Protein AF-A0A813KI36-F1 (afdb_monomer_lite)

pLDDT: mean 84.35, std 19.07, range [24.44, 98.25]

Radius of gyration: 27.88 Å; chains: 1; bounding box: 78×52×70 Å

InterPro domains:
  IPR001623 DnaJ domain [cd06257] (24-63)
  IPR036397 Ribonuclease H superfamily [G3DSA:3.30.420.10] (138-377)
  IPR036869 Chaperone J-domain superfamily [G3DSA:1.10.287.110] (19-83)
  IPR036869 Chaperone J-domain superfamily [SSF46565] (27-73)
  IPR038717 Tc1-like transposase, DDE domain [PF13358] (246-324)

Structure (mmCIF, N/CA/C/O backbone):
data_AF-A0A813KI36-F1
#
_entry.id   AF-A0A813KI36-F1
#
loop_
_atom_site.group_PDB
_atom_site.id
_atom_site.type_symbol
_atom_site.label_atom_id
_atom_site.label_alt_id
_atom_site.label_comp_id
_atom_site.label_asym_id
_atom_site.label_entity_id
_atom_site.label_seq_id
_atom_site.pdbx_PDB_ins_code
_atom_site.Cartn_x
_atom_site.Cartn_y
_atom_site.Cartn_z
_atom_site.occupancy
_atom_site.B_iso_or_equiv
_atom_site.auth_seq_id
_atom_site.auth_comp_id
_atom_site.auth_asym_id
_atom_site.auth_atom_id
_atom_site.pdbx_PDB_model_num
ATOM 1 N N . MET A 1 1 ? 52.822 12.281 -9.012 1.00 54.62 1 MET A N 1
ATOM 2 C CA . MET A 1 1 ? 51.557 11.714 -9.545 1.00 54.62 1 MET A CA 1
ATOM 3 C C . MET A 1 1 ? 50.387 12.549 -9.042 1.00 54.62 1 MET A C 1
ATOM 5 O O . MET A 1 1 ? 50.424 12.954 -7.887 1.00 54.62 1 MET A O 1
ATOM 9 N N . ALA A 1 2 ? 49.379 12.833 -9.871 1.00 70.81 2 ALA A N 1
ATOM 10 C CA . ALA A 1 2 ? 48.216 13.616 -9.445 1.00 70.81 2 ALA A CA 1
ATOM 11 C C . ALA A 1 2 ? 47.267 12.771 -8.574 1.00 70.81 2 ALA A C 1
ATOM 13 O O . ALA A 1 2 ? 46.820 11.706 -8.996 1.00 70.81 2 ALA A O 1
ATOM 14 N N . VAL A 1 3 ? 46.948 13.246 -7.367 1.00 80.06 3 VAL A N 1
ATOM 15 C CA . VAL A 1 3 ? 46.023 12.561 -6.450 1.00 80.06 3 VAL A CA 1
ATOM 16 C C . VAL A 1 3 ? 44.593 12.676 -6.983 1.00 80.06 3 VAL A C 1
ATOM 18 O O . VAL A 1 3 ? 44.106 13.783 -7.238 1.00 80.06 3 VAL A O 1
ATOM 21 N N . SER A 1 4 ? 43.901 11.545 -7.144 1.00 87.50 4 SER A N 1
ATOM 22 C CA . SER A 1 4 ? 42.549 11.537 -7.715 1.00 87.50 4 SER A CA 1
ATOM 23 C C . SER A 1 4 ? 41.550 12.333 -6.852 1.00 87.50 4 SER A C 1
ATOM 25 O O . SER A 1 4 ? 41.715 12.432 -5.631 1.00 87.50 4 SER A O 1
ATOM 27 N N . PRO A 1 5 ? 40.468 12.887 -7.439 1.00 85.75 5 PRO A N 1
ATOM 28 C CA . PRO A 1 5 ? 39.413 13.552 -6.670 1.00 85.75 5 PRO A CA 1
ATOM 29 C C . PRO A 1 5 ? 38.840 12.671 -5.549 1.00 85.75 5 PRO A C 1
ATOM 31 O O . PRO A 1 5 ? 38.607 13.160 -4.447 1.00 85.75 5 PRO A O 1
ATOM 34 N N . LEU A 1 6 ? 38.704 11.361 -5.789 1.00 87.75 6 LEU A N 1
ATOM 35 C CA . LEU A 1 6 ? 38.235 10.388 -4.799 1.00 87.75 6 LEU A CA 1
ATOM 36 C C . LEU A 1 6 ? 39.205 10.231 -3.616 1.00 87.75 6 LEU A C 1
ATOM 38 O O . LEU A 1 6 ? 38.771 10.268 -2.463 1.00 87.75 6 LEU A O 1
ATOM 42 N N . GLN A 1 7 ? 40.511 10.137 -3.888 1.00 87.12 7 GLN A N 1
ATOM 43 C CA . GLN A 1 7 ? 41.556 10.077 -2.856 1.00 87.12 7 GLN A CA 1
ATOM 44 C C . GLN A 1 7 ? 41.664 11.365 -2.022 1.00 87.12 7 GLN A C 1
ATOM 46 O O . GLN A 1 7 ? 42.205 11.314 -0.924 1.00 87.12 7 GLN A O 1
ATOM 51 N N . ARG A 1 8 ? 41.137 12.506 -2.492 1.00 90.75 8 ARG A N 1
ATOM 52 C CA . ARG A 1 8 ? 41.028 13.743 -1.690 1.00 90.75 8 ARG A CA 1
ATOM 53 C C . ARG A 1 8 ? 39.705 13.841 -0.928 1.00 90.75 8 ARG A C 1
ATOM 55 O O . ARG A 1 8 ? 39.698 14.221 0.241 1.00 90.75 8 ARG A O 1
ATOM 62 N N . ALA A 1 9 ? 38.592 13.465 -1.557 1.00 92.94 9 ALA A N 1
ATOM 63 C CA . ALA A 1 9 ? 37.262 13.597 -0.966 1.00 92.94 9 ALA A CA 1
ATOM 64 C C . ALA A 1 9 ? 37.025 12.635 0.213 1.00 92.94 9 ALA A C 1
ATOM 66 O O . ALA A 1 9 ? 36.430 13.034 1.214 1.00 92.94 9 ALA A O 1
ATOM 67 N N . LYS A 1 10 ? 37.517 11.388 0.136 1.00 95.06 10 LYS A N 1
ATOM 68 C CA . LYS A 1 10 ? 37.320 10.395 1.205 1.00 95.06 10 LYS A CA 1
ATOM 69 C C . LYS A 1 10 ? 38.027 10.776 2.523 1.00 95.06 10 LYS A C 1
ATOM 71 O O . LYS A 1 10 ? 37.337 10.798 3.543 1.00 95.06 10 LYS A O 1
ATOM 76 N N . PRO A 1 11 ? 39.326 11.151 2.554 1.00 95.81 11 PRO A N 1
ATOM 77 C CA . PRO A 1 11 ? 39.961 11.633 3.783 1.00 95.81 11 PRO A CA 1
ATOM 78 C C . PRO A 1 11 ? 39.295 12.894 4.345 1.00 95.81 11 PRO A C 1
ATOM 80 O O . PRO A 1 11 ? 39.055 12.959 5.547 1.00 95.81 11 PRO A O 1
ATOM 83 N N . ALA A 1 12 ? 38.929 13.859 3.491 1.00 95.88 12 ALA A N 1
ATOM 84 C CA . ALA A 1 12 ? 38.239 15.076 3.924 1.00 95.88 12 ALA A CA 1
ATOM 85 C C . ALA A 1 12 ? 36.891 14.768 4.604 1.00 95.88 12 ALA A C 1
ATOM 87 O O . ALA A 1 12 ? 36.579 15.333 5.655 1.00 95.88 12 ALA A O 1
ATOM 88 N N . PHE A 1 13 ? 36.118 13.824 4.056 1.00 97.94 13 PHE A N 1
ATOM 89 C CA . PHE A 1 13 ? 34.880 13.366 4.681 1.00 97.94 13 PHE A CA 1
ATOM 90 C C . PHE A 1 13 ? 35.124 12.655 6.019 1.00 97.94 13 PHE A C 1
ATOM 92 O O . PHE A 1 13 ? 34.421 12.946 6.986 1.00 97.94 13 PHE A O 1
ATOM 99 N N . VAL A 1 14 ? 36.131 11.778 6.111 1.00 97.56 14 VAL A N 1
ATOM 100 C CA . VAL A 1 14 ? 36.474 11.087 7.367 1.00 97.56 14 VAL A CA 1
ATOM 101 C C . VAL A 1 14 ? 36.906 12.074 8.458 1.00 97.56 14 VAL A C 1
ATOM 103 O O . VAL A 1 14 ? 36.461 11.928 9.592 1.00 97.56 14 VAL A O 1
ATOM 106 N N . ILE A 1 15 ? 37.670 13.122 8.128 1.00 97.69 15 ILE A N 1
ATOM 107 C CA . ILE A 1 15 ? 38.062 14.178 9.082 1.00 97.69 15 ILE A CA 1
ATOM 108 C C . ILE A 1 15 ? 36.830 14.917 9.628 1.00 97.69 15 ILE A C 1
ATOM 110 O O . ILE A 1 15 ? 36.691 15.078 10.841 1.00 97.69 15 ILE A O 1
ATOM 114 N N . VAL A 1 16 ? 35.898 15.331 8.758 1.00 97.94 16 VAL A N 1
ATOM 115 C CA . VAL A 1 16 ? 34.642 15.978 9.190 1.00 97.94 16 VAL A CA 1
ATOM 116 C C . VAL A 1 16 ? 33.799 15.025 10.041 1.00 97.94 16 VAL A C 1
ATOM 118 O O . VAL A 1 16 ? 33.265 15.427 11.073 1.00 97.94 16 VAL A O 1
ATOM 121 N N . LEU A 1 17 ? 33.711 13.755 9.641 1.00 97.75 17 LEU A N 1
ATOM 122 C CA . LEU A 1 17 ? 32.967 12.720 10.351 1.00 97.75 17 LEU A CA 1
ATOM 123 C C . LEU A 1 17 ? 33.537 12.463 11.756 1.00 97.75 17 LEU A C 1
ATOM 125 O O . LEU A 1 17 ? 32.758 12.400 12.702 1.00 97.75 17 LEU A O 1
ATOM 129 N N . GLN A 1 18 ? 34.861 12.360 11.907 1.00 97.88 18 GLN A N 1
ATOM 130 C CA . GLN A 1 18 ? 35.540 12.195 13.199 1.00 97.88 18 GLN A CA 1
ATOM 131 C C . GLN A 1 18 ? 35.404 13.442 14.087 1.00 97.88 18 GLN A C 1
ATOM 133 O O . GLN A 1 18 ? 35.056 13.317 15.259 1.00 97.88 18 GLN A O 1
ATOM 138 N N . SER A 1 19 ? 35.609 14.643 13.531 1.00 97.75 19 SER A N 1
ATOM 139 C CA . SER A 1 19 ? 35.466 15.916 14.256 1.00 97.75 19 SER A CA 1
ATOM 140 C C . SER A 1 19 ? 34.060 16.086 14.839 1.00 97.75 19 SER A C 1
ATOM 142 O O . SER A 1 19 ? 33.904 16.409 16.017 1.00 97.75 19 SER A O 1
ATOM 144 N N . ILE A 1 20 ? 33.028 15.804 14.039 1.00 97.81 20 ILE A N 1
ATOM 145 C CA . ILE A 1 20 ? 31.637 15.862 14.494 1.00 97.81 20 ILE A CA 1
ATOM 146 C C . ILE A 1 20 ? 31.329 14.697 15.446 1.00 97.81 20 ILE A C 1
ATOM 148 O O . ILE A 1 20 ? 30.625 14.887 16.429 1.00 97.81 20 ILE A O 1
ATOM 152 N N . ALA A 1 21 ? 31.874 13.499 15.229 1.00 97.62 21 ALA A N 1
ATOM 153 C CA . ALA A 1 21 ? 31.682 12.389 16.160 1.00 97.62 21 ALA A CA 1
ATOM 154 C C . ALA A 1 21 ? 32.222 12.704 17.567 1.00 97.62 21 ALA A C 1
ATOM 156 O O . ALA A 1 21 ? 31.517 12.465 18.547 1.00 97.62 21 ALA A O 1
ATOM 157 N N . ALA A 1 22 ? 33.410 13.311 17.664 1.00 97.44 22 ALA A N 1
ATOM 158 C CA . ALA A 1 22 ? 34.003 13.749 18.926 1.00 97.44 22 ALA A CA 1
ATOM 159 C C . ALA A 1 22 ? 33.128 14.791 19.648 1.00 97.44 22 ALA A C 1
ATOM 161 O O . ALA A 1 22 ? 32.841 14.628 20.831 1.00 97.44 22 ALA A O 1
ATOM 162 N N . ALA A 1 23 ? 32.615 15.796 18.927 1.00 97.19 23 ALA A N 1
ATOM 163 C CA . ALA A 1 23 ? 31.740 16.834 19.488 1.00 97.19 23 ALA A CA 1
ATOM 164 C C . ALA A 1 23 ? 30.403 16.306 20.059 1.00 97.19 23 ALA A C 1
ATOM 166 O O . ALA A 1 23 ? 29.760 16.995 20.847 1.00 97.19 23 ALA A O 1
ATOM 167 N N . TYR A 1 24 ? 29.987 15.093 19.677 1.00 96.75 24 TYR A N 1
ATOM 168 C CA . TYR A 1 24 ? 28.765 14.425 20.149 1.00 96.75 24 TYR A CA 1
ATOM 169 C C . TYR A 1 24 ? 29.058 13.135 20.943 1.00 96.75 24 TYR A C 1
ATOM 171 O O . TYR A 1 24 ? 28.169 12.292 21.107 1.00 96.75 24 TYR A O 1
ATOM 179 N N . SER A 1 25 ? 30.301 12.962 21.412 1.00 96.75 25 SER A N 1
ATOM 180 C CA . SER A 1 25 ? 30.777 11.803 22.187 1.00 96.75 25 SER A CA 1
ATOM 181 C C . SER A 1 25 ? 30.481 10.443 21.531 1.00 96.75 25 SER A C 1
ATOM 183 O O . SER A 1 25 ? 30.183 9.451 22.199 1.00 96.75 25 SER A O 1
ATOM 185 N N . VAL A 1 26 ? 30.541 10.377 20.197 1.00 97.00 26 VAL A N 1
ATOM 186 C CA . VAL A 1 26 ? 30.354 9.150 19.414 1.00 97.00 26 VAL A CA 1
ATOM 187 C C . VAL A 1 26 ? 31.717 8.540 19.096 1.00 97.00 26 VAL A C 1
ATOM 189 O O . VAL A 1 26 ? 32.424 9.015 18.216 1.00 97.00 26 VAL A O 1
ATOM 192 N N . GLN A 1 27 ? 32.069 7.434 19.751 1.00 95.69 27 GLN A N 1
ATOM 193 C CA . GLN A 1 27 ? 33.267 6.674 19.380 1.00 95.69 27 GLN A CA 1
ATOM 194 C C . GLN A 1 27 ? 33.116 6.048 17.986 1.00 95.69 27 GLN A C 1
ATOM 196 O O . GLN A 1 27 ? 32.164 5.298 17.722 1.00 95.69 27 GLN A O 1
ATOM 201 N N . LEU A 1 28 ? 34.072 6.339 17.104 1.00 96.19 28 LEU A N 1
ATOM 202 C CA . LEU A 1 28 ? 34.180 5.781 15.761 1.00 96.19 28 LEU A CA 1
ATOM 203 C C . LEU A 1 28 ? 35.545 5.128 15.564 1.00 96.19 28 LEU A C 1
ATOM 205 O O . LEU A 1 28 ? 36.566 5.790 15.708 1.00 96.19 28 LEU A O 1
ATOM 209 N N . ASP A 1 29 ? 35.530 3.875 15.127 1.00 93.94 29 ASP A N 1
ATOM 210 C CA . ASP A 1 29 ? 36.704 3.175 14.615 1.00 93.94 29 ASP A CA 1
ATOM 211 C C . ASP A 1 29 ? 36.645 3.168 13.079 1.00 93.94 29 ASP A C 1
ATOM 213 O O . ASP A 1 29 ? 36.194 2.215 12.441 1.00 93.94 29 ASP A O 1
ATOM 217 N N . VAL A 1 30 ? 36.951 4.325 12.483 1.00 96.38 30 VAL A N 1
ATOM 218 C CA . VAL A 1 30 ? 37.140 4.477 11.032 1.00 96.38 30 VAL A CA 1
ATOM 219 C C . VAL A 1 30 ? 38.315 5.405 10.761 1.00 96.38 30 VAL A C 1
ATOM 221 O O . VAL A 1 30 ? 38.435 6.472 11.363 1.00 96.38 30 VAL A O 1
ATOM 224 N N . THR A 1 31 ? 39.151 5.013 9.809 1.00 96.38 31 THR A N 1
ATOM 225 C CA . THR A 1 31 ? 40.295 5.769 9.301 1.00 96.38 31 THR A CA 1
ATOM 226 C C . THR A 1 31 ? 40.049 6.166 7.845 1.00 96.38 31 THR A C 1
ATOM 228 O O . THR A 1 31 ? 39.091 5.721 7.206 1.00 96.38 31 THR A O 1
ATOM 231 N N . ARG A 1 32 ? 40.926 7.004 7.279 1.00 93.44 32 ARG A N 1
ATOM 232 C CA . ARG A 1 32 ? 40.849 7.393 5.860 1.00 93.44 32 ARG A CA 1
ATOM 233 C C . ARG A 1 32 ? 40.969 6.204 4.889 1.00 93.44 32 ARG A C 1
ATOM 235 O O . ARG A 1 32 ? 40.413 6.273 3.794 1.00 93.44 32 ARG A O 1
ATOM 242 N N . GLU A 1 33 ? 41.613 5.115 5.316 1.00 92.62 33 GLU A N 1
ATOM 243 C CA . GLU A 1 33 ? 41.798 3.887 4.528 1.00 92.62 33 GLU A CA 1
ATOM 244 C C . GLU A 1 33 ? 40.666 2.859 4.734 1.00 92.62 33 GLU A C 1
ATOM 246 O O . GLU A 1 33 ? 40.555 1.901 3.971 1.00 92.62 33 GLU A O 1
ATOM 251 N N . SER A 1 34 ? 39.785 3.042 5.730 1.00 95.19 34 SER A N 1
ATOM 252 C CA . SER A 1 34 ? 38.684 2.108 6.012 1.00 95.19 34 SER A CA 1
ATOM 253 C C . SER A 1 34 ? 37.756 1.913 4.810 1.00 95.19 34 SER A C 1
ATOM 255 O O . SER A 1 34 ? 37.457 2.854 4.073 1.00 95.19 34 SER A O 1
ATOM 257 N N . ALA A 1 35 ? 37.241 0.696 4.629 1.00 94.88 35 ALA A N 1
ATOM 258 C CA . ALA A 1 35 ? 36.337 0.364 3.529 1.00 94.88 35 ALA A CA 1
ATOM 259 C C . ALA A 1 35 ? 35.055 1.231 3.519 1.00 94.88 35 ALA A C 1
ATOM 261 O O . ALA A 1 35 ? 34.517 1.609 4.564 1.00 94.88 35 ALA A O 1
ATOM 262 N N . ASP A 1 36 ? 34.540 1.542 2.326 1.00 93.94 36 ASP A N 1
ATOM 263 C CA . ASP A 1 36 ? 33.465 2.532 2.127 1.00 93.94 36 ASP A CA 1
ATOM 264 C C . ASP A 1 36 ? 32.153 2.167 2.850 1.00 93.94 36 ASP A C 1
ATOM 266 O O . ASP A 1 36 ? 31.395 3.043 3.279 1.00 93.94 36 ASP A O 1
ATOM 270 N N . ASN A 1 37 ? 31.893 0.872 3.046 1.00 93.31 37 ASN A N 1
ATOM 271 C CA . ASN A 1 37 ? 30.771 0.357 3.833 1.00 93.31 37 ASN A CA 1
ATOM 272 C C . ASN A 1 37 ? 30.902 0.673 5.338 1.00 93.31 37 ASN A C 1
ATOM 274 O O . ASN A 1 37 ? 29.890 0.979 5.979 1.00 93.31 37 ASN A O 1
ATOM 278 N N . LEU A 1 38 ? 32.119 0.654 5.894 1.00 95.56 38 LEU A N 1
ATOM 279 C CA . LEU A 1 38 ? 32.402 1.037 7.281 1.00 95.56 38 LEU A CA 1
ATOM 280 C C . LEU A 1 38 ? 32.221 2.546 7.463 1.00 95.56 38 LEU A C 1
ATOM 282 O O . LEU A 1 38 ? 31.469 2.966 8.342 1.00 95.56 38 LEU A O 1
ATOM 286 N N . VAL A 1 39 ? 32.791 3.357 6.564 1.00 97.00 39 VAL A N 1
ATOM 287 C CA . VAL A 1 39 ? 32.635 4.826 6.570 1.00 97.00 39 VAL A CA 1
ATOM 288 C C . VAL A 1 39 ? 31.153 5.223 6.442 1.00 97.00 39 VAL A C 1
ATOM 290 O O . VAL A 1 39 ? 30.650 6.047 7.208 1.00 97.00 39 VAL A O 1
ATOM 293 N N . THR A 1 40 ? 30.399 4.562 5.556 1.00 96.00 40 THR A N 1
ATOM 294 C CA . THR A 1 40 ? 28.942 4.754 5.419 1.00 96.00 40 THR A CA 1
ATOM 295 C C . THR A 1 40 ? 28.173 4.382 6.695 1.00 96.00 40 THR A C 1
ATOM 297 O O . THR A 1 40 ? 27.182 5.030 7.043 1.00 96.00 40 THR A O 1
ATOM 300 N N . SER A 1 41 ? 28.602 3.339 7.408 1.00 94.56 41 SER A N 1
ATOM 301 C CA . SER A 1 41 ? 27.958 2.889 8.649 1.00 94.56 41 SER A CA 1
ATOM 302 C C . SER A 1 41 ? 28.266 3.823 9.824 1.00 94.56 41 SER A C 1
ATOM 304 O O . SER A 1 41 ? 27.359 4.169 10.585 1.00 94.56 41 SER A O 1
ATOM 306 N N . ALA A 1 42 ? 29.503 4.315 9.915 1.00 97.31 42 ALA A N 1
ATOM 307 C CA . ALA A 1 42 ? 29.917 5.355 10.852 1.00 97.31 42 ALA A CA 1
ATOM 308 C C . ALA A 1 42 ? 29.122 6.657 10.646 1.00 97.31 42 ALA A C 1
ATOM 310 O O . ALA A 1 42 ? 28.545 7.174 11.605 1.00 97.31 42 ALA A O 1
ATOM 311 N N . PHE A 1 43 ? 28.961 7.117 9.396 1.00 97.88 43 PHE A N 1
ATOM 312 C CA . PHE A 1 43 ? 28.095 8.257 9.070 1.00 97.88 43 PHE A CA 1
ATOM 313 C C . PHE A 1 43 ? 26.675 8.093 9.629 1.00 97.88 43 PHE A C 1
ATOM 315 O O . PHE A 1 43 ? 26.151 9.018 10.244 1.00 97.88 43 PHE A O 1
ATOM 322 N N . ARG A 1 44 ? 26.042 6.920 9.465 1.00 97.25 44 ARG A N 1
ATOM 323 C CA . ARG A 1 44 ? 24.667 6.691 9.955 1.00 97.25 44 ARG A CA 1
ATOM 324 C C . ARG A 1 44 ? 24.564 6.808 11.479 1.00 97.25 44 ARG A C 1
ATOM 326 O O . ARG A 1 44 ? 23.543 7.285 11.973 1.00 97.25 44 ARG A O 1
ATOM 333 N N . ARG A 1 45 ? 25.602 6.391 12.217 1.00 96.62 45 ARG A N 1
ATOM 334 C CA . ARG A 1 45 ? 25.671 6.528 13.683 1.00 96.62 45 ARG A CA 1
ATOM 335 C C . ARG A 1 45 ? 25.745 8.001 14.097 1.00 96.62 45 ARG A C 1
ATOM 337 O O . ARG A 1 45 ? 24.959 8.416 14.945 1.00 96.62 45 ARG A O 1
ATOM 344 N N . VAL A 1 46 ? 26.622 8.784 13.463 1.00 97.31 46 VAL A N 1
ATOM 345 C CA . VAL A 1 46 ? 26.792 10.221 13.753 1.00 97.31 46 VAL A CA 1
ATOM 346 C C . VAL A 1 46 ? 25.558 11.024 13.337 1.00 97.31 46 VAL A C 1
ATOM 348 O O . VAL A 1 46 ? 24.994 11.743 14.156 1.00 97.31 46 VAL A O 1
ATOM 351 N N . ALA A 1 47 ? 25.050 10.837 12.116 1.00 97.12 47 ALA A N 1
ATOM 352 C CA . ALA A 1 47 ? 23.886 11.566 11.608 1.00 97.12 47 ALA A CA 1
ATOM 353 C C . ALA A 1 47 ? 22.630 11.391 12.487 1.00 97.12 47 ALA A C 1
ATOM 355 O O . ALA A 1 47 ? 21.850 12.327 12.640 1.00 97.12 47 ALA A O 1
ATOM 356 N N . LYS A 1 48 ? 22.449 10.223 13.127 1.00 95.75 48 LYS A N 1
ATOM 357 C CA . LYS A 1 48 ? 21.348 9.986 14.080 1.00 95.75 48 LYS A CA 1
ATOM 358 C C . LYS A 1 48 ? 21.472 10.817 15.368 1.00 95.75 48 LYS A C 1
ATOM 360 O O . LYS A 1 48 ? 20.453 11.102 15.990 1.00 95.75 48 LYS A O 1
ATOM 365 N N . LYS A 1 49 ? 22.691 11.170 15.787 1.00 94.81 49 LYS A N 1
ATOM 366 C CA . LYS A 1 49 ? 22.976 11.976 16.988 1.00 94.81 49 LYS A CA 1
ATOM 367 C C . LYS A 1 49 ? 22.971 13.480 16.708 1.00 94.81 49 LYS A C 1
ATOM 369 O O . LYS A 1 49 ? 22.523 14.242 17.551 1.00 94.81 49 LYS A O 1
ATOM 374 N N . VAL A 1 50 ? 23.412 13.880 15.518 1.00 96.31 50 VAL A N 1
ATOM 375 C CA . VAL A 1 50 ? 23.563 15.286 15.098 1.00 96.31 50 VAL A CA 1
ATOM 376 C C . VAL A 1 50 ? 22.268 15.868 14.500 1.00 96.31 50 VAL A C 1
ATOM 378 O O . VAL A 1 50 ? 22.177 17.059 14.217 1.00 96.31 50 VAL A O 1
ATOM 381 N N . HIS A 1 51 ? 21.225 15.053 14.324 1.00 93.44 51 HIS A N 1
ATOM 382 C CA . HIS A 1 51 ? 19.929 15.522 13.835 1.00 93.44 51 HIS A CA 1
ATOM 383 C C . HIS A 1 51 ? 19.276 16.533 14.809 1.00 93.44 51 HIS A C 1
ATOM 385 O O . HIS A 1 51 ? 19.229 16.247 16.010 1.00 93.44 51 HIS A O 1
ATOM 391 N N . PRO A 1 52 ? 18.695 17.654 14.329 1.00 92.44 52 PRO A N 1
ATOM 392 C CA . PRO A 1 52 ? 18.023 18.645 15.180 1.00 92.44 52 PRO A CA 1
ATOM 393 C C . PRO A 1 52 ? 16.980 18.055 16.141 1.00 92.44 52 PRO A C 1
ATOM 395 O O . PRO A 1 52 ? 17.054 18.284 17.343 1.00 92.44 52 PRO A O 1
ATOM 398 N N . ASP A 1 53 ? 16.109 17.161 15.659 1.00 90.38 53 ASP A N 1
ATOM 399 C CA . ASP A 1 53 ? 15.101 16.413 16.446 1.00 90.38 53 ASP A CA 1
ATOM 400 C C . ASP A 1 53 ? 15.672 15.496 17.560 1.00 90.38 53 ASP A C 1
ATOM 402 O O . ASP A 1 53 ? 14.937 14.729 18.200 1.00 90.38 53 ASP A O 1
ATOM 406 N N . LYS A 1 54 ? 16.998 15.472 17.730 1.00 88.56 54 LYS A N 1
ATOM 407 C CA . LYS A 1 54 ? 17.738 14.733 18.762 1.00 88.56 54 LYS A CA 1
ATOM 408 C C . LYS A 1 54 ? 18.672 15.636 19.580 1.00 88.56 54 LYS A C 1
ATOM 410 O O . LYS A 1 54 ? 19.512 15.115 20.305 1.00 88.56 54 LYS A O 1
ATOM 415 N N . GLY A 1 55 ? 18.495 16.957 19.491 1.00 88.88 55 GLY A N 1
ATOM 416 C CA . GLY A 1 55 ? 19.302 17.960 20.193 1.00 88.88 55 GLY A CA 1
ATOM 417 C C . GLY A 1 55 ? 20.579 18.370 19.454 1.00 88.88 55 GLY A C 1
ATOM 418 O O . GLY A 1 55 ? 21.432 19.028 20.043 1.00 88.88 55 GLY A O 1
ATOM 419 N N . GLY A 1 56 ? 20.740 17.977 18.186 1.00 95.31 56 GLY A N 1
ATOM 420 C CA . GLY A 1 56 ? 21.911 18.333 17.388 1.00 95.31 56 GLY A CA 1
ATOM 421 C C . GLY A 1 56 ? 21.846 19.723 16.759 1.00 95.31 56 GLY A C 1
ATOM 422 O O . GLY A 1 56 ? 20.778 20.225 16.410 1.00 95.31 56 GLY A O 1
ATOM 423 N N . LYS A 1 57 ? 23.008 20.357 16.579 1.00 96.31 57 LYS A N 1
ATOM 424 C CA . LYS A 1 57 ? 23.111 21.659 15.912 1.00 96.31 57 LYS A CA 1
ATOM 425 C C . LYS A 1 57 ? 22.877 21.490 14.411 1.00 96.31 57 LYS A C 1
ATOM 427 O O . LYS A 1 57 ? 23.531 20.683 13.749 1.00 96.31 57 LYS A O 1
ATOM 432 N N . LEU A 1 58 ? 21.993 22.317 13.849 1.00 94.38 58 LEU A N 1
ATOM 433 C CA . LEU A 1 58 ? 21.675 22.309 12.417 1.00 94.38 58 LEU A CA 1
ATOM 434 C C . LEU A 1 58 ? 22.927 22.479 11.535 1.00 94.38 58 LEU A C 1
ATOM 436 O O . LEU A 1 58 ? 23.063 21.780 10.533 1.00 94.38 58 LEU A O 1
ATOM 440 N N . VAL A 1 59 ? 23.858 23.346 11.949 1.00 96.38 59 VAL A N 1
ATOM 441 C CA . VAL A 1 59 ? 25.126 23.615 11.248 1.00 96.38 59 VAL A CA 1
ATOM 442 C C . VAL A 1 59 ? 25.996 22.357 11.142 1.00 96.38 59 VAL A C 1
ATOM 444 O O . VAL A 1 59 ? 26.523 22.068 10.069 1.00 96.38 59 VAL A O 1
ATOM 447 N N . ASP A 1 60 ? 26.097 21.559 12.208 1.00 96.06 60 ASP A N 1
ATOM 448 C CA . ASP A 1 60 ? 26.871 20.310 12.195 1.00 96.06 60 ASP A CA 1
ATOM 449 C C . ASP A 1 60 ? 26.222 19.271 11.268 1.00 96.06 60 ASP A C 1
ATOM 451 O O . ASP A 1 60 ? 26.908 18.605 10.493 1.00 96.06 60 ASP A O 1
ATOM 455 N N . SER A 1 61 ? 24.887 19.177 11.285 1.00 95.50 61 SER A N 1
ATOM 456 C CA . SER A 1 61 ? 24.125 18.294 10.390 1.00 95.50 61 SER A CA 1
ATOM 457 C C . SER A 1 61 ? 24.333 18.670 8.916 1.00 95.50 61 SER A C 1
ATOM 459 O O . SER A 1 61 ? 24.623 17.809 8.083 1.00 95.50 61 SER A O 1
ATOM 461 N N . GLN A 1 62 ? 24.272 19.967 8.595 1.00 96.44 62 GLN A N 1
ATOM 462 C CA . GLN A 1 62 ? 24.540 20.493 7.254 1.00 96.44 62 GLN A CA 1
ATOM 463 C C . GLN A 1 62 ? 25.989 20.234 6.816 1.00 96.44 62 GLN A C 1
ATOM 465 O O . GLN A 1 62 ? 26.209 19.712 5.723 1.00 96.44 62 GLN A O 1
ATOM 470 N N . ARG A 1 63 ? 26.975 20.517 7.679 1.00 97.38 63 ARG A N 1
ATOM 471 C CA . ARG A 1 63 ? 28.406 20.278 7.418 1.00 97.38 63 ARG A CA 1
ATOM 472 C C . ARG A 1 63 ? 28.699 18.798 7.148 1.00 97.38 63 ARG A C 1
ATOM 474 O O . ARG A 1 63 ? 29.424 18.478 6.205 1.00 97.38 63 ARG A O 1
ATOM 481 N N . LEU A 1 64 ? 28.102 17.897 7.930 1.00 97.12 64 LEU A N 1
ATOM 482 C CA . LEU A 1 64 ? 28.240 16.448 7.763 1.00 97.12 64 LEU A CA 1
ATOM 483 C C . LEU A 1 64 ? 27.639 15.957 6.435 1.00 97.12 64 LEU A C 1
ATOM 485 O O . LEU A 1 64 ? 28.236 15.118 5.755 1.00 97.12 64 LEU A O 1
ATOM 489 N N . LEU A 1 65 ? 26.467 16.476 6.053 1.00 96.06 65 LEU A N 1
ATOM 490 C CA . LEU A 1 65 ? 25.803 16.133 4.792 1.00 96.06 65 LEU A CA 1
ATOM 491 C C . LEU A 1 65 ? 26.556 16.677 3.572 1.00 96.06 65 LEU A C 1
ATOM 493 O O . LEU A 1 65 ? 26.733 15.940 2.603 1.00 96.06 65 LEU A O 1
ATOM 497 N N . ALA A 1 66 ? 27.055 17.915 3.631 1.00 96.12 66 ALA A N 1
ATOM 498 C CA . ALA A 1 66 ? 27.848 18.518 2.560 1.00 96.12 66 ALA A CA 1
ATOM 499 C C . ALA A 1 66 ? 29.147 17.735 2.299 1.00 96.12 66 ALA A C 1
ATOM 501 O O . ALA A 1 66 ? 29.447 17.388 1.156 1.00 96.12 66 ALA A O 1
ATOM 502 N N . ALA A 1 67 ? 29.878 17.371 3.358 1.00 95.94 67 ALA A N 1
ATOM 503 C CA . ALA A 1 67 ? 31.092 16.565 3.236 1.00 95.94 67 ALA A CA 1
ATOM 504 C C . ALA A 1 67 ? 30.811 15.159 2.665 1.00 95.94 67 ALA A C 1
ATOM 506 O O . ALA A 1 67 ? 31.581 14.662 1.840 1.00 95.94 67 ALA A O 1
ATOM 507 N N . ARG A 1 68 ? 29.681 14.536 3.038 1.00 97.12 68 ARG A N 1
ATOM 508 C CA . ARG A 1 68 ? 29.248 13.258 2.452 1.00 97.12 68 ARG A CA 1
ATOM 509 C C . ARG A 1 68 ? 28.926 13.391 0.961 1.00 97.12 68 ARG A C 1
ATOM 511 O O . ARG A 1 68 ? 29.332 12.532 0.183 1.00 97.12 68 ARG A O 1
ATOM 518 N N . GLN A 1 69 ? 28.205 14.441 0.568 1.00 95.56 69 GLN A N 1
ATOM 519 C CA . GLN A 1 69 ? 27.809 14.676 -0.822 1.00 95.56 69 GLN A CA 1
ATOM 520 C C . GLN A 1 69 ? 29.037 14.772 -1.743 1.00 95.56 69 GLN A C 1
ATOM 522 O O . GLN A 1 69 ? 29.090 14.070 -2.749 1.00 95.56 69 GLN A O 1
ATOM 527 N N . LEU A 1 70 ? 30.061 15.540 -1.344 1.00 94.31 70 LEU A N 1
ATOM 528 C CA . LEU A 1 70 ? 31.322 15.671 -2.090 1.00 94.31 70 LEU A CA 1
ATOM 529 C C . LEU A 1 70 ? 32.038 14.325 -2.302 1.00 94.31 70 LEU A C 1
ATOM 531 O O . LEU A 1 70 ? 32.570 14.064 -3.383 1.00 94.31 70 LEU A O 1
ATOM 535 N N . TRP A 1 71 ? 32.038 13.448 -1.293 1.00 96.44 71 TRP A N 1
ATOM 536 C CA . TRP A 1 71 ? 32.607 12.103 -1.419 1.00 96.44 71 TRP A CA 1
ATOM 537 C C . TRP A 1 71 ? 31.785 11.203 -2.351 1.00 96.44 71 TRP A C 1
ATOM 539 O O . TRP A 1 71 ? 32.356 10.510 -3.194 1.00 96.44 71 TRP A O 1
ATOM 549 N N . GLU A 1 72 ? 30.454 11.251 -2.268 1.00 94.31 72 GLU A N 1
ATOM 550 C CA . GLU A 1 72 ? 29.591 10.496 -3.179 1.00 94.31 72 GLU A CA 1
ATOM 551 C C . GLU A 1 72 ? 29.685 10.975 -4.638 1.00 94.31 72 GLU A C 1
ATOM 553 O O . GLU A 1 72 ? 29.632 10.151 -5.553 1.00 94.31 72 GLU A O 1
ATOM 558 N N . ASP A 1 73 ? 29.862 12.276 -4.878 1.00 91.12 73 ASP A N 1
ATOM 559 C CA . ASP A 1 73 ? 30.105 12.814 -6.221 1.00 91.12 73 ASP A CA 1
ATOM 560 C C . ASP A 1 73 ? 31.462 12.370 -6.777 1.00 91.12 73 ASP A C 1
ATOM 562 O O . ASP A 1 73 ? 31.549 11.972 -7.941 1.00 91.12 73 ASP A O 1
ATOM 566 N N . ALA A 1 74 ? 32.504 12.322 -5.942 1.00 92.88 74 ALA A N 1
ATOM 567 C CA . ALA A 1 74 ? 33.802 11.780 -6.339 1.00 92.88 74 ALA A CA 1
ATOM 568 C C . ALA A 1 74 ? 33.746 10.270 -6.656 1.00 92.88 74 ALA A C 1
ATOM 570 O O . ALA A 1 74 ? 34.378 9.825 -7.616 1.00 92.88 74 ALA A O 1
ATOM 571 N N . LEU A 1 75 ? 32.956 9.486 -5.907 1.00 90.56 75 LEU A N 1
ATOM 572 C CA . LEU A 1 75 ? 32.684 8.072 -6.211 1.00 90.56 75 LEU A CA 1
ATOM 573 C C . LEU A 1 75 ? 31.952 7.906 -7.553 1.00 90.56 75 LEU A C 1
ATOM 575 O O . LEU A 1 75 ? 32.337 7.066 -8.371 1.00 90.56 75 LEU A O 1
ATOM 579 N N . ARG A 1 76 ? 30.927 8.732 -7.814 1.00 88.06 76 ARG A N 1
ATOM 580 C CA . ARG A 1 76 ? 30.207 8.749 -9.099 1.00 88.06 76 ARG A CA 1
ATOM 581 C C . ARG A 1 76 ? 31.150 9.080 -10.259 1.00 88.06 76 ARG A C 1
ATOM 583 O O . ARG A 1 76 ? 31.179 8.335 -11.238 1.00 88.06 76 ARG A O 1
ATOM 590 N N . ALA A 1 77 ? 31.962 10.129 -10.129 1.00 84.88 77 ALA A N 1
ATOM 591 C CA . ALA A 1 77 ? 32.928 10.538 -11.149 1.00 84.88 77 ALA A CA 1
ATOM 592 C C . ALA A 1 77 ? 33.980 9.451 -11.439 1.00 84.88 77 ALA A C 1
ATOM 594 O O . ALA A 1 77 ? 34.238 9.142 -12.601 1.00 84.88 77 ALA A O 1
ATOM 595 N N . ALA A 1 78 ? 34.528 8.803 -10.404 1.00 83.75 78 ALA A N 1
ATOM 596 C CA . ALA A 1 78 ? 35.479 7.702 -10.571 1.00 83.75 78 ALA A CA 1
ATOM 597 C C . ALA A 1 78 ? 34.878 6.522 -11.363 1.00 83.75 78 ALA A C 1
ATOM 599 O O . ALA A 1 78 ? 35.555 5.940 -12.209 1.00 83.75 78 ALA A O 1
ATOM 600 N N . SER A 1 79 ? 33.592 6.212 -11.153 1.00 74.50 79 SER A N 1
ATOM 601 C CA . SER A 1 79 ? 32.898 5.142 -11.886 1.00 74.50 79 SER A CA 1
ATOM 602 C C . SER A 1 79 ? 32.645 5.445 -13.374 1.00 74.50 79 SER A C 1
ATOM 604 O O . SER A 1 79 ? 32.458 4.518 -14.161 1.00 74.50 79 SER A O 1
ATOM 606 N N . ALA A 1 80 ? 32.657 6.720 -13.781 1.00 64.44 80 ALA A N 1
ATOM 607 C CA . ALA A 1 80 ? 32.374 7.132 -15.158 1.00 64.44 80 ALA A CA 1
ATOM 608 C C . ALA A 1 80 ? 33.567 6.943 -16.117 1.00 64.44 80 ALA A C 1
ATOM 610 O O . ALA A 1 80 ? 33.362 6.713 -17.309 1.00 64.44 80 ALA A O 1
ATOM 611 N N . ASN A 1 81 ? 34.800 6.989 -15.601 1.00 53.34 81 ASN A N 1
ATOM 612 C CA . ASN A 1 81 ? 36.030 6.981 -16.406 1.00 53.34 81 ASN A CA 1
ATOM 613 C C . ASN A 1 81 ? 36.441 5.593 -16.940 1.00 53.34 81 ASN A C 1
ATOM 615 O O . ASN A 1 81 ? 37.388 5.494 -17.713 1.00 53.34 81 ASN A O 1
ATOM 619 N N . GLY A 1 82 ? 35.730 4.520 -16.580 1.00 41.59 82 GLY A N 1
ATOM 620 C CA . GLY A 1 82 ? 35.989 3.155 -17.067 1.00 41.59 82 GLY A CA 1
ATOM 621 C C . GLY A 1 82 ? 35.379 2.822 -18.437 1.00 41.59 82 GLY A C 1
ATOM 622 O O . GLY A 1 82 ? 35.166 1.647 -18.733 1.00 41.59 82 GLY A O 1
ATOM 623 N N . ARG A 1 83 ? 35.010 3.823 -19.248 1.00 40.12 83 ARG A N 1
ATOM 624 C CA . ARG A 1 83 ? 34.258 3.637 -20.499 1.00 40.12 83 ARG A CA 1
ATOM 625 C C . ARG A 1 83 ? 35.119 4.000 -21.719 1.00 40.12 83 ARG A C 1
ATOM 627 O O . ARG A 1 83 ? 35.576 5.138 -21.783 1.00 40.12 83 ARG A O 1
ATOM 634 N N . PRO A 1 84 ? 35.301 3.103 -22.709 1.00 35.50 84 PRO A N 1
ATOM 635 C CA . PRO A 1 84 ? 35.988 3.463 -23.944 1.00 35.50 84 PRO A CA 1
ATOM 636 C C . PRO A 1 84 ? 35.196 4.540 -24.695 1.00 35.50 84 PRO A C 1
ATOM 638 O O . PRO A 1 84 ? 33.966 4.475 -24.796 1.00 35.50 84 PRO A O 1
ATOM 641 N N . VAL A 1 85 ? 35.914 5.535 -25.213 1.00 38.28 85 VAL A N 1
ATOM 642 C CA . VAL A 1 85 ? 35.345 6.648 -25.979 1.00 38.28 85 VAL A CA 1
ATOM 643 C C . VAL A 1 85 ? 34.872 6.122 -27.333 1.00 38.28 85 VAL A C 1
ATOM 645 O O . VAL A 1 85 ? 35.682 5.724 -28.165 1.00 38.28 85 VAL A O 1
ATOM 648 N N . SER A 1 86 ? 33.560 6.133 -27.578 1.00 37.91 86 SER A N 1
ATOM 649 C CA . SER A 1 86 ? 33.033 5.949 -28.933 1.00 37.91 86 SER A CA 1
ATOM 650 C C . SER A 1 86 ? 33.437 7.154 -29.781 1.00 37.91 86 SER A C 1
ATOM 652 O O . SER A 1 86 ? 33.136 8.288 -29.398 1.00 37.91 86 SER A O 1
ATOM 654 N N . GLY A 1 87 ? 34.123 6.906 -30.897 1.00 33.00 87 GLY A N 1
ATOM 655 C CA . GLY A 1 87 ? 34.695 7.947 -31.749 1.00 33.00 87 GLY A CA 1
ATOM 656 C C . GLY A 1 87 ? 33.683 9.001 -32.205 1.00 33.00 87 GLY A C 1
ATOM 657 O O . GLY A 1 87 ? 32.508 8.710 -32.430 1.00 33.00 87 GLY A O 1
ATOM 658 N N . LYS A 1 88 ? 34.165 10.239 -32.348 1.00 37.75 88 LYS A N 1
ATOM 659 C CA . LYS A 1 88 ? 33.427 11.324 -33.000 1.00 37.75 88 LYS A CA 1
ATOM 660 C C . LYS A 1 88 ? 33.329 11.021 -34.497 1.00 37.75 88 LYS A C 1
ATOM 662 O O . LYS A 1 88 ? 34.366 10.907 -35.144 1.00 37.75 88 LYS A O 1
ATOM 667 N N . SER A 1 89 ? 32.118 11.001 -35.043 1.00 34.41 89 SER A N 1
ATOM 668 C CA . SER A 1 89 ? 31.901 11.240 -36.474 1.00 34.41 89 SER A CA 1
ATOM 669 C C . SER A 1 89 ? 31.501 12.702 -36.656 1.00 34.41 89 SER A C 1
ATOM 671 O O . SER A 1 89 ? 30.612 13.194 -35.960 1.00 34.41 89 SER A O 1
ATOM 673 N N . SER A 1 90 ? 32.211 13.406 -37.534 1.00 31.28 90 SER A N 1
ATOM 674 C CA . SER A 1 90 ? 32.011 14.823 -37.849 1.00 31.28 90 SER A CA 1
ATOM 675 C C . SER A 1 90 ? 30.693 15.079 -38.586 1.00 31.28 90 SER A C 1
ATOM 677 O O . SER A 1 90 ? 30.157 14.199 -39.256 1.00 31.28 90 SER A O 1
ATOM 679 N N . ALA A 1 91 ? 30.174 16.302 -38.456 1.00 35.97 91 ALA A N 1
ATOM 680 C CA . ALA A 1 91 ? 28.930 16.726 -39.087 1.00 35.97 91 ALA A CA 1
ATOM 681 C C . ALA A 1 91 ? 29.173 17.442 -40.427 1.00 35.97 91 ALA A C 1
ATOM 683 O O . ALA A 1 91 ? 29.843 18.471 -40.449 1.00 35.97 91 ALA A O 1
ATOM 684 N N . THR A 1 92 ? 28.550 16.912 -41.484 1.00 28.03 92 THR A N 1
ATOM 685 C CA . THR A 1 92 ? 28.246 17.513 -42.802 1.00 28.03 92 THR A CA 1
ATOM 686 C C . THR A 1 92 ? 27.239 16.573 -43.504 1.00 28.03 92 THR A C 1
ATOM 688 O O . THR A 1 92 ? 27.369 15.360 -43.372 1.00 28.03 92 THR A O 1
ATOM 691 N N . SER A 1 93 ? 26.180 16.999 -44.205 1.00 29.27 93 SER A N 1
ATOM 692 C CA . SER A 1 93 ? 25.640 18.349 -44.455 1.00 29.27 93 SER A CA 1
ATOM 693 C C . SER A 1 93 ? 24.091 18.331 -44.465 1.00 29.27 93 SER A C 1
ATOM 695 O O . SER A 1 93 ? 23.452 17.321 -44.184 1.00 29.27 93 SER A O 1
ATOM 697 N N . SER A 1 94 ? 23.487 19.469 -44.806 1.00 34.50 94 SER A N 1
ATOM 698 C CA . SER A 1 94 ? 22.065 19.714 -45.082 1.00 34.50 94 SER A CA 1
ATOM 699 C C . SER A 1 94 ? 21.422 18.876 -46.204 1.00 34.50 94 SER A C 1
ATOM 701 O O . SER A 1 94 ? 21.913 18.872 -47.330 1.00 34.50 94 SER A O 1
ATOM 703 N N . SER A 1 95 ? 20.209 18.371 -45.963 1.00 27.09 95 SER A N 1
ATOM 704 C CA . SER A 1 95 ? 19.086 18.526 -46.909 1.00 27.09 95 SER A CA 1
ATOM 705 C C . SER A 1 95 ? 17.745 18.521 -46.158 1.00 27.09 95 SER A C 1
ATOM 707 O O . SER A 1 95 ? 17.582 17.823 -45.157 1.00 27.09 95 SER A O 1
ATOM 709 N N . GLN A 1 96 ? 16.796 19.349 -46.601 1.00 35.28 96 GLN A N 1
ATOM 710 C CA . GLN A 1 96 ? 15.404 19.306 -46.138 1.00 35.28 96 GLN A CA 1
ATOM 711 C C . GLN A 1 96 ? 14.745 18.016 -46.636 1.00 35.28 96 GLN A C 1
ATOM 713 O O . GLN A 1 96 ? 14.898 17.721 -47.813 1.00 35.28 96 GLN A O 1
ATOM 718 N N . PHE A 1 97 ? 13.920 17.341 -45.826 1.00 24.44 97 PHE A N 1
ATOM 719 C CA . PHE A 1 97 ? 12.661 16.756 -46.317 1.00 24.44 97 PHE A CA 1
ATOM 720 C C . PHE A 1 97 ? 11.688 16.392 -45.178 1.00 24.44 97 PHE A C 1
ATOM 722 O O . PHE A 1 97 ? 12.046 15.706 -44.228 1.00 24.44 97 PHE A O 1
ATOM 729 N N . SER A 1 98 ? 10.444 16.861 -45.330 1.00 25.62 98 SER A N 1
ATOM 730 C CA . SER A 1 98 ? 9.171 16.353 -44.781 1.00 25.62 98 SER A CA 1
ATOM 731 C C . SER A 1 98 ? 9.115 15.738 -43.366 1.00 25.62 98 SER A C 1
ATOM 733 O O . SER A 1 98 ? 9.453 14.577 -43.139 1.00 25.62 98 SER A O 1
ATOM 735 N N . LEU A 1 99 ? 8.488 16.471 -42.436 1.00 28.03 99 LEU A N 1
ATOM 736 C CA . LEU A 1 99 ? 7.911 15.918 -41.205 1.00 28.03 99 LEU A CA 1
ATOM 737 C C . LEU A 1 99 ? 6.600 15.163 -41.510 1.00 28.03 99 LEU A C 1
ATOM 739 O O . LEU A 1 99 ? 5.509 15.703 -41.330 1.00 28.03 99 LEU A O 1
ATOM 743 N N . SER A 1 100 ? 6.686 13.895 -41.917 1.00 24.62 100 SER A N 1
ATOM 744 C CA . SER A 1 100 ? 5.526 12.994 -41.906 1.00 24.62 100 SER A CA 1
ATOM 745 C C . SER A 1 100 ? 5.422 12.269 -40.556 1.00 24.62 100 SER A C 1
ATOM 747 O O . SER A 1 100 ? 6.261 11.454 -40.177 1.00 24.62 100 SER A O 1
ATOM 749 N N . TRP A 1 101 ? 4.364 12.566 -39.795 1.00 28.19 101 TRP A N 1
ATOM 750 C CA . TRP A 1 101 ? 4.051 11.922 -38.509 1.00 28.19 101 TRP A CA 1
ATOM 751 C C . TRP A 1 101 ? 3.443 10.515 -38.707 1.00 28.19 101 TRP A C 1
ATOM 753 O O . TRP A 1 101 ? 2.327 10.223 -38.280 1.00 28.19 101 TRP A O 1
ATOM 763 N N . ALA A 1 102 ? 4.178 9.626 -39.380 1.00 28.67 102 ALA A N 1
ATOM 764 C CA . ALA A 1 102 ? 3.740 8.270 -39.695 1.00 28.67 102 ALA A CA 1
ATOM 765 C C . ALA A 1 102 ? 4.524 7.210 -38.895 1.00 28.67 102 ALA A C 1
ATOM 767 O O . ALA A 1 102 ? 5.693 6.948 -39.153 1.00 28.67 102 ALA A O 1
ATOM 768 N N . ALA A 1 103 ? 3.828 6.564 -37.953 1.00 34.66 103 ALA A N 1
ATOM 769 C CA . ALA A 1 103 ? 4.215 5.317 -37.283 1.00 34.66 103 ALA A CA 1
ATOM 770 C C . ALA A 1 103 ? 5.613 5.269 -36.614 1.00 34.66 103 ALA A C 1
ATOM 772 O O . ALA A 1 103 ? 6.529 4.591 -37.085 1.00 34.66 103 ALA A O 1
ATOM 773 N N . GLU A 1 104 ? 5.737 5.834 -35.404 1.00 34.19 104 GLU A N 1
ATOM 774 C CA . GLU A 1 104 ? 6.841 5.474 -34.499 1.00 34.19 104 GLU A CA 1
ATOM 775 C C . GLU A 1 104 ? 6.778 3.983 -34.124 1.00 34.19 104 GLU A C 1
ATOM 777 O O . GLU A 1 104 ? 6.044 3.542 -33.232 1.00 34.19 104 GLU A O 1
ATOM 782 N N . SER A 1 105 ? 7.587 3.187 -34.822 1.00 36.41 105 SER A N 1
ATOM 783 C CA . SER A 1 105 ? 7.805 1.781 -34.504 1.00 36.41 105 SER A CA 1
ATOM 784 C C . SER A 1 105 ? 8.317 1.622 -33.066 1.00 36.41 105 SER A C 1
ATOM 786 O O . SER A 1 105 ? 9.300 2.230 -32.636 1.00 36.41 105 SER A O 1
ATOM 788 N N . ARG A 1 106 ? 7.629 0.771 -32.295 1.00 48.56 106 ARG A N 1
ATOM 789 C CA . ARG A 1 106 ? 7.988 0.442 -30.909 1.00 48.56 106 ARG A CA 1
ATOM 790 C C . ARG A 1 106 ? 9.443 -0.032 -30.861 1.00 48.56 106 ARG A C 1
ATOM 792 O O . ARG A 1 106 ? 9.759 -1.080 -31.421 1.00 48.56 106 ARG A O 1
ATOM 799 N N . ARG A 1 107 ? 10.311 0.681 -30.136 1.00 51.69 107 ARG A N 1
ATOM 800 C CA . ARG A 1 107 ? 11.696 0.247 -29.887 1.00 51.69 107 ARG A CA 1
ATOM 801 C C . ARG A 1 107 ? 11.705 -0.960 -28.938 1.00 51.69 107 ARG A C 1
ATOM 803 O O . ARG A 1 107 ? 11.881 -0.813 -27.732 1.00 51.69 107 ARG A O 1
ATOM 810 N N . GLU A 1 108 ? 11.473 -2.162 -29.476 1.00 62.59 108 GLU A N 1
ATOM 811 C CA . GLU A 1 108 ? 11.661 -3.413 -28.733 1.00 62.59 108 GLU A CA 1
ATOM 812 C C . GLU A 1 108 ? 13.117 -3.508 -28.247 1.00 62.59 108 GLU A C 1
ATOM 814 O O . GLU A 1 108 ? 14.054 -3.246 -29.003 1.00 62.59 108 GLU A O 1
ATOM 819 N N . PHE A 1 109 ? 13.329 -3.919 -26.992 1.00 68.56 109 PHE A N 1
ATOM 820 C CA . PHE A 1 109 ? 14.679 -4.143 -26.474 1.00 68.56 109 PHE A CA 1
ATOM 821 C C . PHE A 1 109 ? 15.382 -5.228 -27.302 1.00 68.56 109 PHE A C 1
ATOM 823 O O . PHE A 1 109 ? 14.919 -6.375 -27.345 1.00 68.56 109 PHE A O 1
ATOM 830 N N . ARG A 1 110 ? 16.498 -4.857 -27.939 1.00 81.81 110 ARG A N 1
ATOM 831 C CA . ARG A 1 110 ? 17.400 -5.752 -28.674 1.00 81.81 110 ARG A CA 1
ATOM 832 C C . ARG A 1 110 ? 18.540 -6.204 -27.767 1.00 81.81 110 ARG A C 1
ATOM 834 O O . ARG A 1 110 ? 19.141 -5.401 -27.055 1.00 81.81 110 ARG A O 1
ATOM 841 N N . ILE A 1 111 ? 18.819 -7.499 -27.799 1.00 83.38 111 ILE A N 1
ATOM 842 C CA . ILE A 1 111 ? 20.009 -8.1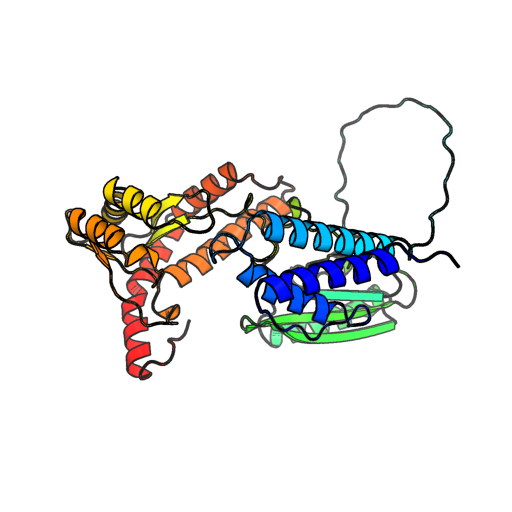15 -27.223 1.00 83.38 111 ILE A CA 1
ATOM 843 C C . ILE A 1 111 ? 21.023 -8.184 -28.357 1.00 83.38 111 ILE A C 1
ATOM 845 O O . ILE A 1 111 ? 20.781 -8.914 -29.311 1.00 83.38 111 ILE A O 1
ATOM 849 N N . GLN A 1 112 ? 22.115 -7.429 -28.239 1.00 89.06 112 GLN A N 1
ATOM 850 C CA . GLN A 1 112 ? 23.294 -7.478 -29.109 1.00 89.06 112 GLN A CA 1
ATOM 851 C C . GLN A 1 112 ? 24.476 -7.961 -28.261 1.00 89.06 112 GLN A C 1
ATOM 853 O O . GLN A 1 112 ? 25.207 -7.161 -27.684 1.00 89.06 112 GLN A O 1
ATOM 858 N N . SER A 1 113 ? 24.570 -9.277 -28.052 1.00 88.88 113 SER A N 1
ATOM 859 C CA . SER A 1 113 ? 25.516 -9.872 -27.096 1.00 88.88 113 SER A CA 1
ATOM 860 C C . SER A 1 113 ? 25.819 -11.337 -27.417 1.00 88.88 113 SER A C 1
ATOM 862 O O . SER A 1 113 ? 24.991 -12.033 -28.004 1.00 88.88 113 SER A O 1
ATOM 864 N N . GLY A 1 114 ? 26.990 -11.817 -26.988 1.00 92.00 114 GLY A N 1
ATOM 865 C CA . GLY A 1 114 ? 27.346 -13.243 -26.973 1.00 92.00 114 GLY A CA 1
ATOM 866 C C . GLY A 1 114 ? 26.756 -14.023 -25.787 1.00 92.00 114 GLY A C 1
ATOM 867 O O . GLY A 1 114 ? 26.800 -15.248 -25.785 1.00 92.00 114 GLY A O 1
ATOM 868 N N . ALA A 1 115 ? 26.164 -13.345 -24.797 1.00 92.44 115 ALA A N 1
ATOM 869 C CA . ALA A 1 115 ? 25.466 -13.979 -23.676 1.00 92.44 115 ALA A CA 1
ATOM 870 C C . ALA A 1 115 ? 24.307 -13.121 -23.133 1.00 92.44 115 ALA A C 1
ATOM 872 O O . ALA A 1 115 ? 24.297 -11.896 -23.284 1.00 92.44 115 ALA A O 1
ATOM 873 N N . ALA A 1 116 ? 23.332 -13.752 -22.478 1.00 91.31 116 ALA A N 1
ATOM 874 C CA . ALA A 1 116 ? 22.215 -13.083 -21.819 1.00 91.31 116 ALA A CA 1
ATOM 875 C C . ALA A 1 116 ? 21.766 -13.830 -20.552 1.00 91.31 116 ALA A C 1
ATOM 877 O O . ALA A 1 116 ? 21.591 -15.045 -20.575 1.00 91.31 116 ALA A O 1
ATOM 878 N N . LEU A 1 117 ? 21.506 -13.085 -19.474 1.00 90.56 117 LEU A N 1
ATOM 879 C CA . LEU A 1 117 ? 20.781 -13.563 -18.294 1.00 90.56 117 LEU A CA 1
ATOM 880 C C . LEU A 1 117 ? 19.334 -13.068 -18.387 1.00 90.56 117 LEU A C 1
ATOM 882 O O . LEU A 1 117 ? 19.098 -11.866 -18.509 1.00 90.56 117 LEU A O 1
ATOM 886 N N . LEU A 1 118 ? 18.374 -13.990 -18.359 1.00 87.81 118 LEU A N 1
ATOM 887 C CA . LEU A 1 118 ? 16.943 -13.704 -18.443 1.00 87.81 118 LEU A CA 1
ATOM 888 C C . LEU A 1 118 ? 16.293 -14.048 -17.101 1.00 87.81 118 LEU A C 1
ATOM 890 O O . LEU A 1 118 ? 16.454 -15.169 -16.630 1.00 87.81 118 LEU A O 1
ATOM 894 N N . THR A 1 119 ? 15.513 -13.134 -16.526 1.00 88.62 119 THR A N 1
ATOM 895 C CA . THR A 1 119 ? 14.721 -13.414 -15.317 1.00 88.62 119 THR A CA 1
ATOM 896 C C . THR A 1 119 ? 13.237 -13.455 -15.661 1.00 88.62 119 THR A C 1
ATOM 898 O O . THR A 1 119 ? 12.699 -12.514 -16.255 1.00 88.62 119 THR A O 1
ATOM 901 N N . TYR A 1 120 ? 12.574 -14.540 -15.275 1.00 86.75 120 TYR A N 1
ATOM 902 C CA . TYR A 1 120 ? 11.152 -14.788 -15.487 1.00 86.75 120 TYR A CA 1
ATOM 903 C C . TYR A 1 120 ? 10.460 -14.889 -14.127 1.00 86.75 120 TYR A C 1
ATOM 905 O O . TYR A 1 120 ? 10.887 -15.652 -13.268 1.00 86.75 120 TYR A O 1
ATOM 913 N N . GLN A 1 121 ? 9.405 -14.107 -13.927 1.00 84.25 121 GLN A N 1
ATOM 914 C CA . GLN A 1 121 ? 8.701 -13.987 -12.648 1.00 84.25 121 GLN A CA 1
ATOM 915 C C . GLN A 1 121 ? 7.301 -14.602 -12.739 1.00 84.25 121 GLN A C 1
ATOM 917 O O . GLN A 1 121 ? 6.656 -14.497 -13.784 1.00 84.25 121 GLN A O 1
ATOM 922 N N . GLY A 1 122 ? 6.809 -15.170 -11.634 1.00 81.12 122 GLY A N 1
ATOM 923 C CA . GLY A 1 122 ? 5.449 -15.709 -11.543 1.00 81.12 122 GLY A CA 1
ATOM 924 C C . GLY A 1 122 ? 5.319 -17.157 -12.013 1.00 81.12 122 GLY A C 1
ATOM 925 O O . GLY A 1 122 ? 4.354 -17.493 -12.704 1.00 81.12 122 GLY A O 1
ATOM 926 N N . PHE A 1 123 ? 6.275 -18.011 -11.642 1.00 86.75 123 PHE A N 1
ATOM 927 C CA . PHE A 1 123 ? 6.086 -19.455 -11.766 1.00 86.75 123 PHE A CA 1
ATOM 928 C C . PHE A 1 123 ? 4.978 -19.928 -10.823 1.00 86.75 123 PHE A C 1
ATOM 930 O O . PHE A 1 123 ? 4.684 -19.302 -9.807 1.00 86.75 123 PHE A O 1
ATOM 937 N N . ASN A 1 124 ? 4.318 -21.017 -11.211 1.00 86.69 124 ASN A N 1
ATOM 938 C CA . ASN A 1 124 ? 3.192 -21.583 -10.477 1.00 86.69 124 ASN A CA 1
ATOM 939 C C . ASN A 1 124 ? 3.426 -23.086 -10.313 1.00 86.69 124 ASN A C 1
ATOM 941 O O . ASN A 1 124 ? 2.855 -23.895 -11.045 1.00 86.69 124 ASN A O 1
ATOM 945 N N . GLY A 1 125 ? 4.351 -23.426 -9.415 1.00 87.31 125 GLY A N 1
ATOM 946 C CA . GLY A 1 125 ? 4.758 -24.798 -9.135 1.00 87.31 125 GLY A CA 1
ATOM 947 C C . GLY A 1 125 ? 5.582 -25.476 -10.237 1.00 87.31 125 GLY A C 1
ATOM 948 O O . GLY A 1 125 ? 5.885 -24.916 -11.298 1.00 87.31 125 GLY A O 1
ATOM 949 N N . LEU A 1 126 ? 5.939 -26.732 -9.958 1.00 91.50 126 LEU A N 1
ATOM 950 C CA . LEU A 1 126 ? 6.900 -27.516 -10.737 1.00 91.50 126 LEU A CA 1
ATOM 951 C C . LEU A 1 126 ? 6.438 -27.840 -12.166 1.00 91.50 126 LEU A C 1
ATOM 953 O O . LEU A 1 126 ? 7.278 -27.965 -13.052 1.00 91.50 126 LEU A O 1
ATOM 957 N N . ASP A 1 127 ? 5.136 -27.925 -12.441 1.00 92.50 127 ASP A N 1
ATOM 958 C CA . ASP A 1 127 ? 4.654 -28.202 -13.803 1.00 92.50 127 ASP A CA 1
ATOM 959 C C . ASP A 1 127 ? 4.817 -27.001 -14.736 1.00 92.50 127 ASP A C 1
ATOM 961 O O . ASP A 1 127 ? 5.154 -27.160 -15.911 1.00 92.50 127 ASP A O 1
ATOM 965 N N . HIS A 1 128 ? 4.670 -25.782 -14.211 1.00 92.31 128 HIS A N 1
ATOM 966 C CA . HIS A 1 128 ? 4.972 -24.565 -14.962 1.00 92.31 128 HIS A CA 1
ATOM 967 C C . HIS A 1 128 ? 6.482 -24.468 -15.256 1.00 92.31 128 HIS A C 1
ATOM 969 O O . HIS A 1 128 ? 6.883 -24.089 -16.358 1.00 92.31 128 HIS A O 1
ATOM 975 N N . TRP A 1 129 ? 7.320 -24.899 -14.306 1.00 95.19 129 TRP A N 1
ATOM 976 C CA . TRP A 1 129 ? 8.767 -25.036 -14.487 1.00 95.19 129 TRP A CA 1
ATOM 977 C C . TRP A 1 129 ? 9.146 -26.095 -15.537 1.00 95.19 129 TRP A C 1
ATOM 979 O O . TRP A 1 129 ? 9.929 -25.806 -16.439 1.00 95.19 129 TRP A O 1
ATOM 989 N N . ARG A 1 130 ? 8.541 -27.289 -15.505 1.00 96.44 130 ARG A N 1
ATOM 990 C CA . ARG A 1 130 ? 8.756 -28.346 -16.514 1.00 96.44 130 ARG A CA 1
ATOM 991 C C . ARG A 1 130 ? 8.438 -27.857 -17.931 1.00 96.44 130 ARG A C 1
ATOM 993 O O . ARG A 1 130 ? 9.242 -28.058 -18.844 1.00 96.44 130 ARG A O 1
ATOM 1000 N N . ARG A 1 131 ? 7.310 -27.156 -18.120 1.00 95.56 131 ARG A N 1
ATOM 1001 C CA . ARG A 1 131 ? 6.954 -26.550 -19.420 1.00 95.56 131 ARG A CA 1
ATOM 1002 C C . ARG A 1 131 ? 7.957 -25.481 -19.858 1.00 95.56 131 ARG A C 1
ATOM 1004 O O . ARG A 1 131 ? 8.319 -25.442 -21.031 1.00 95.56 131 ARG A O 1
ATOM 1011 N N . PHE A 1 132 ? 8.466 -24.673 -18.930 1.00 95.56 132 PHE A N 1
ATOM 1012 C CA . PHE A 1 132 ? 9.511 -23.690 -19.218 1.00 95.56 132 PHE A CA 1
ATOM 1013 C C . PHE A 1 132 ? 10.825 -24.335 -19.678 1.00 95.56 132 PHE A C 1
ATOM 1015 O O . PHE A 1 132 ? 11.382 -23.930 -20.699 1.00 95.56 132 PHE A O 1
ATOM 1022 N N . VAL A 1 133 ? 11.294 -25.368 -18.975 1.00 97.19 133 VAL A N 1
ATOM 1023 C CA . VAL A 1 133 ? 12.500 -26.125 -19.347 1.00 97.19 133 VAL A CA 1
ATOM 1024 C C . VAL A 1 133 ? 12.335 -26.757 -20.734 1.00 97.19 133 VAL A C 1
ATOM 1026 O O . VAL A 1 133 ? 13.229 -26.642 -21.571 1.00 97.19 133 VAL A O 1
ATOM 1029 N N . SER A 1 134 ? 11.161 -27.324 -21.034 1.00 96.44 134 SER A N 1
ATOM 1030 C CA . SER A 1 134 ? 10.825 -27.852 -22.366 1.00 96.44 134 SER A CA 1
ATOM 1031 C C . SER A 1 134 ? 10.796 -26.764 -23.458 1.00 96.44 134 SER A C 1
ATOM 1033 O O . SER A 1 134 ? 11.335 -26.946 -24.552 1.00 96.44 134 SER A O 1
ATOM 1035 N N . PHE A 1 135 ? 10.257 -25.577 -23.164 1.00 95.44 135 PHE A N 1
ATOM 1036 C CA . PHE A 1 135 ? 10.286 -24.420 -24.070 1.00 95.44 135 PHE A CA 1
ATOM 1037 C C . PHE A 1 135 ? 11.715 -23.939 -24.386 1.00 95.44 135 PHE A C 1
ATOM 1039 O O . PHE A 1 135 ? 12.023 -23.595 -25.532 1.00 95.44 135 PHE A O 1
ATOM 1046 N N . VAL A 1 136 ? 12.605 -23.930 -23.390 1.00 95.00 136 VAL A N 1
ATOM 1047 C CA . VAL A 1 136 ? 14.028 -23.610 -23.579 1.00 95.00 136 VAL A CA 1
ATOM 1048 C C . VAL A 1 136 ? 14.716 -24.702 -24.408 1.00 95.00 136 VAL A C 1
ATOM 1050 O O . VAL A 1 136 ? 15.381 -24.386 -25.398 1.00 95.00 136 VAL A O 1
ATOM 1053 N N . GLY A 1 137 ? 14.483 -25.975 -24.073 1.00 95.62 137 GLY A N 1
ATOM 1054 C CA . GLY A 1 137 ? 15.017 -27.145 -24.780 1.00 95.62 137 GLY A CA 1
ATOM 1055 C C . GLY A 1 137 ? 14.560 -27.267 -26.240 1.00 95.62 137 GLY A C 1
ATOM 1056 O O . GLY A 1 137 ? 15.325 -27.697 -27.096 1.00 95.62 137 GLY A O 1
ATOM 1057 N N . SER A 1 138 ? 13.353 -26.812 -26.572 1.00 95.19 138 SER A N 1
ATOM 1058 C CA . SER A 1 138 ? 12.872 -26.737 -27.961 1.00 95.19 138 SER A CA 1
ATOM 1059 C C . SER A 1 138 ? 13.372 -25.492 -28.708 1.00 95.19 138 SER A C 1
ATOM 1061 O O . SER A 1 138 ? 13.440 -25.489 -29.938 1.00 95.19 138 SER A O 1
ATOM 1063 N N . SER A 1 139 ? 13.772 -24.431 -27.998 1.00 93.88 139 SER A N 1
ATOM 1064 C CA . SER A 1 139 ? 14.149 -23.153 -28.615 1.00 93.88 139 SER A CA 1
ATOM 1065 C C . SER A 1 139 ? 15.655 -22.911 -28.773 1.00 93.88 139 SER A C 1
ATOM 1067 O O . SER A 1 139 ? 16.027 -22.061 -29.588 1.00 93.88 139 SER A O 1
ATOM 1069 N N . PHE A 1 140 ? 16.536 -23.622 -28.057 1.00 91.44 140 PHE A N 1
ATOM 1070 C CA . PHE A 1 140 ? 17.975 -23.298 -28.024 1.00 91.44 140 PHE A CA 1
ATOM 1071 C C . PHE A 1 140 ? 18.655 -23.342 -29.408 1.00 91.44 140 PHE A C 1
ATOM 1073 O O . PHE A 1 140 ? 19.434 -22.437 -29.723 1.00 91.44 140 PHE A O 1
ATOM 1080 N N . LYS A 1 141 ? 18.306 -24.314 -30.275 1.00 90.19 141 LYS A N 1
ATOM 1081 C CA . LYS A 1 141 ? 18.806 -24.392 -31.665 1.00 90.19 141 LYS A CA 1
ATOM 1082 C C . LYS A 1 141 ? 18.451 -23.124 -32.449 1.00 90.19 141 LYS A C 1
ATOM 1084 O O . LYS A 1 141 ? 19.329 -22.457 -32.991 1.00 90.19 141 LYS A O 1
ATOM 1089 N N . ARG A 1 142 ? 17.172 -22.726 -32.424 1.00 93.75 142 ARG A N 1
ATOM 1090 C CA . ARG A 1 142 ? 16.664 -21.493 -33.057 1.00 93.75 142 ARG A CA 1
ATOM 1091 C C . ARG A 1 142 ? 17.339 -20.238 -32.497 1.00 93.75 142 ARG A C 1
ATOM 1093 O O . ARG A 1 142 ? 17.592 -19.288 -33.237 1.00 93.75 142 ARG A O 1
ATOM 1100 N N . TRP A 1 143 ? 17.650 -20.213 -31.204 1.00 93.75 143 TRP A N 1
ATOM 1101 C CA . TRP A 1 143 ? 18.357 -19.100 -30.566 1.00 93.75 143 TRP A CA 1
ATOM 1102 C C . TRP A 1 143 ? 19.870 -19.082 -30.821 1.00 93.75 143 TRP A C 1
ATOM 1104 O O . TRP A 1 143 ? 20.488 -18.064 -30.521 1.00 93.75 143 TRP A O 1
ATOM 1114 N N . ARG A 1 144 ? 20.448 -20.138 -31.416 1.00 94.50 144 ARG A N 1
ATOM 1115 C CA . ARG A 1 144 ? 21.899 -20.318 -31.623 1.00 94.50 144 ARG A CA 1
ATOM 1116 C C . ARG A 1 144 ? 22.670 -20.286 -30.298 1.00 94.50 144 ARG A C 1
ATOM 1118 O O . ARG A 1 144 ? 23.656 -19.572 -30.138 1.00 94.50 144 ARG A O 1
ATOM 1125 N N . VAL A 1 145 ? 22.164 -21.030 -29.318 1.00 95.69 145 VAL A N 1
ATOM 1126 C CA . VAL A 1 145 ? 22.735 -21.155 -27.970 1.00 95.69 145 VAL A CA 1
ATOM 1127 C C . VAL A 1 145 ? 23.756 -22.295 -27.934 1.00 95.69 145 VAL A C 1
ATOM 1129 O O . VAL A 1 145 ? 23.448 -23.404 -28.359 1.00 95.69 145 VAL A O 1
ATOM 1132 N N . LYS A 1 146 ? 24.956 -22.009 -27.416 1.00 94.88 146 LYS A N 1
ATOM 1133 C CA . LYS A 1 146 ? 26.046 -22.969 -27.180 1.00 94.88 146 LYS A CA 1
ATOM 1134 C C . LYS A 1 146 ? 25.898 -23.657 -25.821 1.00 94.88 146 LYS A C 1
ATOM 1136 O O . LYS A 1 146 ? 25.971 -24.876 -25.735 1.00 94.88 146 LYS A O 1
ATOM 1141 N N . HIS A 1 147 ? 25.664 -22.869 -24.773 1.00 94.81 147 HIS A N 1
ATOM 1142 C CA . HIS A 1 147 ? 25.468 -23.350 -23.406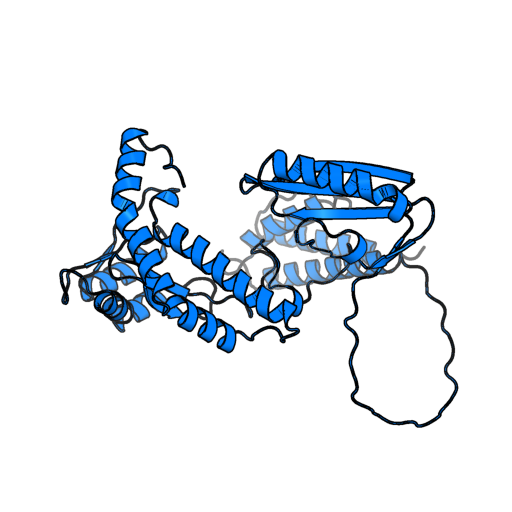 1.00 94.81 147 HIS A CA 1
ATOM 1143 C C . HIS A 1 147 ? 24.287 -22.623 -22.772 1.00 94.81 147 HIS A C 1
ATOM 1145 O O . HIS A 1 147 ? 24.081 -21.430 -23.013 1.00 94.81 147 HIS A O 1
ATOM 1151 N N . TRP A 1 148 ? 23.523 -23.326 -21.944 1.00 96.50 148 TRP A N 1
ATOM 1152 C CA . TRP A 1 148 ? 22.492 -22.717 -21.118 1.00 96.50 148 TRP A CA 1
ATOM 1153 C C . TRP A 1 148 ? 22.405 -23.396 -19.759 1.00 96.50 148 TRP A C 1
ATOM 1155 O O . TRP A 1 148 ? 22.754 -24.564 -19.610 1.00 96.50 148 TRP A O 1
ATOM 1165 N N . CYS A 1 149 ? 21.931 -22.642 -18.777 1.00 96.75 149 CYS A N 1
ATOM 1166 C CA . CYS A 1 149 ? 21.600 -23.131 -17.448 1.00 96.75 149 CYS A CA 1
ATOM 1167 C C . CYS A 1 149 ? 20.346 -22.397 -16.980 1.00 96.75 149 CYS A C 1
ATOM 1169 O O . CYS A 1 149 ? 20.212 -21.194 -17.228 1.00 96.75 149 CYS A O 1
ATOM 1171 N N . ALA A 1 150 ? 19.429 -23.110 -16.332 1.00 96.50 150 ALA A N 1
ATOM 1172 C CA . ALA A 1 150 ? 18.228 -22.524 -15.764 1.00 96.50 150 ALA A CA 1
ATOM 1173 C C . ALA A 1 150 ? 18.082 -22.927 -14.293 1.00 96.50 150 ALA A C 1
ATOM 1175 O O . ALA A 1 150 ? 18.123 -24.116 -13.982 1.00 96.50 150 ALA A O 1
ATOM 1176 N N . THR A 1 151 ? 17.874 -21.950 -13.412 1.00 96.25 151 THR A N 1
ATOM 1177 C CA . THR A 1 151 ? 17.560 -22.161 -11.990 1.00 96.25 151 THR A CA 1
ATOM 1178 C C . THR A 1 151 ? 16.125 -21.730 -11.704 1.00 96.25 151 THR A C 1
ATOM 1180 O O . THR A 1 151 ? 15.597 -20.834 -12.368 1.00 96.25 151 THR A O 1
ATOM 1183 N N . LEU A 1 152 ? 15.495 -22.381 -10.726 1.00 95.88 152 LEU A N 1
ATOM 1184 C CA . LEU A 1 152 ? 14.217 -21.985 -10.141 1.00 95.88 152 LEU A CA 1
ATOM 1185 C C . LEU A 1 152 ? 14.477 -21.637 -8.675 1.00 95.88 152 LEU A C 1
ATOM 1187 O O . LEU A 1 152 ? 15.054 -22.441 -7.945 1.00 95.88 152 LEU A O 1
ATOM 1191 N N . GLU A 1 153 ? 14.074 -20.443 -8.263 1.00 93.06 153 GLU A N 1
ATOM 1192 C CA . GLU A 1 153 ? 14.381 -19.867 -6.957 1.00 93.06 153 GLU A CA 1
ATOM 1193 C C . GLU A 1 153 ? 13.120 -19.243 -6.352 1.00 93.06 153 GLU A C 1
ATOM 1195 O O . GLU A 1 153 ? 12.364 -18.533 -7.024 1.00 93.06 153 GLU A O 1
ATOM 1200 N N . THR A 1 154 ? 12.892 -19.471 -5.062 1.00 90.62 154 THR A N 1
ATOM 1201 C CA . THR A 1 154 ? 11.746 -18.901 -4.347 1.00 90.62 154 THR A CA 1
ATOM 1202 C C . THR A 1 154 ? 12.099 -17.510 -3.812 1.00 90.62 154 THR A C 1
ATOM 1204 O O . THR A 1 154 ? 13.068 -17.331 -3.075 1.00 90.62 154 THR A O 1
ATOM 1207 N N . ASN A 1 155 ? 11.310 -16.503 -4.189 1.00 78.75 155 ASN A N 1
ATOM 1208 C CA . ASN A 1 155 ? 11.408 -15.137 -3.680 1.00 78.75 155 ASN A CA 1
ATOM 1209 C C . ASN A 1 155 ? 11.118 -15.079 -2.169 1.00 78.75 155 ASN A C 1
ATOM 1211 O O . ASN A 1 155 ? 10.448 -15.937 -1.595 1.00 78.75 155 ASN A O 1
ATOM 1215 N N . THR A 1 156 ? 11.506 -13.975 -1.526 1.00 73.75 156 THR A N 1
ATOM 1216 C CA . THR A 1 156 ? 11.208 -13.714 -0.104 1.00 73.75 156 THR A CA 1
ATOM 1217 C C . THR A 1 156 ? 9.716 -13.577 0.228 1.00 73.75 156 THR A C 1
ATOM 1219 O O . THR A 1 156 ? 9.363 -13.568 1.405 1.00 73.75 156 THR A O 1
ATOM 1222 N N . ASP A 1 157 ? 8.839 -13.465 -0.775 1.00 70.06 157 ASP A N 1
ATOM 1223 C CA . ASP A 1 157 ? 7.378 -13.473 -0.623 1.00 70.06 157 ASP A CA 1
ATOM 1224 C C . ASP A 1 157 ? 6.739 -14.856 -0.870 1.00 70.06 157 ASP A C 1
ATOM 1226 O O . ASP A 1 157 ? 5.513 -14.970 -0.886 1.00 70.06 157 ASP A O 1
ATOM 1230 N N . GLY A 1 158 ? 7.555 -15.902 -1.050 1.00 80.62 158 GLY A N 1
ATOM 1231 C CA . GLY A 1 158 ? 7.107 -17.272 -1.305 1.00 80.62 158 GLY A CA 1
ATOM 1232 C C . GLY A 1 158 ? 6.683 -17.549 -2.751 1.00 80.62 158 GLY A C 1
ATOM 1233 O O . GLY A 1 158 ? 6.148 -18.620 -3.020 1.00 80.62 158 GLY A O 1
ATOM 1234 N N . THR A 1 159 ? 6.881 -16.608 -3.683 1.00 82.12 159 THR A N 1
ATOM 1235 C CA . THR A 1 159 ? 6.608 -16.827 -5.115 1.00 82.12 159 THR A CA 1
ATOM 1236 C C . THR A 1 159 ? 7.846 -17.311 -5.862 1.00 82.12 159 THR A C 1
ATOM 1238 O O . THR A 1 159 ? 8.948 -16.839 -5.602 1.00 82.12 159 THR A O 1
ATOM 1241 N N . ASP A 1 160 ? 7.687 -18.199 -6.841 1.00 88.25 160 ASP A N 1
ATOM 1242 C CA . ASP A 1 160 ? 8.831 -18.712 -7.600 1.00 88.25 160 ASP A CA 1
ATOM 1243 C C . ASP A 1 160 ? 9.185 -17.840 -8.816 1.00 88.25 160 ASP A C 1
ATOM 1245 O O . ASP A 1 160 ? 8.324 -17.318 -9.545 1.00 88.25 160 ASP A O 1
ATOM 1249 N N . HIS A 1 161 ? 10.487 -17.733 -9.072 1.00 90.12 161 HIS A N 1
ATOM 1250 C CA . HIS A 1 161 ? 11.063 -17.088 -10.243 1.00 90.12 161 HIS A CA 1
ATOM 1251 C C . HIS A 1 161 ? 12.186 -17.937 -10.834 1.00 90.12 161 HIS A C 1
ATOM 1253 O O . HIS A 1 161 ? 12.797 -18.742 -10.140 1.00 90.12 161 HIS A O 1
ATOM 1259 N N . ALA A 1 162 ? 12.449 -17.768 -12.128 1.00 93.38 162 ALA A N 1
ATOM 1260 C CA . ALA A 1 162 ? 13.508 -18.492 -12.814 1.00 93.38 162 ALA A CA 1
ATOM 1261 C C . ALA A 1 162 ? 14.547 -17.555 -13.419 1.00 93.38 162 ALA A C 1
ATOM 1263 O O . ALA A 1 162 ? 14.202 -16.564 -14.077 1.00 93.38 162 ALA A O 1
ATOM 1264 N N . HIS A 1 163 ? 15.811 -17.940 -13.287 1.00 93.25 163 HIS A N 1
ATOM 1265 C CA . HIS A 1 163 ? 16.904 -17.395 -14.075 1.00 93.25 163 HIS A CA 1
ATOM 1266 C C . HIS A 1 163 ? 17.234 -18.349 -15.221 1.00 93.25 163 HIS A C 1
ATOM 1268 O O . HIS A 1 163 ? 17.320 -19.556 -15.032 1.00 93.25 163 HIS A O 1
ATOM 1274 N N . LEU A 1 164 ? 17.439 -17.808 -16.421 1.00 94.75 164 LEU A N 1
ATOM 1275 C CA . LEU A 1 164 ? 17.964 -18.531 -17.577 1.00 94.75 164 LEU A CA 1
ATOM 1276 C C . LEU A 1 164 ? 19.207 -17.809 -18.080 1.00 94.75 164 LEU A C 1
ATOM 1278 O O . LEU A 1 164 ? 19.120 -16.707 -18.624 1.00 94.75 164 LEU A O 1
ATOM 1282 N N . MET A 1 165 ? 20.354 -18.447 -17.913 1.00 94.94 165 MET A N 1
ATOM 1283 C CA . MET A 1 165 ? 21.619 -18.027 -18.497 1.00 94.94 165 MET A CA 1
ATOM 1284 C C . MET A 1 165 ? 21.749 -18.659 -19.880 1.00 94.94 165 MET A C 1
ATOM 1286 O O . MET A 1 165 ? 21.636 -19.874 -20.019 1.00 94.94 165 MET A O 1
ATOM 1290 N N . LEU A 1 166 ? 21.981 -17.833 -20.898 1.00 94.81 166 LEU A N 1
ATOM 1291 C CA . LEU A 1 166 ? 22.246 -18.241 -22.275 1.00 94.81 166 LEU A CA 1
ATOM 1292 C C . LEU A 1 166 ? 23.622 -17.731 -22.701 1.00 94.81 166 LEU A C 1
ATOM 1294 O O . LEU A 1 166 ? 23.881 -16.531 -22.627 1.00 94.81 166 LEU A O 1
ATOM 1298 N N . GLN A 1 167 ? 24.460 -18.617 -23.228 1.00 95.25 167 GLN A N 1
ATOM 1299 C CA . GLN A 1 167 ? 25.646 -18.266 -24.003 1.00 95.25 167 GLN A CA 1
ATOM 1300 C C . GLN A 1 167 ? 25.396 -18.656 -25.459 1.00 95.25 167 GLN A C 1
ATOM 1302 O O . GLN A 1 167 ? 25.070 -19.806 -25.756 1.00 95.25 167 GLN A O 1
ATOM 1307 N N . PHE A 1 168 ? 25.525 -17.703 -26.371 1.00 95.69 168 PHE A N 1
ATOM 1308 C CA . PHE A 1 168 ? 25.291 -17.895 -27.798 1.00 95.69 168 PHE A CA 1
ATOM 1309 C C . PHE A 1 168 ? 26.560 -18.386 -28.510 1.00 95.69 168 PHE A C 1
ATOM 1311 O O . PHE A 1 168 ? 27.673 -18.177 -28.031 1.00 95.69 168 PHE A O 1
ATOM 1318 N N . THR A 1 169 ? 26.411 -19.047 -29.661 1.00 95.19 169 THR A N 1
ATOM 1319 C CA . THR A 1 169 ? 27.552 -19.512 -30.478 1.00 95.19 169 THR A CA 1
ATOM 1320 C C . THR A 1 169 ? 28.336 -18.357 -31.107 1.00 95.19 169 THR A C 1
ATOM 1322 O O . THR A 1 169 ? 29.488 -18.524 -31.482 1.00 95.19 169 THR A O 1
ATOM 1325 N N . GLN A 1 170 ? 27.699 -17.195 -31.242 1.00 93.69 170 GLN A N 1
ATOM 1326 C CA . GLN A 1 170 ? 28.267 -15.926 -31.692 1.00 93.69 170 GLN A CA 1
ATOM 1327 C C . GLN A 1 170 ? 27.436 -14.782 -31.098 1.00 93.69 170 GLN A C 1
ATOM 1329 O O . GLN A 1 170 ? 26.372 -15.029 -30.529 1.00 93.69 170 GLN A O 1
ATOM 1334 N N . VAL A 1 171 ? 27.855 -13.528 -31.285 1.00 91.19 171 VAL A N 1
ATOM 1335 C CA . VAL A 1 171 ? 26.983 -12.377 -31.002 1.00 91.19 171 VAL A CA 1
ATOM 1336 C C . VAL A 1 171 ? 25.687 -12.520 -31.806 1.00 91.19 171 VAL A C 1
ATOM 1338 O O . VAL A 1 171 ? 25.713 -12.659 -33.033 1.00 91.19 171 VAL A O 1
ATOM 1341 N N . VAL A 1 172 ? 24.554 -12.513 -31.105 1.00 90.56 172 VAL A N 1
ATOM 1342 C CA . VAL A 1 172 ? 23.220 -12.466 -31.714 1.00 90.56 172 VAL A CA 1
ATOM 1343 C C . VAL A 1 172 ? 22.672 -11.054 -31.618 1.00 90.56 172 VAL A C 1
ATOM 1345 O O . VAL A 1 172 ? 22.910 -10.377 -30.621 1.00 90.56 172 VAL A O 1
ATOM 1348 N N . ASP A 1 173 ? 21.897 -10.645 -32.621 1.00 90.19 173 ASP A N 1
ATOM 1349 C CA . ASP A 1 173 ? 20.992 -9.504 -32.530 1.00 90.19 173 ASP A CA 1
ATOM 1350 C C . ASP A 1 173 ? 19.550 -10.022 -32.569 1.00 90.19 173 ASP A C 1
ATOM 1352 O O . ASP A 1 173 ? 19.073 -10.516 -33.593 1.00 90.19 173 ASP A O 1
ATOM 1356 N N . ARG A 1 174 ? 18.873 -10.002 -31.418 1.00 86.00 174 ARG A N 1
ATOM 1357 C CA . ARG A 1 174 ? 17.496 -10.498 -31.279 1.00 86.00 174 ARG A CA 1
ATOM 1358 C C . ARG A 1 174 ? 16.686 -9.604 -30.362 1.00 86.00 174 ARG A C 1
ATOM 1360 O O . ARG A 1 174 ? 17.156 -9.211 -29.295 1.00 86.00 174 ARG A O 1
ATOM 1367 N N . THR A 1 175 ? 15.423 -9.362 -30.705 1.00 85.12 175 THR A N 1
ATOM 1368 C CA . THR A 1 175 ? 14.510 -8.717 -29.757 1.00 85.12 175 THR A CA 1
ATOM 1369 C C . THR A 1 175 ? 14.161 -9.675 -28.619 1.00 85.12 175 THR A C 1
ATOM 1371 O O . THR A 1 175 ? 14.077 -10.897 -28.799 1.00 85.12 175 THR A O 1
ATOM 1374 N N . THR A 1 176 ? 13.931 -9.121 -27.430 1.00 79.81 176 THR A N 1
ATOM 1375 C CA . THR A 1 176 ? 13.579 -9.884 -26.219 1.00 79.81 176 THR A CA 1
ATOM 1376 C C . THR A 1 176 ? 12.316 -10.742 -26.371 1.00 79.81 176 THR A C 1
ATOM 1378 O O . THR A 1 176 ? 12.177 -11.739 -25.657 1.00 79.81 176 THR A O 1
ATOM 1381 N N . ARG A 1 177 ? 11.443 -10.420 -27.339 1.00 81.00 177 ARG A N 1
ATOM 1382 C CA . ARG A 1 177 ? 10.265 -11.208 -27.733 1.00 81.00 177 ARG A CA 1
ATOM 1383 C C . ARG A 1 177 ? 10.621 -12.608 -28.241 1.00 81.00 177 ARG A C 1
ATOM 1385 O O . ARG A 1 177 ? 9.854 -13.534 -27.997 1.00 81.00 177 ARG A O 1
ATOM 1392 N N . SER A 1 178 ? 11.798 -12.783 -28.856 1.00 86.44 178 SER A N 1
ATOM 1393 C CA . SER A 1 178 ? 12.278 -14.068 -29.410 1.00 86.44 178 SER A CA 1
ATOM 1394 C C . SER A 1 178 ? 12.335 -15.208 -28.388 1.00 86.44 178 SER A C 1
ATOM 1396 O O . SER A 1 178 ? 12.437 -16.371 -28.770 1.00 86.44 178 SER A O 1
ATOM 1398 N N . PHE A 1 179 ? 12.305 -14.871 -27.098 1.00 89.12 179 PHE A N 1
ATOM 1399 C CA . PHE A 1 179 ? 12.539 -15.773 -25.979 1.00 89.12 179 PHE A CA 1
ATOM 1400 C C . PHE A 1 179 ? 11.338 -15.840 -24.999 1.00 89.12 179 PHE A C 1
ATOM 1402 O O . PHE A 1 179 ? 11.482 -16.300 -23.869 1.00 89.12 179 PHE A O 1
ATOM 1409 N N . MET A 1 180 ? 10.169 -15.304 -25.366 1.00 85.31 180 MET A N 1
ATOM 1410 C CA . MET A 1 180 ? 9.006 -15.205 -24.470 1.00 85.31 180 MET A CA 1
ATOM 1411 C C . MET A 1 180 ? 8.338 -16.571 -24.228 1.00 85.31 180 MET A C 1
ATOM 1413 O O . MET A 1 180 ? 8.043 -17.279 -25.185 1.00 85.31 180 MET A O 1
ATOM 1417 N N . PHE A 1 181 ? 8.042 -16.894 -22.966 1.00 86.50 181 PHE A N 1
ATOM 1418 C CA . PHE A 1 181 ? 7.388 -18.137 -22.533 1.00 86.50 181 PHE A CA 1
ATOM 1419 C C . PHE A 1 181 ? 6.038 -17.836 -21.871 1.00 86.50 181 PHE A C 1
ATOM 1421 O O . PHE A 1 181 ? 6.000 -16.963 -21.010 1.00 86.50 181 PHE A O 1
ATOM 1428 N N . GLU A 1 182 ? 4.955 -18.512 -22.281 1.00 83.94 182 GLU A N 1
ATOM 1429 C CA . GLU A 1 182 ? 3.590 -18.476 -21.689 1.00 83.94 182 GLU A CA 1
ATOM 1430 C C . GLU A 1 182 ? 3.054 -17.080 -21.270 1.00 83.94 182 GLU A C 1
ATOM 1432 O O . GLU A 1 182 ? 2.211 -16.933 -20.389 1.00 83.94 182 GLU A O 1
ATOM 1437 N N . GLY A 1 183 ? 3.538 -16.006 -21.904 1.00 64.06 183 GLY A N 1
ATOM 1438 C CA . GLY A 1 183 ? 3.224 -14.628 -21.514 1.00 64.06 183 GLY A CA 1
ATOM 1439 C C . GLY A 1 183 ? 3.846 -14.161 -20.186 1.00 64.06 183 GLY A C 1
ATOM 1440 O O . GLY A 1 183 ? 3.585 -13.019 -19.786 1.00 64.06 183 GLY A O 1
ATOM 1441 N N . LEU A 1 184 ? 4.689 -14.977 -19.533 1.00 58.84 184 LEU A N 1
ATOM 1442 C CA . LEU A 1 184 ? 5.501 -14.571 -18.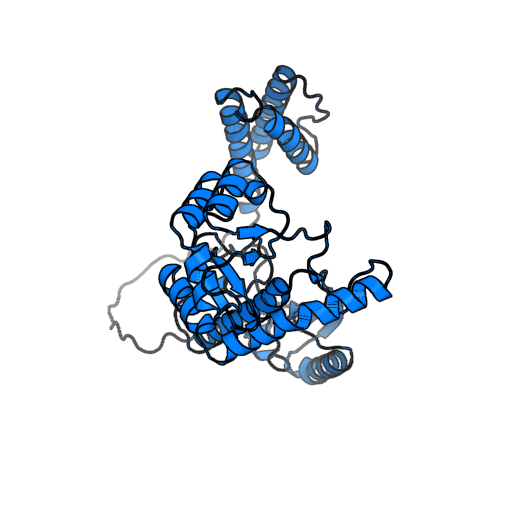386 1.00 58.84 184 LEU A CA 1
ATOM 1443 C C . LEU A 1 184 ? 6.404 -13.404 -18.786 1.00 58.84 184 LEU A C 1
ATOM 1445 O O . LEU A 1 184 ? 7.209 -13.472 -19.722 1.00 58.84 184 LEU A O 1
ATOM 1449 N N . ARG A 1 185 ? 6.235 -12.290 -18.074 1.00 53.34 185 ARG A N 1
ATOM 1450 C CA . ARG A 1 185 ? 6.921 -11.039 -18.381 1.00 53.34 185 ARG A CA 1
ATOM 1451 C C . ARG A 1 185 ? 8.273 -10.993 -17.686 1.00 53.34 185 ARG A C 1
ATOM 1453 O O . ARG A 1 185 ? 8.424 -11.390 -16.535 1.00 53.34 185 ARG A O 1
ATOM 1460 N N . ARG A 1 186 ? 9.239 -10.431 -18.401 1.00 53.84 186 ARG A N 1
ATOM 1461 C CA . ARG A 1 186 ? 10.580 -10.131 -17.901 1.00 53.84 186 ARG A CA 1
ATOM 1462 C C . ARG A 1 186 ? 10.602 -8.708 -17.379 1.00 53.84 186 ARG A C 1
ATOM 1464 O O . ARG A 1 186 ? 10.005 -7.829 -18.003 1.00 53.84 186 ARG A O 1
ATOM 1471 N N . MET A 1 187 ? 11.376 -8.466 -16.330 1.00 45.75 187 MET A N 1
ATOM 1472 C CA . MET A 1 187 ? 11.970 -7.149 -16.137 1.00 45.75 187 MET A CA 1
ATOM 1473 C C . MET A 1 187 ? 13.387 -7.176 -16.696 1.00 45.75 187 MET A C 1
ATOM 1475 O O . MET A 1 187 ? 14.181 -8.047 -16.352 1.00 45.75 187 MET A O 1
ATOM 1479 N N . TRP A 1 188 ? 13.687 -6.207 -17.551 1.00 47.28 188 TRP A N 1
ATOM 1480 C CA . TRP A 1 188 ? 15.041 -5.896 -17.977 1.00 47.28 188 TRP A CA 1
ATOM 1481 C C . TRP A 1 188 ? 15.394 -4.519 -17.451 1.00 47.28 188 TRP A C 1
ATOM 1483 O O . TRP A 1 188 ? 14.622 -3.579 -17.627 1.00 47.28 188 TRP A O 1
ATOM 1493 N N . ARG A 1 189 ? 16.574 -4.411 -16.849 1.00 45.03 189 ARG A N 1
ATOM 1494 C CA . ARG A 1 189 ? 17.294 -3.154 -16.673 1.00 45.03 189 ARG A CA 1
ATOM 1495 C C . ARG A 1 189 ? 18.761 -3.453 -16.922 1.00 45.03 189 ARG A C 1
ATOM 1497 O O . ARG A 1 189 ? 19.267 -4.449 -16.402 1.00 45.03 189 ARG A O 1
ATOM 1504 N N . LYS A 1 190 ? 19.464 -2.624 -17.691 1.00 41.00 190 LYS A N 1
ATOM 1505 C CA . LYS A 1 190 ? 20.935 -2.682 -17.690 1.00 41.00 190 LYS A CA 1
ATOM 1506 C C . LYS A 1 190 ? 21.414 -2.349 -16.272 1.00 41.00 190 LYS A C 1
ATOM 1508 O O . LYS A 1 190 ? 20.773 -1.562 -15.577 1.00 41.00 190 LYS A O 1
ATOM 1513 N N . ARG A 1 191 ? 22.569 -2.884 -15.853 1.00 38.59 191 ARG A N 1
ATOM 1514 C CA . ARG A 1 191 ? 23.159 -2.637 -14.514 1.00 38.59 191 ARG A CA 1
ATOM 1515 C C . ARG A 1 191 ? 23.322 -1.138 -14.181 1.00 38.59 191 ARG A C 1
ATOM 1517 O O . ARG A 1 191 ? 23.381 -0.782 -13.011 1.00 38.59 191 ARG A O 1
ATOM 1524 N N . CYS A 1 192 ? 23.346 -0.285 -15.207 1.00 39.97 192 CYS A N 1
ATOM 1525 C CA . CYS A 1 192 ? 23.506 1.169 -15.131 1.00 39.97 192 CYS A CA 1
ATOM 1526 C C . CYS A 1 192 ? 22.248 1.961 -15.557 1.00 39.97 192 CYS A C 1
ATOM 1528 O O . CYS A 1 192 ? 22.322 3.173 -15.738 1.00 39.97 192 CYS A O 1
ATOM 1530 N N . GLU A 1 193 ? 21.108 1.308 -15.804 1.00 44.53 193 GLU A N 1
ATOM 1531 C CA . GLU A 1 193 ? 19.903 1.973 -16.316 1.00 44.53 193 GLU A CA 1
ATOM 1532 C C . GLU A 1 193 ? 19.148 2.661 -15.176 1.00 44.53 193 GLU A C 1
ATOM 1534 O O . GLU A 1 193 ? 18.616 2.000 -14.277 1.00 44.53 193 GLU A O 1
ATOM 1539 N N . ALA A 1 194 ? 19.118 3.997 -15.201 1.00 44.19 194 ALA A N 1
ATOM 1540 C CA . ALA A 1 194 ? 18.427 4.813 -14.208 1.00 44.19 194 ALA A CA 1
ATOM 1541 C C . ALA A 1 194 ? 16.942 4.426 -14.090 1.00 44.19 194 ALA A C 1
ATOM 1543 O O . ALA A 1 194 ? 16.327 3.918 -15.029 1.00 44.19 194 ALA A O 1
ATOM 1544 N N . ALA A 1 195 ? 16.349 4.648 -12.916 1.00 47.88 195 ALA A N 1
ATOM 1545 C CA . ALA A 1 195 ? 14.934 4.362 -12.708 1.00 47.88 195 ALA A CA 1
ATOM 1546 C C . ALA A 1 195 ? 14.088 5.403 -13.457 1.00 47.88 195 ALA A C 1
ATOM 1548 O O . ALA A 1 195 ? 13.827 6.479 -12.923 1.00 47.88 195 ALA A O 1
ATOM 1549 N N . SER A 1 196 ? 13.668 5.096 -14.689 1.00 51.66 196 SER A N 1
ATOM 1550 C CA . SER A 1 196 ? 12.705 5.939 -15.403 1.00 51.66 196 SER A CA 1
ATOM 1551 C C . SER A 1 196 ? 11.363 5.934 -14.649 1.00 51.66 196 SER A C 1
ATOM 1553 O O . SER A 1 196 ? 10.797 4.854 -14.421 1.00 51.66 196 SER A O 1
ATOM 1555 N N . PRO A 1 197 ? 10.813 7.113 -14.293 1.00 49.91 197 PRO A N 1
ATOM 1556 C CA . PRO A 1 197 ? 9.483 7.229 -13.700 1.00 49.91 197 PRO A CA 1
ATOM 1557 C C . PRO A 1 197 ? 8.373 6.611 -14.559 1.00 49.91 197 PRO A C 1
ATOM 1559 O O . PRO A 1 197 ? 7.349 6.199 -14.010 1.00 49.91 197 PRO A O 1
ATOM 1562 N N . ASP A 1 198 ? 8.578 6.497 -15.874 1.00 53.25 198 ASP A N 1
ATOM 1563 C CA . ASP A 1 198 ? 7.610 5.963 -16.836 1.00 53.25 198 ASP A CA 1
ATOM 1564 C C . ASP A 1 198 ? 7.455 4.440 -16.707 1.00 53.25 198 ASP A C 1
ATOM 1566 O O . ASP A 1 198 ? 6.342 3.913 -16.785 1.00 53.25 198 ASP A O 1
ATOM 1570 N N . LEU A 1 199 ? 8.552 3.737 -16.397 1.00 50.91 199 LEU A N 1
ATOM 1571 C CA . LEU A 1 199 ? 8.601 2.276 -16.247 1.00 50.91 199 LEU A CA 1
ATOM 1572 C C . LEU A 1 199 ? 8.169 1.780 -14.851 1.00 50.91 199 LEU A C 1
ATOM 1574 O O . LEU A 1 199 ? 7.888 0.593 -14.673 1.00 50.91 199 LEU A O 1
ATOM 1578 N N . ALA A 1 200 ? 8.064 2.680 -13.868 1.00 51.53 200 ALA A N 1
ATOM 1579 C CA . ALA A 1 200 ? 7.841 2.363 -12.451 1.00 51.53 200 ALA A CA 1
ATOM 1580 C C . ALA A 1 200 ? 6.469 1.733 -12.105 1.00 51.53 200 ALA A C 1
ATOM 1582 O O . ALA A 1 200 ? 6.233 1.391 -10.950 1.00 51.53 200 ALA A O 1
ATOM 1583 N N . GLY A 1 201 ? 5.563 1.553 -13.075 1.00 49.94 201 GLY A N 1
ATOM 1584 C CA . GLY A 1 201 ? 4.305 0.813 -12.874 1.00 49.94 201 GLY A CA 1
ATOM 1585 C C . GLY A 1 201 ? 4.477 -0.711 -12.761 1.00 49.94 201 GLY A C 1
ATOM 1586 O O . GLY A 1 201 ? 3.535 -1.403 -12.380 1.00 49.94 201 GLY A O 1
ATOM 1587 N N . ASN A 1 202 ? 5.665 -1.229 -13.094 1.00 52.00 202 ASN A N 1
ATOM 1588 C CA . ASN A 1 202 ? 5.923 -2.665 -13.223 1.00 52.00 202 ASN A CA 1
ATOM 1589 C C . ASN A 1 202 ? 6.701 -3.284 -12.050 1.00 52.00 202 ASN A C 1
ATOM 1591 O O . ASN A 1 202 ? 6.801 -4.508 -11.995 1.00 52.00 202 ASN A O 1
ATOM 1595 N N . ASP A 1 203 ? 7.245 -2.481 -11.129 1.00 50.94 203 ASP A N 1
ATOM 1596 C CA . ASP A 1 203 ? 8.025 -3.010 -10.007 1.00 50.94 203 ASP A CA 1
ATOM 1597 C C . ASP A 1 203 ? 7.123 -3.437 -8.833 1.00 50.94 203 ASP A C 1
ATOM 1599 O O . ASP A 1 203 ? 6.271 -2.680 -8.363 1.00 50.94 203 ASP A O 1
ATOM 1603 N N . ALA A 1 204 ? 7.328 -4.661 -8.343 1.00 47.62 204 ALA A N 1
ATOM 1604 C CA . ALA A 1 204 ? 6.698 -5.170 -7.129 1.00 47.62 204 ALA A CA 1
ATOM 1605 C C . ALA A 1 204 ? 7.351 -4.605 -5.851 1.00 47.62 204 ALA A C 1
ATOM 1607 O O . ALA A 1 204 ? 6.716 -4.574 -4.793 1.00 47.62 204 ALA A O 1
ATOM 1608 N N . TYR A 1 205 ? 8.596 -4.126 -5.930 1.00 45.53 205 TYR A N 1
ATOM 1609 C CA . TYR A 1 205 ? 9.343 -3.620 -4.785 1.00 45.53 205 TYR A CA 1
ATOM 1610 C C . TYR A 1 205 ? 9.019 -2.144 -4.507 1.00 45.53 205 TYR A C 1
ATOM 1612 O O . TYR A 1 205 ? 9.466 -1.224 -5.194 1.00 45.53 205 TYR A O 1
ATOM 1620 N N . GLY A 1 206 ? 8.319 -1.884 -3.396 1.00 46.03 206 GLY A N 1
ATOM 1621 C CA . GLY A 1 206 ? 7.905 -0.538 -2.957 1.00 46.03 206 GLY A CA 1
ATOM 1622 C C . GLY A 1 206 ? 9.032 0.476 -2.670 1.00 46.03 206 GLY A C 1
ATOM 1623 O O . GLY A 1 206 ? 8.749 1.598 -2.252 1.00 46.03 206 GLY A O 1
ATOM 1624 N N . LYS A 1 207 ? 10.301 0.108 -2.893 1.00 49.75 207 LYS A N 1
ATOM 1625 C CA . LYS A 1 207 ? 11.460 1.014 -2.864 1.00 49.75 207 LYS A CA 1
ATOM 1626 C C . LYS A 1 207 ? 11.611 1.843 -4.151 1.00 49.75 207 LYS A C 1
ATOM 1628 O O . LYS A 1 207 ? 12.335 2.831 -4.110 1.00 49.75 207 LYS A O 1
ATOM 1633 N N . GLN A 1 208 ? 10.956 1.467 -5.257 1.00 53.16 208 GLN A N 1
ATOM 1634 C CA . GLN A 1 208 ? 11.183 2.088 -6.576 1.00 53.16 208 GLN A CA 1
ATOM 1635 C C . GLN A 1 208 ? 9.983 2.852 -7.157 1.00 53.16 208 GLN A C 1
ATOM 1637 O O . GLN A 1 208 ? 10.138 3.539 -8.163 1.00 53.16 208 GLN A O 1
ATOM 1642 N N . VAL A 1 209 ? 8.802 2.796 -6.529 1.00 60.53 209 VAL A N 1
ATOM 1643 C CA . VAL A 1 209 ? 7.665 3.644 -6.924 1.00 60.53 209 VAL A CA 1
ATOM 1644 C C . VAL A 1 209 ? 7.866 5.045 -6.325 1.00 60.53 209 VAL A C 1
ATOM 1646 O O . VAL A 1 209 ? 7.799 5.190 -5.099 1.00 60.53 209 VAL A O 1
ATOM 1649 N N . PRO A 1 210 ? 8.108 6.096 -7.134 1.00 57.94 210 PRO A N 1
ATOM 1650 C CA . PRO A 1 210 ? 8.315 7.439 -6.604 1.00 57.94 210 PRO A CA 1
ATOM 1651 C C . PRO A 1 210 ? 7.028 7.984 -5.968 1.00 57.94 210 PRO A C 1
ATOM 1653 O O . PRO A 1 210 ? 5.914 7.673 -6.393 1.00 57.94 210 PRO A O 1
ATOM 1656 N N . LEU A 1 211 ? 7.166 8.843 -4.952 1.00 63.62 211 LEU A N 1
ATOM 1657 C CA . LEU A 1 211 ? 6.034 9.373 -4.172 1.00 63.62 211 LEU A CA 1
ATOM 1658 C C . LEU A 1 211 ? 5.002 10.167 -4.994 1.00 63.62 211 LEU A C 1
ATOM 1660 O O . LEU A 1 211 ? 3.836 10.273 -4.601 1.00 63.62 211 LEU A O 1
ATOM 1664 N N . CYS A 1 212 ? 5.413 10.698 -6.146 1.00 60.66 212 CYS A N 1
ATOM 1665 C CA . CYS A 1 212 ? 4.525 11.328 -7.119 1.00 60.66 212 CYS A CA 1
ATOM 1666 C C . CYS A 1 212 ? 3.559 10.330 -7.788 1.00 60.66 212 CYS A C 1
ATOM 1668 O O . CYS A 1 212 ? 2.473 10.738 -8.182 1.00 60.66 212 CYS A O 1
ATOM 1670 N N . ARG A 1 213 ? 3.901 9.035 -7.864 1.00 63.75 213 ARG A N 1
ATOM 1671 C CA . ARG A 1 213 ? 3.034 7.960 -8.385 1.00 63.75 213 ARG A CA 1
ATOM 1672 C C . ARG A 1 213 ? 2.351 7.138 -7.288 1.00 63.75 213 ARG A C 1
ATOM 1674 O O . ARG A 1 213 ? 1.356 6.475 -7.559 1.00 63.75 213 ARG A O 1
ATOM 1681 N N . ALA A 1 214 ? 2.831 7.207 -6.046 1.00 78.06 214 ALA A N 1
ATOM 1682 C CA . ALA A 1 214 ? 2.104 6.658 -4.906 1.00 78.06 214 ALA A CA 1
ATOM 1683 C C . ALA A 1 214 ? 0.789 7.429 -4.677 1.00 78.06 214 ALA A C 1
ATOM 1685 O O . ALA A 1 214 ? 0.764 8.665 -4.682 1.00 78.06 214 ALA A O 1
ATOM 1686 N N . VAL A 1 215 ? -0.293 6.692 -4.417 1.00 86.75 215 VAL A N 1
ATOM 1687 C CA . VAL A 1 215 ? -1.603 7.232 -4.026 1.00 86.75 215 VAL A CA 1
ATOM 1688 C C . VAL A 1 215 ? -1.933 6.748 -2.609 1.00 86.75 215 VAL A C 1
ATOM 1690 O O . VAL A 1 215 ? -2.491 5.663 -2.451 1.00 86.75 215 VAL A O 1
ATOM 1693 N N . PRO A 1 216 ? -1.556 7.522 -1.575 1.00 90.38 216 PRO A N 1
ATOM 1694 C CA . PRO A 1 216 ? -1.874 7.221 -0.185 1.00 90.38 216 PRO A CA 1
ATOM 1695 C C . PRO A 1 216 ? -3.381 7.360 0.061 1.00 90.38 216 PRO A C 1
ATOM 1697 O O . PRO A 1 216 ? -3.999 8.349 -0.353 1.00 90.38 216 PRO A O 1
ATOM 1700 N N . LEU A 1 217 ? -3.974 6.348 0.693 1.00 93.75 217 LEU A N 1
ATOM 1701 C CA . LEU A 1 217 ? -5.417 6.178 0.824 1.00 93.75 217 LEU A CA 1
ATOM 1702 C C . LEU A 1 217 ? -5.752 5.548 2.177 1.00 93.75 217 LEU A C 1
ATOM 1704 O O . LEU A 1 217 ? -5.360 4.415 2.443 1.00 93.75 217 LEU A O 1
ATOM 1708 N N . TRP A 1 218 ? -6.551 6.259 2.969 1.00 95.25 218 TRP A N 1
ATOM 1709 C CA . TRP A 1 218 ? -7.292 5.702 4.096 1.00 95.25 218 TRP A CA 1
ATOM 1710 C C . TRP A 1 218 ? -8.711 5.362 3.644 1.00 95.25 218 TRP A C 1
ATOM 1712 O O . TRP A 1 218 ? -9.412 6.180 3.037 1.00 95.25 218 TRP A O 1
ATOM 1722 N N . ALA A 1 219 ? -9.129 4.134 3.916 1.00 96.81 219 ALA A N 1
ATOM 1723 C CA . ALA A 1 219 ? -10.415 3.577 3.529 1.00 96.81 219 ALA A CA 1
ATOM 1724 C C . ALA A 1 219 ? -10.767 2.413 4.467 1.00 96.81 219 ALA A C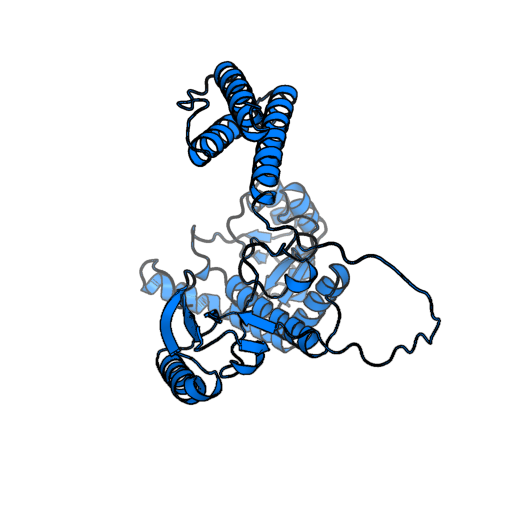 1
ATOM 1726 O O . ALA A 1 219 ? -9.902 1.928 5.191 1.00 96.81 219 ALA A O 1
ATOM 1727 N N . GLY A 1 220 ? -12.027 1.989 4.458 1.00 96.56 220 GLY A N 1
ATOM 1728 C CA . GLY A 1 220 ? -12.520 0.870 5.258 1.00 96.56 220 GLY A CA 1
ATOM 1729 C C . GLY A 1 220 ? -13.335 -0.111 4.422 1.00 96.56 220 GLY A C 1
ATOM 1730 O O . GLY A 1 220 ? -13.829 0.232 3.343 1.00 96.56 220 GLY A O 1
ATOM 1731 N N . ILE A 1 221 ? -13.479 -1.328 4.945 1.00 97.38 221 ILE A N 1
ATOM 1732 C CA . ILE A 1 221 ? -14.419 -2.334 4.442 1.00 97.38 221 ILE A CA 1
ATOM 1733 C C . ILE A 1 221 ? -15.357 -2.797 5.552 1.00 97.38 221 ILE A C 1
ATOM 1735 O O . ILE A 1 221 ? -14.993 -2.796 6.727 1.00 97.38 221 ILE A O 1
ATOM 1739 N N . SER A 1 222 ? -16.542 -3.245 5.162 1.00 96.81 222 SER A N 1
ATOM 1740 C CA . SER A 1 222 ? -17.457 -4.033 5.988 1.00 96.81 222 SER A CA 1
ATOM 1741 C C . SER A 1 222 ? -18.206 -5.020 5.087 1.00 96.81 222 SER A C 1
ATOM 1743 O O . SER A 1 222 ? -17.962 -5.068 3.882 1.00 96.81 222 SER A O 1
ATOM 1745 N N . GLU A 1 223 ? -19.153 -5.778 5.637 1.00 95.69 223 GLU A N 1
ATOM 1746 C CA . GLU A 1 223 ? -20.085 -6.600 4.849 1.00 95.69 223 GLU A CA 1
ATOM 1747 C C . GLU A 1 223 ? -20.932 -5.767 3.860 1.00 95.69 223 GLU A C 1
ATOM 1749 O O . GLU A 1 223 ? -21.369 -6.290 2.839 1.00 95.69 223 GLU A O 1
ATOM 1754 N N . GLY A 1 224 ? -21.079 -4.454 4.088 1.00 96.31 224 GLY A N 1
ATOM 1755 C CA . GLY A 1 224 ? -21.685 -3.502 3.149 1.00 96.31 224 GLY A CA 1
ATOM 1756 C C . GLY A 1 224 ? -20.763 -3.031 2.012 1.00 96.31 224 GLY A C 1
ATOM 1757 O O . GLY A 1 224 ? -21.198 -2.251 1.168 1.00 96.31 224 GLY A O 1
ATOM 1758 N N . GLY A 1 225 ? -19.505 -3.488 1.962 1.00 97.69 225 GLY A N 1
ATOM 1759 C CA . GLY A 1 225 ? -18.571 -3.224 0.864 1.00 97.69 225 GLY A CA 1
ATOM 1760 C C . GLY A 1 225 ? -17.362 -2.365 1.248 1.00 97.69 225 GLY A C 1
ATOM 1761 O O . GLY A 1 225 ? -16.725 -2.606 2.270 1.00 97.69 225 GLY A O 1
ATOM 1762 N N . PHE A 1 226 ? -16.990 -1.404 0.395 1.00 98.12 226 PHE A N 1
ATOM 1763 C CA . PHE A 1 226 ? -15.795 -0.553 0.523 1.00 98.12 226 PHE A CA 1
ATOM 1764 C C . PHE A 1 226 ? -16.143 0.939 0.492 1.00 98.12 226 PHE A C 1
ATOM 1766 O O . PHE A 1 226 ? -16.795 1.403 -0.449 1.00 98.12 226 PHE A O 1
ATOM 1773 N N . ALA A 1 227 ? -15.579 1.705 1.432 1.00 97.81 227 ALA A N 1
ATOM 1774 C CA . ALA A 1 227 ? -15.711 3.159 1.505 1.00 97.81 227 ALA A CA 1
ATOM 1775 C C . ALA A 1 227 ? -14.354 3.864 1.658 1.00 97.81 227 ALA A C 1
ATOM 1777 O O . ALA A 1 227 ? -13.504 3.473 2.458 1.00 97.81 227 ALA A O 1
ATOM 1778 N N . THR A 1 228 ? -14.154 4.953 0.911 1.00 97.31 228 THR A N 1
ATOM 1779 C CA . THR A 1 228 ? -12.990 5.839 1.068 1.00 97.31 228 THR A CA 1
ATOM 1780 C C . THR A 1 228 ? -13.202 6.808 2.227 1.00 97.31 228 THR A C 1
ATOM 1782 O O . THR A 1 228 ? -14.214 7.500 2.253 1.00 97.31 228 THR A O 1
ATOM 1785 N N . VAL A 1 229 ? -12.204 6.939 3.107 1.00 97.06 229 VAL A N 1
ATOM 1786 C CA . VAL A 1 229 ? -12.150 7.999 4.126 1.00 97.06 229 VAL A CA 1
ATOM 1787 C C . VAL A 1 229 ? -11.424 9.226 3.565 1.00 97.06 229 VAL A C 1
ATOM 1789 O O . VAL A 1 229 ? -11.980 10.321 3.534 1.00 97.06 229 VAL A O 1
ATOM 1792 N N . VAL A 1 230 ? -10.183 9.065 3.084 1.00 96.44 230 VAL A N 1
ATOM 1793 C CA . VAL A 1 230 ? -9.379 10.184 2.561 1.00 96.44 230 VAL A CA 1
ATOM 1794 C C . VAL A 1 230 ? -8.243 9.724 1.638 1.00 96.44 230 VAL A C 1
ATOM 1796 O O . VAL A 1 230 ? -7.613 8.694 1.860 1.00 96.44 230 VAL A O 1
ATOM 1799 N N . PHE A 1 231 ? -7.930 10.533 0.624 1.00 94.38 231 PHE A N 1
ATOM 1800 C CA . PHE A 1 231 ? -6.655 10.471 -0.099 1.00 94.38 231 PHE A CA 1
ATOM 1801 C C . PHE A 1 231 ? -5.720 11.542 0.467 1.00 94.38 231 PHE A C 1
ATOM 1803 O O . PHE A 1 231 ? -6.113 1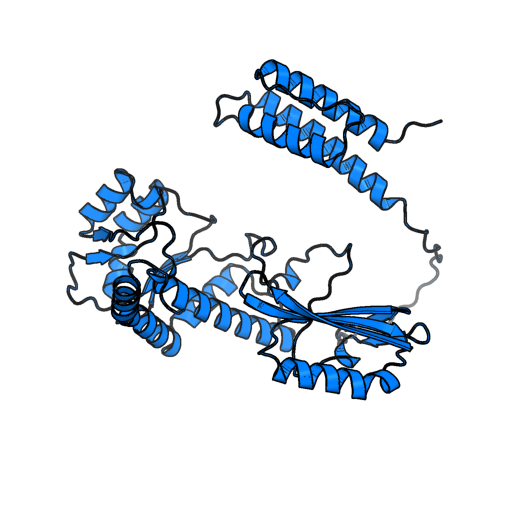2.707 0.514 1.00 94.38 231 PHE A O 1
ATOM 1810 N N . HIS A 1 232 ? -4.501 11.179 0.868 1.00 90.50 232 HIS A N 1
ATOM 1811 C CA . HIS A 1 232 ? -3.574 12.102 1.538 1.00 90.50 232 HIS A CA 1
ATOM 1812 C C . HIS A 1 232 ? -2.287 12.357 0.736 1.00 90.50 232 HIS A C 1
ATOM 1814 O O . HIS A 1 232 ? -1.951 11.634 -0.206 1.00 90.50 232 HIS A O 1
ATOM 1820 N N . LYS A 1 233 ? -1.603 13.468 1.046 1.00 85.88 233 LYS A N 1
ATOM 1821 C CA . LYS A 1 233 ? -0.439 13.956 0.280 1.00 85.88 233 LYS A CA 1
ATOM 1822 C C . LYS A 1 233 ? 0.843 13.180 0.625 1.00 85.88 233 LYS A C 1
ATOM 1824 O O . LYS A 1 233 ? 1.615 12.844 -0.275 1.00 85.88 233 LYS A O 1
ATOM 1829 N N . SER A 1 234 ? 1.028 12.904 1.915 1.00 85.88 234 SER A N 1
ATOM 1830 C CA . SER A 1 234 ? 2.150 12.233 2.590 1.00 85.88 234 SER A CA 1
ATOM 1831 C C . SER A 1 234 ? 2.045 10.697 2.568 1.00 85.88 234 SER A C 1
ATOM 1833 O O . SER A 1 234 ? 0.983 10.151 2.292 1.00 85.88 234 SER A O 1
ATOM 1835 N N . LYS A 1 235 ? 3.120 9.962 2.912 1.00 82.69 235 LYS A N 1
ATOM 1836 C CA . LYS A 1 235 ? 3.062 8.484 3.060 1.00 82.69 235 LYS A CA 1
ATOM 1837 C C . LYS A 1 235 ? 2.199 8.011 4.235 1.00 82.69 235 LYS A C 1
ATOM 1839 O O . LYS A 1 235 ? 1.646 6.921 4.165 1.00 82.69 235 LYS A O 1
ATOM 1844 N N . LYS A 1 236 ? 2.120 8.806 5.302 1.00 87.25 236 LYS A N 1
ATOM 1845 C CA . LYS A 1 236 ? 1.375 8.542 6.537 1.00 87.25 236 LYS A CA 1
ATOM 1846 C C . LYS A 1 236 ? 0.728 9.838 7.007 1.00 87.25 236 LYS A C 1
ATOM 1848 O O . LYS A 1 236 ? 1.307 10.899 6.782 1.00 87.25 236 LYS A O 1
ATOM 1853 N N . LEU A 1 237 ? -0.430 9.727 7.645 1.00 92.75 237 LEU A N 1
ATOM 1854 C CA . LEU A 1 237 ? -1.043 10.833 8.376 1.00 92.75 237 LEU A CA 1
ATOM 1855 C C . LEU A 1 237 ? -0.315 11.038 9.710 1.00 92.75 237 LEU A C 1
ATOM 1857 O O . LEU A 1 237 ? 0.193 10.074 10.288 1.00 92.75 237 LEU A O 1
ATOM 1861 N N . CYS A 1 238 ? -0.278 12.272 10.202 1.00 95.06 238 CYS A N 1
ATOM 1862 C CA . CYS A 1 238 ? 0.064 12.557 11.592 1.00 95.06 238 CYS A CA 1
ATOM 1863 C C . CYS A 1 238 ? -1.190 12.555 12.489 1.00 95.06 238 CYS A C 1
ATOM 1865 O O . CYS A 1 238 ? -2.325 12.506 12.013 1.00 95.06 238 CYS A O 1
ATOM 1867 N N . THR A 1 239 ? -0.980 12.638 13.806 1.00 96.56 239 THR A N 1
ATOM 1868 C CA . THR A 1 239 ? -2.048 12.721 14.816 1.00 96.56 239 THR A CA 1
ATOM 1869 C C . THR A 1 239 ? -3.061 13.831 14.539 1.00 96.56 239 THR A C 1
ATOM 1871 O O . THR A 1 239 ? -4.259 13.589 14.645 1.00 96.56 239 THR A O 1
ATOM 1874 N N . VAL A 1 240 ? -2.586 15.032 14.191 1.00 96.75 240 VAL A N 1
ATOM 1875 C CA . VAL A 1 240 ? -3.445 16.207 13.966 1.00 96.75 240 VAL A CA 1
ATOM 1876 C C . VAL A 1 240 ? -4.273 16.014 12.698 1.00 96.75 240 VAL A C 1
ATOM 1878 O O . VAL A 1 240 ? -5.495 16.032 12.772 1.00 96.75 240 VAL A O 1
ATOM 1881 N N . GLU A 1 241 ? -3.626 15.683 11.572 1.00 97.00 241 GLU A N 1
ATOM 1882 C CA . GLU A 1 241 ? -4.320 15.406 10.305 1.00 97.00 241 GLU A CA 1
ATOM 1883 C C . GLU A 1 241 ? -5.420 14.344 10.478 1.00 97.00 241 GLU A C 1
ATOM 1885 O O . GLU A 1 241 ? -6.523 14.502 9.956 1.00 97.00 241 GLU A O 1
ATOM 1890 N N . TRP A 1 242 ? -5.138 13.260 11.212 1.00 97.06 242 TRP A N 1
ATOM 1891 C CA . TRP A 1 242 ? -6.120 12.208 11.478 1.00 97.06 242 TRP A CA 1
ATOM 1892 C C . TRP A 1 242 ? -7.275 12.682 12.367 1.00 97.06 242 TRP A C 1
ATOM 1894 O O . TRP A 1 242 ? -8.432 12.412 12.042 1.00 97.06 242 TRP A O 1
ATOM 1904 N N . ALA A 1 243 ? -6.993 13.416 13.447 1.00 97.81 243 ALA A N 1
ATOM 1905 C CA . ALA A 1 243 ? -8.031 13.982 14.304 1.00 97.81 243 ALA A CA 1
ATOM 1906 C C . ALA A 1 243 ? -8.950 14.938 13.522 1.00 97.81 243 ALA A C 1
ATOM 1908 O O . ALA A 1 243 ? -10.170 14.828 13.636 1.00 97.81 243 ALA A O 1
ATOM 1909 N N . ASP A 1 244 ? -8.398 15.780 12.643 1.00 98.06 244 ASP A N 1
ATOM 1910 C CA . ASP A 1 244 ? -9.165 16.670 11.759 1.00 98.06 244 ASP A CA 1
ATOM 1911 C C . ASP A 1 244 ? -10.040 15.891 10.759 1.00 98.06 244 ASP A C 1
ATOM 1913 O O . ASP A 1 244 ? -11.178 16.269 10.472 1.00 98.06 244 ASP A O 1
ATOM 1917 N N . ILE A 1 245 ? -9.538 14.770 10.227 1.00 97.56 245 ILE A N 1
ATOM 1918 C CA . ILE A 1 245 ? -10.295 13.864 9.344 1.00 97.56 245 ILE A CA 1
ATOM 1919 C C . ILE A 1 245 ? -11.483 13.226 10.082 1.00 97.56 245 ILE A C 1
ATOM 1921 O O . ILE A 1 245 ? -12.563 13.094 9.496 1.00 97.56 245 ILE A O 1
ATOM 1925 N N . VAL A 1 246 ? -11.295 12.834 11.345 1.00 97.81 246 VAL A N 1
ATOM 1926 C CA . VAL A 1 246 ? -12.339 12.236 12.190 1.00 97.81 246 VAL A CA 1
ATOM 1927 C C . VAL A 1 246 ? -13.368 13.289 12.612 1.00 97.81 246 VAL A C 1
ATOM 1929 O O . VAL A 1 246 ? -14.556 13.096 12.358 1.00 97.81 246 VAL A O 1
ATOM 1932 N N . ASN A 1 247 ? -12.924 14.422 13.164 1.00 98.06 247 ASN A N 1
ATOM 1933 C CA . ASN A 1 247 ? -13.782 15.530 13.602 1.00 98.06 247 ASN A CA 1
ATOM 1934 C C . ASN A 1 247 ? -14.567 16.152 12.438 1.00 98.06 247 ASN A C 1
ATOM 1936 O O . ASN A 1 247 ? -15.754 16.431 12.576 1.00 98.06 247 ASN A O 1
ATOM 1940 N N . GLY A 1 248 ? -13.949 16.276 11.258 1.00 97.50 248 GLY A N 1
ATOM 1941 C CA . GLY A 1 248 ? -14.612 16.686 10.016 1.00 97.50 248 GLY A CA 1
ATOM 1942 C C . GLY A 1 248 ? -15.563 15.638 9.417 1.00 97.50 248 GLY A C 1
ATOM 1943 O O . GLY A 1 248 ? -15.918 15.737 8.243 1.00 97.50 248 GLY A O 1
ATOM 1944 N N . GLY A 1 249 ? -15.925 14.592 10.168 1.00 97.44 249 GLY A N 1
ATOM 1945 C CA . GLY A 1 249 ? -16.954 13.613 9.814 1.00 97.44 249 GLY A CA 1
ATOM 1946 C C . GLY A 1 249 ? -16.617 12.683 8.644 1.00 97.44 249 GLY A C 1
ATOM 1947 O O . GLY A 1 249 ? -17.469 11.910 8.213 1.00 97.44 249 GLY A O 1
ATOM 1948 N N . LYS A 1 250 ? -15.392 12.701 8.101 1.00 97.94 250 LYS A N 1
ATOM 1949 C CA . LYS A 1 250 ? -15.042 11.872 6.928 1.00 97.94 250 LYS A CA 1
ATOM 1950 C C . LYS A 1 250 ? -15.092 10.383 7.258 1.00 97.94 250 LYS A C 1
ATOM 1952 O O . LYS A 1 250 ? -15.573 9.594 6.447 1.00 97.94 250 LYS A O 1
ATOM 1957 N N . LEU A 1 251 ? -14.643 10.005 8.458 1.00 97.44 251 LEU A N 1
ATOM 1958 C CA . LEU A 1 251 ? -14.709 8.620 8.927 1.00 97.44 251 LEU A CA 1
ATOM 1959 C C . LEU A 1 251 ? -16.157 8.178 9.199 1.00 97.44 251 LEU A C 1
ATOM 1961 O O . LEU A 1 251 ? -16.547 7.101 8.757 1.00 97.44 251 LEU A O 1
ATOM 1965 N N . THR A 1 252 ? -16.982 9.011 9.843 1.00 97.69 252 THR A N 1
ATOM 1966 C CA . THR A 1 252 ? -18.393 8.674 10.112 1.00 97.69 252 THR A CA 1
ATOM 1967 C C . THR A 1 252 ? -19.228 8.619 8.834 1.00 97.69 252 THR A C 1
ATOM 1969 O O . THR A 1 252 ? -20.063 7.730 8.690 1.00 97.69 252 THR A O 1
ATOM 1972 N N . ASN A 1 253 ? -18.960 9.484 7.855 1.00 97.94 253 ASN A N 1
ATOM 1973 C CA . ASN A 1 253 ? -19.599 9.427 6.539 1.00 97.94 253 ASN A CA 1
ATOM 1974 C C . ASN A 1 253 ? -19.191 8.171 5.749 1.00 97.94 253 ASN A C 1
ATOM 1976 O O . ASN A 1 253 ? -20.058 7.518 5.167 1.00 97.94 253 ASN A O 1
ATOM 1980 N N . ALA A 1 254 ? -17.912 7.779 5.785 1.00 97.81 254 ALA A N 1
ATOM 1981 C CA . ALA A 1 254 ? -17.459 6.508 5.217 1.00 97.81 254 ALA A CA 1
ATOM 1982 C C . ALA A 1 254 ? -18.159 5.304 5.876 1.00 97.81 254 ALA A C 1
ATOM 1984 O O . ALA A 1 254 ? -18.690 4.451 5.167 1.00 97.81 254 ALA A O 1
ATOM 1985 N N . ILE A 1 255 ? -18.235 5.267 7.213 1.00 97.69 255 ILE A N 1
ATOM 1986 C CA . ILE A 1 255 ? -18.958 4.221 7.954 1.00 97.69 255 ILE A CA 1
ATOM 1987 C C . ILE A 1 255 ? -20.440 4.182 7.554 1.00 97.69 255 ILE A C 1
ATOM 1989 O O . ILE A 1 255 ? -20.940 3.112 7.227 1.00 97.69 255 ILE A O 1
ATOM 1993 N N . ARG A 1 256 ? -21.142 5.323 7.513 1.00 97.69 256 ARG A N 1
ATOM 1994 C CA . ARG A 1 256 ? -22.562 5.393 7.108 1.00 97.69 256 ARG A CA 1
ATOM 1995 C C . ARG A 1 256 ? -22.794 4.876 5.687 1.00 97.69 256 ARG A C 1
ATOM 1997 O O . ARG A 1 256 ? -23.760 4.155 5.465 1.00 97.69 256 ARG A O 1
ATOM 2004 N N . SER A 1 257 ? -21.893 5.182 4.746 1.00 96.75 257 SER A N 1
ATOM 2005 C CA . SER A 1 257 ? -21.973 4.683 3.360 1.00 96.75 257 SER A CA 1
ATOM 2006 C C . SER A 1 257 ? -21.838 3.162 3.215 1.00 96.75 257 SER A C 1
ATOM 2008 O O . SER A 1 257 ? -22.144 2.630 2.153 1.00 96.75 257 SER A O 1
ATOM 2010 N N . LEU A 1 258 ? -21.408 2.467 4.272 1.00 96.19 258 LEU A N 1
ATOM 2011 C CA . LEU A 1 258 ? -21.306 1.009 4.332 1.00 96.19 258 LEU A CA 1
ATOM 2012 C C . LEU A 1 258 ? -22.556 0.341 4.939 1.00 96.19 258 LEU A C 1
ATOM 2014 O O . LEU A 1 258 ? -22.484 -0.824 5.328 1.00 96.19 258 LEU A O 1
ATOM 2018 N N . SER A 1 259 ? -23.672 1.069 5.063 1.00 94.75 259 SER A N 1
ATOM 2019 C CA . SER A 1 259 ? -24.953 0.581 5.604 1.00 94.75 259 SER A CA 1
ATOM 2020 C C . SER A 1 259 ? -24.812 -0.183 6.937 1.00 94.75 259 SER A C 1
ATOM 2022 O O . SER A 1 259 ? -25.187 -1.353 7.029 1.00 94.75 259 SER A O 1
ATOM 2024 N N . PRO A 1 260 ? -24.234 0.438 7.985 1.00 95.25 260 PRO A N 1
ATOM 2025 C CA . PRO A 1 260 ? -23.958 -0.237 9.246 1.00 95.25 260 PRO A CA 1
ATOM 2026 C C . PRO A 1 260 ? -25.260 -0.551 9.993 1.00 95.25 260 PRO A C 1
ATOM 2028 O O . PRO A 1 260 ? -26.196 0.247 9.987 1.00 95.25 260 PRO A O 1
ATOM 2031 N N . THR A 1 261 ? -25.275 -1.660 10.740 1.00 93.06 261 THR A N 1
ATOM 2032 C CA . THR A 1 261 ? -26.427 -2.105 11.555 1.00 93.06 261 THR A CA 1
ATOM 2033 C C . THR A 1 261 ? -26.944 -1.047 12.535 1.00 93.06 261 THR A C 1
ATOM 2035 O O . THR A 1 261 ? -28.118 -1.057 12.890 1.00 93.06 261 THR A O 1
ATOM 2038 N N . LYS A 1 262 ? -26.084 -0.109 12.954 1.00 94.06 262 LYS A N 1
ATOM 2039 C CA . LYS A 1 262 ? -26.454 1.105 13.693 1.00 94.06 262 LYS A CA 1
ATOM 2040 C C . LYS A 1 262 ? -26.145 2.348 12.841 1.00 94.06 262 LYS A C 1
ATOM 2042 O O . LYS A 1 262 ? -25.004 2.813 12.866 1.00 94.06 262 LYS A O 1
ATOM 2047 N N . PRO A 1 263 ? -27.117 2.941 12.119 1.00 92.81 263 PRO A N 1
ATOM 2048 C CA . PRO A 1 263 ? -26.882 4.097 11.237 1.00 92.81 263 PRO A CA 1
ATOM 2049 C C . PRO A 1 263 ? -26.371 5.371 11.934 1.00 92.81 263 PRO A C 1
ATOM 2051 O O . PRO A 1 263 ? -25.781 6.238 11.288 1.00 92.81 263 PRO A O 1
ATOM 2054 N N . ARG A 1 264 ? -26.585 5.491 13.252 1.00 93.38 264 ARG A N 1
ATOM 2055 C CA . ARG A 1 264 ? -26.134 6.620 14.091 1.00 93.38 264 ARG A CA 1
ATOM 2056 C C . ARG A 1 264 ? -25.014 6.251 15.078 1.00 93.38 264 ARG A C 1
ATOM 2058 O O . ARG A 1 264 ? -24.629 7.089 15.883 1.00 93.38 264 ARG A O 1
ATOM 2065 N N . GLY A 1 265 ? -24.487 5.027 15.009 1.00 93.06 265 GLY A N 1
ATOM 2066 C CA . GLY A 1 265 ? -23.500 4.513 15.960 1.00 93.06 265 GLY A CA 1
ATOM 2067 C C . GLY A 1 265 ? -24.109 4.054 17.300 1.00 93.06 265 GLY A C 1
ATOM 2068 O O . GLY A 1 265 ? -25.323 3.849 17.381 1.00 93.06 265 GLY A O 1
ATOM 2069 N N . PRO A 1 266 ? -23.282 3.835 18.341 1.00 94.88 266 PRO A N 1
ATOM 2070 C CA . PRO A 1 266 ? -21.818 3.861 18.292 1.00 94.88 266 PRO A CA 1
ATOM 2071 C C . PRO A 1 266 ? -21.259 2.761 17.378 1.00 94.88 266 PRO A C 1
ATOM 2073 O O . PRO A 1 266 ? -21.912 1.739 17.143 1.00 94.88 266 PRO A O 1
ATOM 2076 N N . TRP A 1 267 ? -20.051 2.973 16.860 1.00 96.69 267 TRP A N 1
ATOM 2077 C CA . TRP A 1 267 ? -19.394 2.068 15.916 1.00 96.69 267 TRP A CA 1
ATOM 2078 C C . TRP A 1 267 ? -18.090 1.507 16.465 1.00 96.69 267 TRP A C 1
ATOM 2080 O O . TRP A 1 267 ? -17.325 2.204 17.129 1.00 96.69 267 TRP A O 1
ATOM 2090 N N . TRP A 1 268 ? -17.806 0.262 16.098 1.00 95.31 268 TRP A N 1
ATOM 2091 C CA . TRP A 1 268 ? -16.510 -0.365 16.312 1.00 95.31 268 TRP A CA 1
ATOM 2092 C C . TRP A 1 268 ? -15.740 -0.407 14.996 1.00 95.31 268 TRP A C 1
ATOM 2094 O O . TRP A 1 268 ? -16.273 -0.857 13.982 1.00 95.31 268 TRP A O 1
ATOM 2104 N N . VAL A 1 269 ? -14.497 0.072 15.010 1.00 95.56 269 VAL A N 1
ATOM 2105 C CA . VAL A 1 269 ? -13.624 0.116 13.832 1.00 95.56 269 VAL A CA 1
ATOM 2106 C C . VAL A 1 269 ? -12.354 -0.673 14.119 1.00 95.56 269 VAL A C 1
ATOM 2108 O O . VAL A 1 269 ? -11.676 -0.452 15.123 1.00 95.56 269 VAL A O 1
ATOM 2111 N N . LEU A 1 270 ? -12.027 -1.600 13.223 1.00 94.50 270 LEU A N 1
ATOM 2112 C CA . LEU A 1 270 ? -10.768 -2.331 13.242 1.00 94.50 270 LEU A CA 1
ATOM 2113 C C . LEU A 1 270 ? -9.713 -1.534 12.469 1.00 94.50 270 LEU A C 1
ATOM 2115 O O . LEU A 1 270 ? -9.840 -1.355 11.259 1.00 94.50 270 LEU A O 1
ATOM 2119 N N . CYS A 1 271 ? -8.681 -1.079 13.173 1.00 91.12 271 CYS A N 1
ATOM 2120 C CA . CYS A 1 271 ? -7.499 -0.446 12.593 1.00 91.12 271 CYS A CA 1
ATOM 2121 C C . CYS A 1 271 ? -6.246 -1.248 12.956 1.00 91.12 271 CYS A C 1
ATOM 2123 O O . CYS A 1 271 ? -6.272 -2.085 13.859 1.00 91.12 271 CYS A O 1
ATOM 2125 N N . ASP A 1 272 ? -5.139 -0.957 12.279 1.00 83.56 272 ASP A N 1
ATOM 2126 C CA . ASP A 1 272 ? -3.820 -1.394 12.722 1.00 83.56 272 ASP A CA 1
ATOM 2127 C C . ASP A 1 272 ? -3.370 -0.657 14.005 1.00 83.56 272 ASP A C 1
ATOM 2129 O O . ASP A 1 272 ? -4.075 0.179 14.579 1.00 83.56 272 ASP A O 1
ATOM 2133 N N . ASN A 1 273 ? -2.178 -1.002 14.492 1.00 85.44 273 ASN A N 1
ATOM 2134 C CA . ASN A 1 273 ? -1.600 -0.425 15.707 1.00 85.44 273 ASN A CA 1
ATOM 2135 C C . ASN A 1 273 ? -0.692 0.784 15.420 1.00 85.44 273 ASN A C 1
ATOM 2137 O O . ASN A 1 273 ? 0.294 0.997 16.128 1.00 85.44 273 ASN A O 1
ATOM 2141 N N . GLU A 1 274 ? -0.985 1.573 14.382 1.00 89.00 274 GLU A N 1
ATOM 2142 C CA . GLU A 1 274 ? -0.265 2.825 14.140 1.00 89.00 274 GLU A CA 1
ATOM 2143 C C . GLU A 1 274 ? -0.429 3.779 15.337 1.00 89.00 274 GLU A C 1
ATOM 2145 O O . GLU A 1 274 ? -1.533 4.054 15.812 1.00 89.00 274 GLU A O 1
ATOM 2150 N N . THR A 1 275 ? 0.692 4.290 15.854 1.00 91.38 275 THR A N 1
ATOM 2151 C CA . THR A 1 275 ? 0.734 4.978 17.156 1.00 91.38 275 THR A CA 1
ATOM 2152 C C . THR A 1 275 ? -0.102 6.254 17.197 1.00 91.38 275 THR A C 1
ATOM 2154 O O . THR A 1 275 ? -0.670 6.574 18.242 1.00 91.38 275 THR A O 1
ATOM 2157 N N . PHE A 1 276 ? -0.232 6.962 16.069 1.00 93.69 276 PHE A N 1
ATOM 2158 C CA . PHE A 1 276 ? -1.012 8.198 15.994 1.00 93.69 276 PHE A CA 1
ATOM 2159 C C . PHE A 1 276 ? -2.489 7.969 16.359 1.00 93.69 276 PHE A C 1
ATOM 2161 O O . PHE A 1 276 ? -3.044 8.759 17.122 1.00 93.69 276 PHE A O 1
ATOM 2168 N N . LEU A 1 277 ? -3.076 6.834 15.951 1.00 94.19 277 LEU A N 1
ATOM 2169 C CA . LEU A 1 277 ? -4.469 6.447 16.232 1.00 94.19 277 LEU A CA 1
ATOM 2170 C C . LEU A 1 277 ? -4.780 6.316 17.731 1.00 94.19 277 LEU A C 1
ATOM 2172 O O . LEU A 1 277 ? -5.935 6.447 18.141 1.00 94.19 277 LEU A O 1
ATOM 2176 N N . ARG A 1 278 ? -3.759 6.021 18.547 1.00 93.31 278 ARG A N 1
ATOM 2177 C CA . ARG A 1 278 ? -3.877 5.753 19.989 1.00 93.31 278 ARG A CA 1
ATOM 2178 C C . ARG A 1 278 ? -3.533 6.964 20.861 1.00 93.31 278 ARG A C 1
ATOM 2180 O O . ARG A 1 278 ? -3.648 6.860 22.076 1.00 93.31 278 ARG A O 1
ATOM 2187 N N . THR A 1 279 ? -3.139 8.095 20.280 1.00 96.44 279 THR A N 1
ATOM 2188 C CA . THR A 1 279 ? -2.881 9.340 21.027 1.00 96.44 279 THR A CA 1
ATOM 2189 C C . THR A 1 279 ? -4.150 9.892 21.681 1.00 96.44 279 THR A C 1
ATOM 2191 O O . THR A 1 279 ? -5.241 9.722 21.140 1.00 96.44 279 THR A O 1
ATOM 2194 N N . ALA A 1 280 ? -4.016 10.615 22.799 1.00 97.62 280 ALA A N 1
ATOM 2195 C CA . ALA A 1 280 ? -5.152 11.224 23.503 1.00 97.62 280 ALA A CA 1
ATOM 2196 C C . ALA A 1 280 ? -6.022 12.107 22.583 1.00 97.62 280 ALA A C 1
ATOM 2198 O O . ALA A 1 280 ? -7.245 12.014 22.618 1.00 97.62 280 ALA A O 1
ATOM 2199 N N . VAL A 1 281 ? -5.394 12.883 21.688 1.00 98.06 281 VAL A N 1
ATOM 2200 C CA . VAL A 1 281 ? -6.083 13.719 20.686 1.00 98.06 281 VAL A CA 1
ATOM 2201 C C . VAL A 1 281 ? -6.926 12.873 19.724 1.00 98.06 281 VAL A C 1
ATOM 2203 O O . VAL A 1 281 ? -8.095 13.177 19.496 1.00 98.06 281 VAL A O 1
ATOM 2206 N N . SER A 1 282 ? -6.373 11.774 19.199 1.00 97.56 282 SER A N 1
ATOM 2207 C CA . SER A 1 282 ? -7.124 10.878 18.308 1.00 97.56 282 SER A CA 1
ATOM 2208 C C . SER A 1 282 ? -8.235 10.137 19.052 1.00 97.56 282 SER A C 1
ATOM 2210 O O . SER A 1 282 ? -9.344 10.029 18.541 1.00 97.56 282 SER A O 1
ATOM 2212 N N . GLN A 1 283 ? -7.979 9.662 20.274 1.00 96.88 283 GLN A N 1
ATOM 2213 C CA . GLN A 1 283 ? -8.993 9.016 21.114 1.00 96.88 283 GLN A CA 1
ATOM 2214 C C . GLN A 1 283 ? -10.157 9.963 21.446 1.00 96.88 283 GLN A C 1
ATOM 2216 O O . GLN A 1 283 ? -11.312 9.543 21.373 1.00 96.88 283 GLN A O 1
ATOM 2221 N N . ALA A 1 284 ? -9.876 11.235 21.744 1.00 97.94 284 ALA A N 1
ATOM 2222 C CA . ALA A 1 284 ? -10.898 12.256 21.960 1.00 97.94 284 ALA A CA 1
ATOM 2223 C C . ALA A 1 284 ? -11.748 12.484 20.698 1.00 97.94 284 ALA A C 1
ATOM 2225 O O . ALA A 1 284 ? -12.976 12.463 20.786 1.00 97.94 284 ALA A O 1
ATOM 2226 N N . ALA A 1 285 ? -11.117 12.601 19.522 1.00 98.25 285 ALA A N 1
ATOM 2227 C CA . ALA A 1 285 ? -11.818 12.722 18.241 1.00 98.25 285 ALA A CA 1
ATOM 2228 C C . ALA A 1 285 ? -12.705 11.496 17.939 1.00 98.25 285 ALA A C 1
ATOM 2230 O O . ALA A 1 285 ? -13.864 11.644 17.551 1.00 98.25 285 ALA A O 1
ATOM 2231 N N . HIS A 1 286 ? -12.210 10.273 18.177 1.00 97.88 286 HIS A N 1
ATOM 2232 C CA . HIS A 1 286 ? -13.015 9.054 18.034 1.00 97.88 286 HIS A CA 1
ATOM 2233 C C . HIS A 1 286 ? -14.219 9.051 18.990 1.00 97.88 286 HIS A C 1
ATOM 2235 O O . HIS A 1 286 ? -15.345 8.816 18.549 1.00 97.88 286 HIS A O 1
ATOM 2241 N N . LYS A 1 287 ? -14.005 9.376 20.274 1.00 97.31 287 LYS A N 1
ATOM 2242 C CA . LYS A 1 287 ? -15.062 9.427 21.297 1.00 97.31 287 LYS A CA 1
ATOM 2243 C C . LYS A 1 287 ? -16.144 10.452 20.944 1.00 97.31 287 LYS A C 1
ATOM 2245 O O . LYS A 1 287 ? -17.324 10.120 21.019 1.00 97.31 287 LYS A O 1
ATOM 2250 N N . ALA A 1 288 ? -15.755 11.648 20.497 1.00 97.25 288 ALA A N 1
ATOM 2251 C CA . ALA A 1 288 ? -16.677 12.699 20.057 1.00 97.25 288 ALA A CA 1
ATOM 2252 C C . ALA A 1 288 ? -17.550 12.280 18.856 1.00 97.25 288 ALA A C 1
ATOM 2254 O O . ALA A 1 288 ? -18.665 12.767 18.700 1.00 97.25 288 ALA A O 1
ATOM 2255 N N . GLN A 1 289 ? -17.066 11.349 18.028 1.00 97.19 289 GLN A N 1
ATOM 2256 C CA . GLN A 1 289 ? -17.782 10.802 16.871 1.00 97.19 289 GLN A CA 1
ATOM 2257 C C . GLN A 1 289 ? -18.486 9.457 17.150 1.00 97.19 289 GLN A C 1
ATOM 2259 O O . GLN A 1 289 ? -18.997 8.831 16.221 1.00 97.19 289 GLN A O 1
ATOM 2264 N N . GLY A 1 290 ? -18.512 8.984 18.404 1.00 97.25 290 GLY A N 1
ATOM 2265 C CA . GLY A 1 290 ? -19.125 7.700 18.772 1.00 97.25 290 GLY A CA 1
ATOM 2266 C C . GLY A 1 290 ? -18.386 6.472 18.221 1.00 97.25 290 GLY A C 1
ATOM 2267 O O . GLY A 1 290 ? -19.013 5.445 17.956 1.00 97.25 290 GLY A O 1
ATOM 2268 N N . ILE A 1 291 ? -17.072 6.578 18.009 1.00 97.50 291 ILE A N 1
ATOM 2269 C CA . ILE A 1 291 ? -16.215 5.528 17.447 1.00 97.50 291 ILE A CA 1
ATOM 2270 C C . ILE A 1 291 ? -15.334 4.916 18.540 1.00 97.50 291 ILE A C 1
ATOM 2272 O O . ILE A 1 291 ? -14.648 5.627 19.273 1.00 97.50 291 ILE A O 1
ATOM 2276 N N . SER A 1 292 ? -15.277 3.586 18.571 1.00 96.31 292 SER A N 1
ATOM 2277 C CA . SER A 1 292 ? -14.353 2.802 19.394 1.00 96.31 292 SER A CA 1
ATOM 2278 C C . SER A 1 292 ? -13.436 1.959 18.507 1.00 96.31 292 SER A C 1
ATOM 2280 O O . SER A 1 292 ? -13.899 1.271 17.597 1.00 96.31 292 SER A O 1
ATOM 2282 N N . LEU A 1 293 ? -12.125 1.986 18.766 1.00 94.81 293 LEU A N 1
ATOM 2283 C CA . LEU A 1 293 ? -11.152 1.201 17.998 1.00 94.81 293 LEU A CA 1
ATOM 2284 C C . LEU A 1 293 ? -10.914 -0.174 18.631 1.00 94.81 293 LEU A C 1
ATOM 2286 O O . LEU A 1 293 ? -10.462 -0.254 19.776 1.00 94.81 293 LEU A O 1
ATOM 2290 N N . TRP A 1 294 ? -11.112 -1.251 17.867 1.00 92.19 294 TRP A N 1
ATOM 2291 C CA . TRP A 1 294 ? -10.632 -2.582 18.256 1.00 92.19 294 TRP A CA 1
ATOM 2292 C C . TRP A 1 294 ? -9.102 -2.604 18.365 1.00 92.19 294 TRP A C 1
ATOM 2294 O O . TRP A 1 294 ? -8.398 -1.795 17.754 1.00 92.19 294 TRP A O 1
ATOM 2304 N N . SER A 1 295 ? -8.578 -3.515 19.184 1.00 84.88 295 SER A N 1
ATOM 2305 C CA . SER A 1 295 ? -7.142 -3.779 19.293 1.00 84.88 295 SER A CA 1
ATOM 2306 C C . SER A 1 295 ? -6.788 -5.003 18.456 1.00 84.88 295 SER A C 1
ATOM 2308 O O . SER A 1 295 ? -7.450 -6.033 18.572 1.00 84.88 295 SER A O 1
ATOM 2310 N N . VAL A 1 296 ? -5.753 -4.897 17.623 1.00 87.12 296 VAL A N 1
ATOM 2311 C CA . VAL A 1 296 ? -5.170 -6.043 16.912 1.00 87.12 296 VAL A CA 1
ATOM 2312 C C . VAL A 1 296 ? -3.954 -6.511 17.715 1.00 87.12 296 VAL A C 1
ATOM 2314 O O . VAL A 1 296 ? -3.178 -5.664 18.163 1.00 87.12 296 VAL A O 1
ATOM 2317 N N . PRO A 1 297 ? -3.722 -7.817 17.911 1.00 88.75 297 PRO A N 1
ATOM 2318 C CA . PRO A 1 297 ? -2.465 -8.289 18.482 1.00 88.75 297 PRO A CA 1
ATOM 2319 C C . PRO A 1 297 ? -1.249 -7.826 17.646 1.00 88.75 297 PRO A C 1
ATOM 2321 O O . PRO A 1 297 ? -1.334 -7.723 16.417 1.00 88.75 297 PRO A O 1
ATOM 2324 N N . PRO A 1 298 ? -0.097 -7.510 18.266 1.00 87.75 298 PRO A N 1
ATOM 2325 C CA . PRO A 1 298 ? 1.100 -7.129 17.521 1.00 87.75 298 PRO A CA 1
ATOM 2326 C C . PRO A 1 298 ? 1.503 -8.190 16.488 1.00 87.75 298 PRO A C 1
ATOM 2328 O O . PRO A 1 298 ? 1.489 -9.381 16.776 1.00 87.75 298 PRO A O 1
ATOM 2331 N N . ARG A 1 299 ? 1.943 -7.744 15.302 1.00 85.88 299 ARG A N 1
ATOM 2332 C CA . ARG A 1 299 ? 2.402 -8.607 14.191 1.00 85.88 299 ARG A CA 1
ATOM 2333 C C . ARG A 1 299 ? 1.338 -9.561 13.608 1.00 85.88 299 ARG A C 1
ATOM 2335 O O . ARG A 1 299 ? 1.722 -10.531 12.963 1.00 85.88 299 ARG A O 1
ATOM 2342 N N . SER A 1 300 ? 0.044 -9.257 13.742 1.00 88.75 300 SER A N 1
ATOM 2343 C CA . SER A 1 300 ? -1.060 -10.056 13.169 1.00 88.75 300 SER A CA 1
ATOM 2344 C C . SER A 1 300 ? -1.751 -9.381 11.965 1.00 88.75 300 SER A C 1
ATOM 2346 O O . SER A 1 300 ? -2.887 -8.916 12.088 1.00 88.75 300 SER A O 1
ATOM 2348 N N . PRO A 1 301 ? -1.100 -9.280 10.785 1.00 86.50 301 PRO A N 1
ATOM 2349 C CA . PRO A 1 301 ? -1.726 -8.725 9.581 1.00 86.50 301 PRO A CA 1
ATOM 2350 C C . PRO A 1 301 ? -2.819 -9.640 9.006 1.00 86.50 301 PRO A C 1
ATOM 2352 O O . PRO A 1 301 ? -3.688 -9.169 8.280 1.00 86.50 301 PRO A O 1
ATOM 2355 N N . ASP A 1 302 ? -2.804 -10.932 9.341 1.00 86.44 302 ASP A N 1
ATOM 2356 C CA . ASP A 1 302 ? -3.837 -11.908 8.989 1.00 86.44 302 ASP A CA 1
ATOM 2357 C C . ASP A 1 302 ? -5.189 -11.589 9.644 1.00 86.44 302 ASP A C 1
ATOM 2359 O O . ASP A 1 302 ? -6.233 -11.778 9.018 1.00 86.44 302 ASP A O 1
ATOM 2363 N N . LEU A 1 303 ? -5.169 -11.015 10.853 1.00 92.00 303 LEU A N 1
ATOM 2364 C CA . LEU A 1 303 ? -6.351 -10.501 11.552 1.00 92.00 303 LEU A CA 1
ATOM 2365 C C . LEU A 1 303 ? -6.875 -9.164 10.995 1.00 92.00 303 LEU A C 1
ATOM 2367 O O . LEU A 1 303 ? -7.937 -8.716 11.423 1.00 92.00 303 LEU A O 1
ATOM 2371 N N . ASN A 1 304 ? -6.193 -8.536 10.029 1.00 92.81 304 ASN A N 1
ATOM 2372 C CA . ASN A 1 304 ? -6.712 -7.371 9.315 1.00 92.81 304 ASN A CA 1
ATOM 2373 C C . ASN A 1 304 ? -7.303 -7.790 7.947 1.00 92.81 304 ASN A C 1
ATOM 2375 O O . ASN A 1 304 ? -6.557 -7.967 6.978 1.00 92.81 304 ASN A O 1
ATOM 2379 N N . PRO A 1 305 ? -8.641 -7.894 7.796 1.00 93.31 305 PRO A N 1
ATOM 2380 C CA . PRO A 1 305 ? -9.260 -8.332 6.540 1.00 93.31 305 PRO A CA 1
ATOM 2381 C C . PRO A 1 305 ? -8.994 -7.362 5.377 1.00 93.31 305 PRO A C 1
ATOM 2383 O O . PRO A 1 305 ? -9.085 -7.742 4.206 1.00 93.31 305 PRO A O 1
ATOM 2386 N N . PHE A 1 306 ? -8.623 -6.117 5.687 1.00 93.88 306 PHE A N 1
ATOM 2387 C CA . PHE A 1 306 ? -8.287 -5.094 4.709 1.00 93.88 306 PHE A CA 1
ATOM 2388 C C . PHE A 1 306 ? -7.019 -5.433 3.908 1.00 93.88 306 PHE A C 1
ATOM 2390 O O . PHE A 1 306 ? -6.938 -5.077 2.735 1.00 93.88 306 PHE A O 1
ATOM 2397 N N . GLU A 1 307 ? -6.080 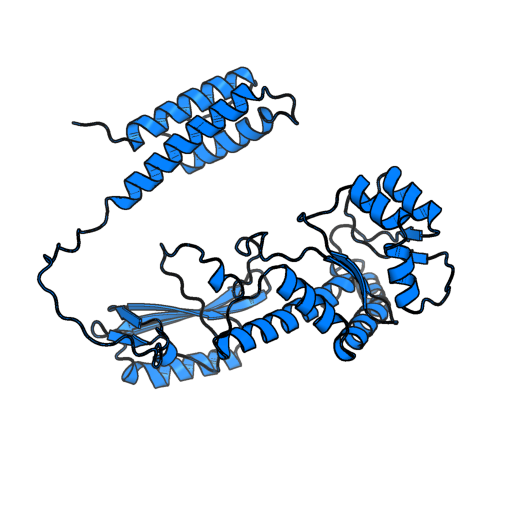-6.213 4.460 1.00 91.69 307 GLU A N 1
ATOM 2398 C CA . GLU A 1 307 ? -4.881 -6.648 3.727 1.00 91.69 307 GLU A CA 1
ATOM 2399 C C . GLU A 1 307 ? -5.216 -7.576 2.550 1.00 91.69 307 GLU A C 1
ATOM 2401 O O . GLU A 1 307 ? -4.628 -7.462 1.466 1.00 91.69 307 GLU A O 1
ATOM 2406 N N . LYS A 1 308 ? -6.233 -8.437 2.704 1.00 92.50 308 LYS A N 1
ATOM 2407 C CA . LYS A 1 308 ? -6.737 -9.279 1.605 1.00 92.50 308 LYS A CA 1
ATOM 2408 C C . LYS A 1 308 ? -7.373 -8.419 0.505 1.00 92.50 308 LYS A C 1
ATOM 2410 O O . LYS A 1 308 ? -7.107 -8.637 -0.682 1.00 92.50 308 LYS A O 1
ATOM 2415 N N . PHE A 1 309 ? -8.118 -7.375 0.882 1.00 95.75 309 PHE A N 1
ATOM 2416 C CA . PHE A 1 309 ? -8.656 -6.399 -0.071 1.00 95.75 309 PHE A CA 1
ATOM 2417 C C . PHE A 1 309 ? -7.546 -5.589 -0.767 1.00 95.75 309 PHE A C 1
ATOM 2419 O O . PHE A 1 309 ? -7.573 -5.426 -1.988 1.00 95.75 309 PHE A O 1
ATOM 2426 N N . TRP A 1 310 ? -6.515 -5.149 -0.040 1.00 93.19 310 TRP A N 1
ATOM 2427 C CA . TRP A 1 310 ? -5.331 -4.493 -0.602 1.00 93.19 310 TRP A CA 1
ATOM 2428 C C . TRP A 1 310 ? -4.567 -5.373 -1.591 1.00 93.19 310 TRP A C 1
ATOM 2430 O O . TRP A 1 310 ? -4.083 -4.863 -2.606 1.00 93.19 310 TRP A O 1
ATOM 2440 N N . ALA A 1 311 ? -4.427 -6.673 -1.329 1.00 90.38 311 ALA A N 1
ATOM 2441 C CA . ALA A 1 311 ? -3.808 -7.606 -2.268 1.00 90.38 311 ALA A CA 1
ATOM 2442 C C . ALA A 1 311 ? -4.626 -7.716 -3.569 1.00 90.38 311 ALA A C 1
ATOM 2444 O O . ALA A 1 311 ? -4.061 -7.621 -4.665 1.00 90.38 311 ALA A O 1
ATOM 2445 N N . TRP A 1 312 ? -5.956 -7.835 -3.458 1.00 95.31 312 TRP A N 1
ATOM 2446 C CA . TRP A 1 312 ? -6.868 -7.839 -4.605 1.00 95.31 312 TRP A CA 1
ATOM 2447 C C . TRP A 1 312 ? -6.807 -6.525 -5.399 1.00 95.31 312 TRP A C 1
ATOM 2449 O O . TRP A 1 312 ? -6.533 -6.545 -6.600 1.00 95.31 312 TRP A O 1
ATOM 2459 N N . MET A 1 313 ? -6.960 -5.377 -4.734 1.00 94.56 313 MET A N 1
ATOM 2460 C CA . MET A 1 313 ? -6.984 -4.063 -5.381 1.00 94.56 313 MET A CA 1
ATOM 2461 C C . MET A 1 313 ? -5.666 -3.778 -6.115 1.00 94.56 313 MET A C 1
ATOM 2463 O O . MET A 1 313 ? -5.682 -3.379 -7.281 1.00 94.56 313 MET A O 1
ATOM 2467 N N . ARG A 1 314 ? -4.512 -4.057 -5.487 1.00 90.38 314 ARG A N 1
ATOM 2468 C CA . ARG A 1 314 ? -3.188 -3.925 -6.127 1.00 90.38 314 ARG A CA 1
ATOM 2469 C C . ARG A 1 314 ? -3.013 -4.866 -7.323 1.00 90.38 314 ARG A C 1
ATOM 2471 O O . ARG A 1 314 ? -2.300 -4.525 -8.265 1.00 90.38 314 ARG A O 1
ATOM 2478 N N . ARG A 1 315 ? -3.628 -6.054 -7.321 1.00 87.56 315 ARG A N 1
ATOM 2479 C CA . ARG A 1 315 ? -3.626 -6.970 -8.477 1.00 87.56 315 ARG A CA 1
ATOM 2480 C C . ARG A 1 315 ? -4.474 -6.406 -9.625 1.00 87.56 315 ARG A C 1
ATOM 2482 O O . ARG A 1 315 ? -3.993 -6.348 -10.754 1.00 87.56 315 ARG A O 1
ATOM 2489 N N . THR A 1 316 ? -5.681 -5.924 -9.333 1.00 92.31 316 THR A N 1
ATOM 2490 C CA . THR A 1 316 ? -6.613 -5.355 -10.322 1.00 92.31 316 THR A CA 1
ATOM 2491 C C . THR A 1 316 ? -6.106 -4.051 -10.942 1.00 92.31 316 THR A C 1
ATOM 2493 O O . THR A 1 316 ? -6.222 -3.864 -12.153 1.00 92.31 316 THR A O 1
ATOM 2496 N N . LEU A 1 317 ? -5.503 -3.158 -10.152 1.00 90.94 317 LEU A N 1
ATOM 2497 C CA . LEU A 1 317 ? -4.899 -1.923 -10.665 1.00 90.94 317 LEU A CA 1
ATOM 2498 C C . LEU A 1 317 ? -3.719 -2.228 -11.596 1.00 90.94 317 LEU A C 1
ATOM 2500 O O . LEU A 1 317 ? -3.725 -1.767 -12.735 1.00 90.94 317 LEU A O 1
ATOM 2504 N N . ARG A 1 318 ? -2.799 -3.120 -11.192 1.00 84.56 318 ARG A N 1
ATOM 2505 C CA . ARG A 1 318 ? -1.701 -3.581 -12.063 1.00 84.56 318 ARG A CA 1
ATOM 2506 C C . ARG A 1 318 ? -2.204 -4.177 -13.380 1.00 84.56 318 ARG A C 1
ATOM 2508 O O . ARG A 1 318 ? -1.610 -3.923 -14.417 1.00 84.56 318 ARG A O 1
ATOM 2515 N N . GLN A 1 319 ? -3.306 -4.933 -13.384 1.00 83.50 319 GLN A N 1
ATOM 2516 C CA . GLN A 1 319 ? -3.903 -5.447 -14.628 1.00 83.50 319 GLN A CA 1
ATOM 2517 C C . GLN A 1 319 ? -4.392 -4.328 -15.567 1.00 83.50 319 GLN A C 1
ATOM 2519 O O . GLN A 1 319 ? -4.206 -4.437 -16.779 1.00 83.50 319 GLN A O 1
ATOM 2524 N N . LYS A 1 320 ? -4.969 -3.243 -15.030 1.00 87.75 320 LYS A N 1
ATOM 2525 C CA . LYS A 1 320 ? -5.361 -2.057 -15.817 1.00 87.75 320 LYS A CA 1
ATOM 2526 C C . LYS A 1 320 ? -4.138 -1.321 -16.364 1.00 87.75 320 LYS A C 1
ATOM 2528 O O . LYS A 1 320 ? -4.103 -1.003 -17.549 1.00 87.75 320 LYS A O 1
ATOM 2533 N N . ASP A 1 321 ? -3.116 -1.131 -15.536 1.00 81.88 321 ASP A N 1
ATOM 2534 C CA . ASP A 1 321 ? -1.857 -0.492 -15.933 1.00 81.88 321 ASP A CA 1
ATOM 2535 C C . ASP A 1 321 ? -1.147 -1.318 -17.029 1.00 81.88 321 ASP A C 1
ATOM 2537 O O . ASP A 1 321 ? -0.670 -0.781 -18.027 1.00 81.88 321 ASP A O 1
ATOM 2541 N N . TRP A 1 322 ? -1.197 -2.650 -16.940 1.00 71.44 322 TRP A N 1
ATOM 2542 C CA . TRP A 1 322 ? -0.724 -3.551 -17.993 1.00 71.44 322 TRP A CA 1
ATOM 2543 C C . TRP A 1 322 ? -1.525 -3.483 -19.300 1.00 71.44 322 TRP A C 1
ATOM 2545 O O . TRP A 1 322 ? -0.948 -3.725 -20.365 1.00 71.44 322 TRP A O 1
ATOM 2555 N N . ALA A 1 323 ? -2.832 -3.215 -19.239 1.00 78.19 323 ALA A N 1
ATOM 2556 C CA . ALA A 1 323 ? -3.672 -3.036 -20.422 1.00 78.19 323 ALA A CA 1
ATOM 2557 C C . ALA A 1 323 ? -3.363 -1.704 -21.125 1.00 78.19 323 ALA A C 1
ATOM 2559 O O . ALA A 1 323 ? -3.268 -1.674 -22.350 1.00 78.19 323 ALA A O 1
ATOM 2560 N N . ASP A 1 324 ? -3.111 -0.637 -20.361 1.00 79.19 324 ASP A N 1
ATOM 2561 C CA . ASP A 1 324 ? -2.635 0.647 -20.890 1.00 79.19 324 ASP A CA 1
ATOM 2562 C C . ASP A 1 324 ? -1.300 0.506 -21.614 1.00 79.19 324 ASP A C 1
ATOM 2564 O O . ASP A 1 324 ? -1.181 0.917 -22.767 1.00 79.19 324 ASP A O 1
ATOM 2568 N N . LEU A 1 325 ? -0.322 -0.139 -20.969 1.00 71.25 325 LEU A N 1
ATOM 2569 C CA . LEU A 1 325 ? 1.003 -0.363 -21.545 1.00 71.25 325 LEU A CA 1
ATOM 2570 C C . LEU A 1 325 ? 0.934 -1.201 -22.833 1.00 71.25 325 LEU A C 1
ATOM 2572 O O . LEU A 1 325 ? 1.628 -0.898 -23.800 1.00 71.25 325 LEU A O 1
ATOM 2576 N N . ARG A 1 326 ? 0.068 -2.227 -22.890 1.00 69.12 326 ARG A N 1
ATOM 2577 C CA . ARG A 1 326 ? -0.173 -3.008 -24.124 1.00 69.12 326 ARG A CA 1
ATOM 2578 C C . ARG A 1 326 ? -0.795 -2.166 -25.244 1.00 69.12 326 ARG A C 1
ATOM 2580 O O . ARG A 1 326 ? -0.463 -2.379 -26.409 1.00 69.12 326 ARG A O 1
ATOM 2587 N N . ALA A 1 327 ? -1.663 -1.220 -24.889 1.00 75.88 327 ALA A N 1
ATOM 2588 C CA . ALA A 1 327 ? -2.290 -0.276 -25.809 1.00 75.88 327 ALA A CA 1
ATOM 2589 C C . ALA A 1 327 ? -1.393 0.930 -26.167 1.00 75.88 327 ALA A C 1
ATOM 2591 O O . ALA A 1 327 ? -1.834 1.807 -26.902 1.00 75.88 327 ALA A O 1
ATOM 2592 N N . GLY A 1 328 ? -0.156 1.007 -25.657 1.00 71.56 328 GLY A N 1
ATOM 2593 C CA . GLY A 1 328 ? 0.746 2.141 -25.891 1.00 71.56 328 GLY A CA 1
ATOM 2594 C C . GLY A 1 328 ? 0.308 3.449 -25.219 1.00 71.56 328 GLY A C 1
ATOM 2595 O O . GLY A 1 328 ? 0.803 4.515 -25.577 1.00 71.56 328 GLY A O 1
ATOM 2596 N N . ARG A 1 329 ? -0.620 3.398 -24.254 1.00 79.00 329 ARG A N 1
ATOM 2597 C CA . ARG A 1 329 ? -1.085 4.592 -23.536 1.00 79.00 329 ARG A CA 1
ATOM 2598 C C . ARG A 1 329 ? 0.001 5.103 -22.585 1.00 79.00 329 ARG A C 1
ATOM 2600 O O . ARG A 1 329 ? 0.681 4.316 -21.926 1.00 79.00 329 ARG A O 1
ATOM 2607 N N . LYS A 1 330 ? 0.132 6.432 -22.493 1.00 80.31 330 LYS A N 1
ATOM 2608 C CA . LYS A 1 330 ? 1.037 7.104 -21.546 1.00 80.31 330 LYS A CA 1
ATOM 2609 C C . LYS A 1 330 ? 0.687 6.729 -20.100 1.00 80.31 330 LYS A C 1
ATOM 2611 O O . LYS A 1 330 ? -0.471 6.457 -19.778 1.00 80.31 330 LYS A O 1
ATOM 2616 N N . ALA A 1 331 ? 1.691 6.740 -19.226 1.00 79.31 331 ALA A N 1
ATOM 2617 C CA . ALA A 1 331 ? 1.494 6.529 -17.797 1.00 79.31 331 ALA A CA 1
ATOM 2618 C C . ALA A 1 331 ? 0.557 7.599 -17.206 1.00 79.31 331 ALA A C 1
ATOM 2620 O O . ALA A 1 331 ? 0.685 8.781 -17.516 1.00 79.31 331 ALA A O 1
ATOM 2621 N N . LEU A 1 332 ? -0.369 7.187 -16.334 1.00 84.75 332 LEU A N 1
ATOM 2622 C CA . LEU A 1 332 ? -1.254 8.124 -15.641 1.00 84.75 332 LEU A CA 1
ATOM 2623 C C . LEU A 1 332 ? -0.487 8.993 -14.635 1.00 84.75 332 LEU A C 1
ATOM 2625 O O . LEU A 1 332 ? 0.326 8.482 -13.858 1.00 84.75 332 LEU A O 1
ATOM 2629 N N . ASP A 1 333 ? -0.839 10.279 -14.586 1.00 85.31 333 ASP A N 1
ATOM 2630 C CA . ASP A 1 333 ? -0.467 11.177 -13.492 1.00 85.31 333 ASP A CA 1
ATOM 2631 C C . ASP A 1 333 ? -1.176 10.803 -12.169 1.00 85.31 333 ASP A C 1
ATOM 2633 O O . ASP A 1 333 ? -2.065 9.946 -12.120 1.00 85.31 333 ASP A O 1
ATOM 2637 N N . LYS A 1 334 ? -0.805 11.470 -11.068 1.00 85.12 334 LYS A N 1
ATOM 2638 C CA . LYS A 1 334 ? -1.346 11.194 -9.724 1.00 85.12 334 LYS A CA 1
ATOM 2639 C C . LYS A 1 334 ? -2.864 11.398 -9.609 1.00 85.12 334 LYS A C 1
ATOM 2641 O O . LYS A 1 334 ? -3.524 10.625 -8.912 1.00 85.12 334 LYS A O 1
ATOM 2646 N N . LYS A 1 335 ? -3.426 12.417 -10.267 1.00 89.94 335 LYS A N 1
ATOM 2647 C CA . LYS A 1 335 ? -4.859 12.765 -10.243 1.00 89.94 335 LYS A CA 1
ATOM 2648 C C . LYS A 1 335 ? -5.662 11.756 -11.066 1.00 89.94 335 LYS A C 1
ATOM 2650 O O . LYS A 1 335 ? -6.674 11.242 -10.586 1.00 89.94 335 LYS A O 1
ATOM 2655 N N . ALA A 1 336 ? -5.173 11.401 -12.252 1.00 90.62 336 ALA A N 1
ATOM 2656 C CA . ALA A 1 336 ? -5.750 10.355 -13.088 1.00 90.62 336 ALA A CA 1
ATOM 2657 C C . ALA A 1 336 ? -5.673 8.973 -12.409 1.00 90.62 336 ALA A C 1
ATOM 2659 O O . ALA A 1 336 ? -6.649 8.217 -12.426 1.00 90.62 336 ALA A O 1
ATOM 2660 N N . TYR A 1 337 ? -4.567 8.654 -11.725 1.00 90.06 337 TYR A N 1
ATOM 2661 C CA . TYR A 1 337 ? -4.448 7.411 -10.957 1.00 90.06 337 TYR A CA 1
ATOM 2662 C C . TYR A 1 337 ? -5.389 7.389 -9.744 1.00 90.06 337 TYR A C 1
ATOM 2664 O O . TYR A 1 337 ? -6.069 6.392 -9.517 1.00 90.06 337 TYR A O 1
ATOM 2672 N N . GLN A 1 338 ? -5.533 8.500 -9.009 1.00 92.38 338 GLN A N 1
ATOM 2673 C CA . GLN A 1 338 ? -6.554 8.634 -7.959 1.00 92.38 338 GLN A CA 1
ATOM 2674 C C . GLN A 1 338 ? -7.974 8.399 -8.496 1.00 92.38 338 GLN A C 1
ATOM 2676 O O . GLN A 1 338 ? -8.754 7.678 -7.869 1.00 92.38 338 GLN A O 1
ATOM 2681 N N . ALA A 1 339 ? -8.310 8.950 -9.666 1.00 94.06 339 ALA A N 1
ATOM 2682 C CA . ALA A 1 339 ? -9.594 8.701 -10.318 1.00 94.06 339 ALA A CA 1
ATOM 2683 C C . ALA A 1 339 ? -9.776 7.215 -10.690 1.00 94.06 339 ALA A C 1
ATOM 2685 O O . ALA A 1 339 ? -10.847 6.656 -10.449 1.00 94.06 339 ALA A O 1
ATOM 2686 N N . ARG A 1 340 ? -8.721 6.544 -11.181 1.00 94.19 340 ARG A N 1
ATOM 2687 C CA . ARG A 1 340 ? -8.705 5.092 -11.447 1.00 94.19 340 ARG A CA 1
ATOM 2688 C C . ARG A 1 340 ? -8.902 4.248 -10.188 1.00 94.19 340 ARG A C 1
ATOM 2690 O O . ARG A 1 340 ? -9.633 3.259 -10.243 1.00 94.19 340 ARG A O 1
ATOM 2697 N N . VAL A 1 341 ? -8.286 4.612 -9.064 1.00 94.50 341 VAL A N 1
ATOM 2698 C CA . VAL A 1 341 ? -8.501 3.929 -7.776 1.00 94.50 341 VAL A CA 1
ATOM 2699 C C . VAL A 1 341 ? -9.968 4.067 -7.359 1.00 94.50 341 VAL A C 1
ATOM 2701 O O . VAL A 1 341 ? -10.630 3.058 -7.120 1.00 94.50 341 VAL A O 1
ATOM 2704 N N . ARG A 1 342 ? -10.522 5.289 -7.382 1.00 95.81 342 ARG A N 1
ATOM 2705 C CA . ARG A 1 342 ? -11.940 5.547 -7.060 1.00 95.81 342 ARG A CA 1
ATOM 2706 C C . ARG A 1 342 ? -12.898 4.756 -7.952 1.00 95.81 342 ARG A C 1
ATOM 2708 O O . ARG A 1 342 ? -13.815 4.127 -7.433 1.00 95.81 342 ARG A O 1
ATOM 2715 N N . SER A 1 343 ? -12.701 4.761 -9.272 1.00 96.69 343 SER A N 1
ATOM 2716 C CA . SER A 1 343 ? -13.586 4.037 -10.196 1.00 96.69 343 SER A CA 1
ATOM 2717 C C . SER A 1 343 ? -13.471 2.521 -10.040 1.00 96.69 343 SER A C 1
ATOM 2719 O O . SER A 1 343 ? -14.487 1.834 -10.069 1.00 96.69 343 SER A O 1
ATOM 2721 N N . THR A 1 344 ? -12.268 1.996 -9.782 1.00 96.44 344 THR A N 1
ATOM 2722 C CA . THR A 1 344 ? -12.052 0.566 -9.506 1.00 96.44 344 THR A CA 1
ATOM 2723 C C . THR A 1 344 ? -12.795 0.132 -8.241 1.00 96.44 344 THR A C 1
ATOM 2725 O O . THR A 1 344 ? -13.543 -0.847 -8.283 1.00 96.44 344 THR A O 1
ATOM 2728 N N . CYS A 1 345 ? -12.670 0.888 -7.147 1.00 96.56 345 CYS A N 1
ATOM 2729 C CA . CYS A 1 345 ? -13.327 0.573 -5.876 1.00 96.56 345 CYS A CA 1
ATOM 2730 C C . CYS A 1 345 ? -14.856 0.755 -5.889 1.00 96.56 345 CYS A C 1
ATOM 2732 O O . CYS A 1 345 ? -15.549 0.127 -5.095 1.00 96.56 345 CYS A O 1
ATOM 2734 N N . ARG A 1 346 ? -15.405 1.571 -6.799 1.00 96.38 346 ARG A N 1
ATOM 2735 C CA . ARG A 1 346 ? -16.861 1.735 -6.986 1.00 96.38 346 ARG A CA 1
ATOM 2736 C C . ARG A 1 346 ? -17.527 0.594 -7.767 1.00 96.38 346 ARG A C 1
ATOM 2738 O O . ARG A 1 346 ? -18.749 0.557 -7.853 1.00 96.38 346 ARG A O 1
ATOM 2745 N N . THR A 1 347 ? -16.767 -0.331 -8.357 1.00 98.00 347 THR A N 1
ATOM 2746 C CA . THR A 1 347 ? -17.359 -1.451 -9.111 1.00 98.00 347 THR A CA 1
ATOM 2747 C C . THR A 1 347 ? -18.111 -2.424 -8.198 1.00 98.00 347 THR A C 1
ATOM 2749 O O . THR A 1 347 ? -17.635 -2.735 -7.105 1.00 98.00 347 THR A O 1
ATOM 2752 N N . LYS A 1 348 ? -19.224 -3.008 -8.679 1.00 98.00 348 LYS A N 1
ATOM 2753 C CA . LYS A 1 348 ? -19.953 -4.083 -7.966 1.00 98.00 348 LYS A CA 1
ATOM 2754 C C . LYS A 1 348 ? -19.014 -5.212 -7.508 1.00 98.00 348 LYS A C 1
ATOM 2756 O O . LYS A 1 348 ? -19.154 -5.729 -6.405 1.00 98.00 348 LYS A O 1
ATOM 2761 N N . ARG A 1 349 ? -18.001 -5.552 -8.322 1.00 98.06 349 ARG A N 1
ATOM 2762 C CA . ARG A 1 349 ? -16.993 -6.567 -7.976 1.00 98.06 349 ARG A CA 1
ATOM 2763 C C . ARG A 1 349 ? -16.099 -6.148 -6.806 1.00 98.06 349 ARG A C 1
ATOM 2765 O O . ARG A 1 349 ? -15.849 -6.986 -5.950 1.00 98.06 349 ARG A O 1
ATOM 2772 N N . ALA A 1 350 ? -15.637 -4.897 -6.749 1.00 97.75 350 ALA A N 1
ATOM 2773 C CA . ALA A 1 350 ? -14.854 -4.407 -5.612 1.00 97.75 350 ALA A CA 1
ATOM 2774 C C . ALA A 1 350 ? -15.666 -4.444 -4.312 1.00 97.75 350 ALA A C 1
ATOM 2776 O O . ALA A 1 350 ? -15.173 -4.939 -3.304 1.00 97.75 350 ALA A O 1
ATOM 2777 N N . GLN A 1 351 ? -16.920 -3.991 -4.365 1.00 98.25 351 GLN A N 1
ATOM 2778 C CA . GLN A 1 351 ? -17.833 -3.994 -3.220 1.00 98.25 351 GLN A CA 1
ATOM 2779 C C . GLN A 1 351 ? -18.081 -5.426 -2.707 1.00 98.25 351 GLN A C 1
ATOM 2781 O O . GLN A 1 351 ? -17.900 -5.693 -1.523 1.00 98.25 351 GLN A O 1
ATOM 2786 N N . ALA A 1 352 ? -18.353 -6.385 -3.601 1.00 98.12 352 ALA A N 1
ATOM 2787 C CA . ALA A 1 352 ? -18.516 -7.795 -3.234 1.00 98.12 352 ALA A CA 1
ATOM 2788 C C . ALA A 1 352 ? -17.234 -8.443 -2.664 1.00 98.12 352 ALA A C 1
ATOM 2790 O O . ALA A 1 352 ? -17.309 -9.259 -1.746 1.00 98.12 352 ALA A O 1
ATOM 2791 N N . VAL A 1 353 ? -16.047 -8.094 -3.181 1.00 98.00 353 VAL A N 1
ATOM 2792 C CA . VAL A 1 353 ? -14.772 -8.592 -2.628 1.00 98.00 353 VAL A CA 1
ATOM 2793 C C . VAL A 1 353 ? -14.508 -7.997 -1.244 1.00 98.00 353 VAL A C 1
ATOM 2795 O O . VAL A 1 353 ? -14.110 -8.730 -0.346 1.00 98.00 353 VAL A O 1
ATOM 2798 N N . ALA A 1 354 ? -14.775 -6.706 -1.044 1.00 97.94 354 ALA A N 1
ATOM 2799 C CA . ALA A 1 354 ? -14.665 -6.052 0.257 1.00 97.94 354 ALA A CA 1
ATOM 2800 C C . ALA A 1 354 ? -15.583 -6.695 1.311 1.00 97.94 354 ALA A C 1
ATOM 2802 O O . ALA A 1 354 ? -15.105 -7.059 2.386 1.00 97.94 354 ALA A O 1
ATOM 2803 N N . ALA A 1 355 ? -16.850 -6.935 0.957 1.00 97.44 355 ALA A N 1
ATOM 2804 C CA . ALA A 1 355 ? -17.814 -7.644 1.795 1.00 97.44 355 ALA A CA 1
ATOM 2805 C C . ALA A 1 355 ? -17.337 -9.056 2.173 1.00 97.44 355 ALA A C 1
ATOM 2807 O O . ALA A 1 355 ? -17.337 -9.427 3.346 1.00 97.44 355 ALA A O 1
ATOM 2808 N N . SER A 1 356 ? -16.849 -9.821 1.190 1.00 97.44 356 SER A N 1
ATOM 2809 C CA . SER A 1 356 ? -16.309 -11.168 1.408 1.00 97.44 356 SER A CA 1
ATOM 2810 C C . SER A 1 356 ? -15.063 -11.171 2.305 1.00 97.44 356 SER A C 1
ATOM 2812 O O . SER A 1 356 ? -14.951 -12.017 3.194 1.00 97.44 356 SER A O 1
ATOM 2814 N N . CYS A 1 357 ? -14.147 -10.211 2.129 1.00 96.19 357 CYS A N 1
ATOM 2815 C CA . CYS A 1 357 ? -12.984 -10.053 3.004 1.00 96.19 357 CYS A CA 1
ATOM 2816 C C . CYS A 1 357 ? -13.398 -9.729 4.448 1.00 96.19 357 CYS A C 1
ATOM 2818 O O . CYS A 1 357 ? -12.857 -10.334 5.371 1.00 96.19 357 CYS A O 1
ATOM 2820 N N . ALA A 1 358 ? -14.363 -8.824 4.644 1.00 95.31 358 ALA A N 1
ATOM 2821 C CA . ALA A 1 358 ? -14.855 -8.440 5.966 1.00 95.31 358 ALA A CA 1
ATOM 2822 C C . ALA A 1 358 ? -15.548 -9.606 6.696 1.00 95.31 358 ALA A C 1
ATOM 2824 O O . ALA A 1 358 ? -15.130 -9.968 7.796 1.00 95.31 358 ALA A O 1
ATOM 2825 N N . GLY A 1 359 ? -16.535 -10.254 6.064 1.00 94.81 359 GLY A N 1
ATOM 2826 C CA . GLY A 1 359 ? -17.250 -11.399 6.651 1.00 94.81 359 GLY A CA 1
ATOM 2827 C C . GLY A 1 359 ? -16.338 -12.604 6.938 1.00 94.81 359 GLY A C 1
ATOM 2828 O O . GLY A 1 359 ? -16.569 -13.374 7.873 1.00 94.81 359 GLY A O 1
ATOM 2829 N N . GLY A 1 360 ? -15.232 -12.735 6.195 1.00 94.19 360 GLY A N 1
ATOM 2830 C CA . GLY A 1 360 ? -14.208 -13.755 6.424 1.00 94.19 360 GLY A CA 1
ATOM 2831 C C . GLY A 1 360 ? -13.480 -13.651 7.773 1.00 94.19 360 GLY A C 1
ATOM 2832 O O . GLY A 1 360 ? -12.968 -14.667 8.251 1.00 94.19 360 GLY A O 1
ATOM 2833 N N . LEU A 1 361 ? -13.460 -12.479 8.426 1.00 93.75 361 LEU A N 1
ATOM 2834 C CA . LEU A 1 361 ? -12.704 -12.246 9.665 1.00 93.75 361 LEU A CA 1
ATOM 2835 C C . LEU A 1 361 ? -13.075 -13.234 10.783 1.00 93.75 361 LEU A C 1
ATOM 2837 O O . LEU A 1 361 ? -12.193 -13.781 11.440 1.00 93.75 361 LEU A O 1
ATOM 2841 N N . ARG A 1 362 ? -14.367 -13.551 10.958 1.00 93.12 362 ARG A N 1
ATOM 2842 C CA . ARG A 1 362 ? -14.818 -14.502 11.993 1.00 93.12 362 ARG A CA 1
ATOM 2843 C C . ARG A 1 362 ? -14.200 -15.896 11.812 1.00 93.12 362 ARG A C 1
ATOM 2845 O O . ARG A 1 362 ? -13.906 -16.563 12.803 1.00 93.12 362 ARG A O 1
ATOM 2852 N N . LYS A 1 363 ? -13.986 -16.337 10.565 1.00 94.69 363 LYS A N 1
ATOM 2853 C CA . LYS A 1 363 ? -13.328 -17.617 10.254 1.00 94.69 363 LYS A CA 1
ATOM 2854 C C . LYS A 1 363 ? -11.835 -17.565 10.588 1.00 94.69 363 LYS A C 1
ATOM 2856 O O . LYS A 1 363 ? -11.333 -18.506 11.194 1.00 94.69 363 LYS A O 1
ATOM 2861 N N . VAL A 1 364 ? -11.163 -16.463 10.250 1.00 93.88 364 VAL A N 1
ATOM 2862 C CA . VAL A 1 364 ? -9.744 -16.234 10.576 1.00 93.88 364 VAL A CA 1
ATOM 2863 C C . VAL A 1 364 ? -9.530 -16.269 12.091 1.00 93.88 364 VAL A C 1
ATOM 2865 O O . VAL A 1 364 ? -8.699 -17.039 12.562 1.00 93.88 364 VAL A O 1
ATOM 2868 N N . CYS A 1 365 ? -10.333 -15.534 12.870 1.00 93.44 365 CYS A N 1
ATOM 2869 C CA . CYS A 1 365 ? -10.236 -15.540 14.334 1.00 93.44 365 CYS A CA 1
ATOM 2870 C C . CYS A 1 365 ? -10.408 -16.950 14.926 1.00 93.44 365 CYS A C 1
ATOM 2872 O O . CYS A 1 365 ? -9.641 -17.340 15.803 1.00 93.44 365 CYS A O 1
ATOM 2874 N N . LYS A 1 366 ? -11.368 -17.742 14.421 1.00 95.19 366 LYS A N 1
ATOM 2875 C CA . LYS A 1 366 ? -11.540 -19.147 14.834 1.00 95.19 366 LYS A CA 1
ATOM 2876 C C . LYS A 1 366 ? -10.312 -20.007 14.511 1.00 95.19 366 LYS A C 1
ATOM 2878 O O . LYS A 1 366 ? -9.929 -20.825 15.342 1.00 95.19 366 LYS A O 1
ATOM 2883 N N . GLU A 1 367 ? -9.685 -19.827 13.344 1.00 95.25 367 GLU A N 1
ATOM 2884 C CA . GLU A 1 367 ? -8.465 -20.563 12.979 1.00 95.25 367 GLU A CA 1
ATOM 2885 C C . GLU A 1 367 ? -7.282 -20.186 13.883 1.00 95.25 367 GLU A C 1
ATOM 2887 O O . GLU A 1 367 ? -6.596 -21.083 14.367 1.00 95.25 367 GLU A O 1
ATOM 2892 N N . VAL A 1 368 ? -7.076 -18.896 14.178 1.00 93.75 368 VAL A N 1
ATOM 2893 C CA . VAL A 1 368 ? -6.009 -18.433 15.089 1.00 93.75 368 VAL A CA 1
ATOM 2894 C C . VAL A 1 368 ? -6.200 -18.989 16.505 1.00 93.75 368 VAL A C 1
ATOM 2896 O O . VAL A 1 368 ? -5.238 -19.460 17.110 1.00 93.75 368 VAL A O 1
ATOM 2899 N N . VAL A 1 369 ? -7.435 -19.011 17.025 1.00 95.06 369 VAL A N 1
ATOM 2900 C CA . VAL A 1 369 ? -7.743 -19.619 18.335 1.00 95.06 369 VAL A CA 1
ATOM 2901 C C . VAL A 1 369 ? -7.469 -21.126 18.327 1.00 95.06 369 VAL A C 1
ATOM 2903 O O . VAL A 1 369 ? -6.768 -21.617 19.210 1.00 95.06 369 VAL A O 1
ATOM 2906 N N . ALA A 1 370 ? -7.937 -21.859 17.309 1.00 94.75 370 ALA A N 1
ATOM 2907 C CA . ALA A 1 370 ? -7.674 -23.297 17.176 1.00 94.75 370 ALA A CA 1
ATOM 2908 C C . ALA A 1 370 ? -6.168 -23.615 17.068 1.00 94.75 370 ALA A C 1
ATOM 2910 O O . ALA A 1 370 ? -5.702 -24.631 17.578 1.00 94.75 370 ALA A O 1
ATOM 2911 N N . LYS A 1 371 ? -5.394 -22.712 16.457 1.00 94.44 371 LYS A N 1
ATOM 2912 C CA . LYS A 1 371 ? -3.930 -22.762 16.349 1.00 94.44 371 LYS A CA 1
ATOM 2913 C C . LYS A 1 371 ? -3.180 -22.182 17.558 1.00 94.44 371 LYS A C 1
ATOM 2915 O O . LYS A 1 371 ? -1.972 -21.967 17.464 1.00 94.44 371 LYS A O 1
ATOM 2920 N N . LYS A 1 372 ? -3.861 -21.898 18.676 1.00 93.75 372 LYS A N 1
ATOM 2921 C CA . LYS A 1 372 ? -3.273 -21.329 19.906 1.00 93.75 372 LYS A CA 1
ATOM 2922 C C . LYS A 1 372 ? -2.436 -20.057 19.656 1.00 93.75 372 LYS A C 1
ATOM 2924 O O . LYS A 1 372 ? -1.395 -19.857 20.272 1.00 93.75 372 LYS A O 1
ATOM 2929 N N . GLY A 1 373 ? -2.886 -19.202 18.735 1.00 88.75 373 GLY A N 1
ATOM 2930 C CA . GLY A 1 373 ? -2.232 -17.936 18.383 1.00 88.75 373 GLY A CA 1
ATOM 2931 C C . GLY A 1 373 ? -1.320 -17.978 17.151 1.00 88.75 373 GLY A C 1
ATOM 2932 O O . GLY A 1 373 ? -0.860 -16.921 16.724 1.00 88.75 373 GLY A O 1
ATOM 2933 N N . ALA A 1 374 ? -1.071 -19.142 16.538 1.00 87.31 374 ALA A N 1
ATOM 2934 C CA . ALA A 1 374 ? -0.338 -19.197 15.271 1.00 87.31 374 ALA A CA 1
ATOM 2935 C C . ALA A 1 374 ? -1.198 -18.744 14.070 1.00 87.31 374 ALA A C 1
ATOM 2937 O O . ALA A 1 374 ? -2.421 -18.890 14.055 1.00 87.31 374 ALA A O 1
ATOM 2938 N N . MET A 1 375 ? -0.522 -18.200 13.051 1.00 85.00 375 MET A N 1
ATOM 2939 C CA . MET A 1 375 ? -1.114 -17.505 11.898 1.00 85.00 375 MET A CA 1
ATOM 2940 C C . MET A 1 375 ? -2.182 -18.335 11.163 1.00 85.00 375 MET A C 1
ATOM 2942 O O . MET A 1 375 ? -2.007 -19.536 10.913 1.00 85.00 375 MET A O 1
ATOM 2946 N N . ALA A 1 376 ? -3.281 -17.692 10.762 1.00 81.75 376 ALA A N 1
ATOM 2947 C CA . ALA A 1 376 ? -4.291 -18.304 9.895 1.00 81.75 376 ALA A CA 1
ATOM 2948 C C . ALA A 1 376 ? -3.749 -18.580 8.478 1.00 81.75 376 ALA A C 1
ATOM 2950 O O . ALA A 1 376 ? -2.768 -17.977 8.045 1.00 81.75 376 ALA A O 1
ATOM 2951 N N . ARG A 1 377 ? -4.386 -19.488 7.725 1.00 74.75 377 ARG A N 1
ATOM 2952 C CA . ARG A 1 377 ? -4.032 -19.685 6.307 1.00 74.75 377 ARG A CA 1
ATOM 2953 C C . ARG A 1 377 ? -4.563 -18.509 5.469 1.00 74.75 377 ARG A C 1
ATOM 2955 O O . ARG A 1 377 ? -5.695 -18.053 5.660 1.00 74.75 377 ARG A O 1
ATOM 2962 N N . SER A 1 378 ? -3.709 -17.974 4.594 1.00 58.06 378 SER A N 1
ATOM 2963 C CA . SER A 1 378 ? -3.924 -16.726 3.843 1.00 58.06 378 SER A CA 1
ATOM 2964 C C . SER A 1 378 ? -4.890 -16.861 2.665 1.00 58.06 378 SER A C 1
ATOM 2966 O O . SER A 1 378 ? -4.843 -17.865 1.933 1.00 58.06 378 SER A O 1
#

Secondary structure (DSSP, 8-state):
-PPPHHHHHHHHHHHHHHHHHHHTT------TTS-HHHHHHHHHHHHHHHSGGGT--HHHHHHHHHHHHHHHHHHHHHHHTTS--PPPPPP----------------PPEEEEEEEEEEEEEE-HHHHHHHHHHHHHHHHHHHTEEEEEEEEEE-TTS-EEEEEEEEEEEEEEEEGGGG--TTPPPP---TT----TTTTTS--STTSS-TTT---EEEEEETTEEEEEEE-SSSS--HHHHHHHHHTTHHHHHHHTT--SSTT--EEEE----GGGGSHHHHHHHHHTTEEEEPPPTT-GGG-HHHHHHHHHHHHHHHHHHHHHHTTPPPPPHHHHHHHHHHHHTSHHHHHHHHHHHHTHHHHHHHHHHTTTPPPP-

Foldseek 3Di:
DDQALLLVLLQQLVVLLVVLCVVQVHDADDHSPDDPVSSVVSLVSSLVCQDVVNVHDPVSNVSNVVSVVSNVVSVVVVVVPPDDDDDDDDDDDDDDDDDDPPDPDPPFDKQQDQKDKWKFFAQDDDVSVVQLVVLCVVCCVVVQFPDKDKDWDADPVRGIMMIIITGHPDGDIDGPVSNDDPNGDTDDDDPPRDLDQQPQLPDPDPVRNDLQQDWAFDWAFALLFIFTLDTDSDNDDALVRLLCSLLVCSVLVRVCNSVDPDNQDLDEDEDAVDPSCVDPSNVVSCVVSNYDYDYDPPPACLLVLVVVLVVVLSVVLSVVVVVCVVVVHTDDGNVRVVVVSVVSRPDPVNRNSRSVSNVCNVVQVVQCVVVVNDGDDD

Organism: Polarella glacialis (NCBI:txid89957)

Sequence (378 aa):
MAVSPLQRAKPAFVIVLQSIAAAYSVQLDVTRESADNLVTSAFRRVAKKVHPDKGGKLVDSQRLLAARQLWEDALRAASANGRPVSGKSSATSSSQFSLSWAAESRREFRIQSGAALLTYQGFNGLDHWRRFVSFVGSSFKRWRVKHWCATLETNTDGTDHAHLMLQFTQVVDRTTRSFMFEGLRRMWRKRCEAASPDLAGNDAYGKQVPLCRAVPLWAGISEGGFATVVFHKSKKLCTVEWADIVNGGKLTNAIRSLSPTKPRGPWWVLCDNETFLRTAVSQAAHKAQGISLWSVPPRSPDLNPFEKFWAWMRRTLRQKDWADLRAGRKALDKKAYQARVRSTCRTKRAQAVAASCAGGLRKVCKEVVAKKGAMARS